Protein AF-0000000068919148 (afdb_homodimer)

Radius of gyration: 36.23 Å; Cα contacts (8 Å, |Δi|>4): 884; chains: 2; bounding box: 48×144×69 Å

Nearest PDB structures (foldseek):
  3bx2-assembly2_B  TM=7.997E-01  e=1.012E-09  Saccharomyces cerevisiae
  3bx3-assembly2_B  TM=7.871E-01  e=7.813E-09  Saccharomyces cerevisiae
  3bx3-assembly1_A  TM=7.617E-01  e=6.143E-09  Saccharomyces cerevisiae
  1ib2-assembly1_A  TM=7.476E-01  e=2.931E-08  Homo sapiens
  5kl8-assembly1_A  TM=7.171E-01  e=8.835E-07  Drosophila melanogaster

Organism: Brassica napus (NCBI:txid3708)

pLDDT: mean 87.77, std 18.32, range [22.22, 98.5]

Sequence (696 aa):
MTTPPRSAAARASVEQESPVVPPPPRFIPPRRFVNLTEENRSLINSLRSATSTLQETDTCMRSLRNLMTSEEDGGAAQFREVISELEAADLRRMAWFLTSHSGYFLTIARNKNGSYRLQKLLGKSNDVDTLFFAAFFRSFLDIMTDKEASFVFIQGLRVFSNVMKEALFPHILEHAVDLACDQHGCVALNRCITELDDPYCRIFFLYAVVVNALPFSYHAYGNFVVQHVLDLNDLQCTRNIAVNLRGHCVELSFERYGSYIMEKLLDTKESMVVVVEELLKCEGGRLVRLARGTYGNFVVYKALKVAQAEIATRDDLFWGLVNKLKPFRDLLGASCSYTIATFLDSIDMTTPPRSAAARASVEQESPVVPPPPRFIPPRRFVNLTEENRSLINSLRSATSTLQETDTCMRSLRNLMTSEEDGGAAQFREVISELEAADLRRMAWFLTSHSGYFLTIARNKNGSYRLQKLLGKSNDVDTLFFAAFFRSFLDIMTDKEASFVFIQGLRVFSNVMKEALFPHILEHAVDLACDQHGCVALNRCITELDDPYCRIFFLYAVVVNALPFSYHAYGNFVVQHVLDLNDLQCTRNIAVNLRGHCVELSFERYGSYIMEKLLDTKESMVVVVEELLKCEGGRLVRLARGTYGNFVVYKALKVAQAEIATRDDLFWGLVNKLKPFRDLLGASCSYTIATFLDSID

Secondary structure (DSSP, 8-state):
-------GGGGG---------------------PPPPHHHHHHHHHHH-S---HHHHHHHHHHHHHHHH--STTHHHHHHHHHHH--HHHHHHHHHHHHSSTTHHHHHHHSHHHHHHHHHHTTS-HHHHHHHHHHHHHSHHHHHTSTTHHHHHHHHHHHS-HHHHHHHHHHHHHTHHHHHTSTTHHHHHHHHHHH---HHHHHHHHHHHHHTHHHHHHSTTHHHHHHHHHHTT-HHHHHHHHHHTTT-HHHHHTSHHHHHHHHHHTTSHHHHHHHHHHHHHS-HHHHHHHHHSTTHHHHHHHHHHHHHHTTTT-HHHHHHHHHHHGGGHHHHHTSTTHHHHHHHHH--/-------GGGT----------------------PPPPHHHHHHHHHHH-S---HHHHHHHHHHHHHHHH--STTHHHHHHHHHHH--HHHHHHHHHHHHSSTTHHHHHHHSHHHHHHHHHHTTS-HHHHHHHHHHHHHSHHHHHTSTTHHHHHHHHHHHS-HHHHHHHHHHHHHTHHHHHTSHHHHHHHHHHHHH---HHHHHHHHHHHHHTHHHHHHSTTHHHHHHHHHHTT-HHHHHHHHHHTTT-HHHHHTSHHHHHHHHHHTTSHHHHHHHHHHHHHS-HHHHHHHHTSTTHHHHHHHHHHHHHHTTTT-HHHHHHHHHHHGGGHHHHHTSTTHHHHHHHHH--

Structure (mmCIF, N/CA/C/O backbone):
data_AF-0000000068919148-model_v1
#
loop_
_entity.id
_entity.type
_entity.pdbx_description
1 polymer 'BnaA02g06970D protein'
#
loop_
_atom_site.group_PDB
_atom_site.id
_atom_site.type_symbol
_atom_site.label_atom_id
_atom_site.label_alt_id
_atom_site.label_comp_id
_atom_site.label_asym_id
_atom_site.label_entity_id
_atom_site.label_seq_id
_atom_site.pdbx_PDB_ins_code
_atom_site.Cartn_x
_atom_site.Cartn_y
_atom_site.Cartn_z
_atom_site.occupancy
_atom_site.B_iso_or_equiv
_atom_site.auth_seq_id
_atom_site.auth_comp_id
_atom_site.auth_asym_id
_atom_site.auth_atom_id
_atom_site.pdbx_PDB_model_num
ATOM 1 N N . MET A 1 1 ? 2.09 73.75 9.977 1 24.09 1 MET A N 1
ATOM 2 C CA . MET A 1 1 ? 0.895 73.188 9.336 1 24.09 1 MET A CA 1
ATOM 3 C C . MET A 1 1 ? 0.807 71.688 9.523 1 24.09 1 MET A C 1
ATOM 5 O O . MET A 1 1 ? 1.767 70.938 9.25 1 24.09 1 MET A O 1
ATOM 9 N N . THR A 1 2 ? 0.03 71.188 10.336 1 25.47 2 THR A N 1
ATOM 10 C CA . THR A 1 2 ? -0.188 70 11.117 1 25.47 2 THR A CA 1
ATOM 11 C C . THR A 1 2 ? -0.708 68.812 10.227 1 25.47 2 THR A C 1
ATOM 13 O O . THR A 1 2 ? -1.806 68.938 9.672 1 25.47 2 THR A O 1
ATOM 16 N N . THR A 1 3 ? 0.175 68.375 9.461 1 30.19 3 THR A N 1
ATOM 17 C CA . THR A 1 3 ? -0.288 67.5 8.383 1 30.19 3 THR A CA 1
ATOM 18 C C . THR A 1 3 ? -1.118 66.375 8.93 1 30.19 3 THR A C 1
ATOM 20 O O . THR A 1 3 ? -0.671 65.625 9.828 1 30.19 3 THR A O 1
ATOM 23 N N . PRO A 1 4 ? -2.363 66.375 8.828 1 30.75 4 PRO A N 1
ATOM 24 C CA . PRO A 1 4 ? -3.316 65.5 9.516 1 30.75 4 PRO A CA 1
ATOM 25 C C . PRO A 1 4 ? -3.078 64 9.227 1 30.75 4 PRO A C 1
ATOM 27 O O . PRO A 1 4 ? -2.484 63.688 8.203 1 30.75 4 PRO A O 1
ATOM 30 N N . PRO A 1 5 ? -3.08 63.219 10.156 1 24.98 5 PRO A N 1
ATOM 31 C CA . PRO A 1 5 ? -2.77 61.781 10.133 1 24.98 5 PRO A CA 1
ATOM 32 C C . PRO A 1 5 ? -3.527 61.031 9.031 1 24.98 5 PRO A C 1
ATOM 34 O O . PRO A 1 5 ? -4.605 61.469 8.617 1 24.98 5 PRO A O 1
ATOM 37 N N . ARG A 1 6 ? -2.814 60.375 8.164 1 28.53 6 ARG A N 1
ATOM 38 C CA . ARG A 1 6 ? -3.328 59.656 7 1 28.53 6 ARG A CA 1
ATOM 39 C C . ARG A 1 6 ? -4.535 58.812 7.375 1 28.53 6 ARG A C 1
ATOM 41 O O . ARG A 1 6 ? -4.516 58.094 8.398 1 28.53 6 ARG A O 1
ATOM 48 N N . SER A 1 7 ? -5.723 59.156 7.047 1 22.95 7 SER A N 1
ATOM 49 C CA . SER A 1 7 ? -7.012 58.562 7.371 1 22.95 7 SER A CA 1
ATOM 50 C C . SER A 1 7 ? -6.961 57.031 7.227 1 22.95 7 SER A C 1
ATOM 52 O O . SER A 1 7 ? -6.188 56.531 6.422 1 22.95 7 SER A O 1
ATOM 54 N N . ALA A 1 8 ? -7.301 56.188 8.211 1 24.06 8 ALA A N 1
ATOM 55 C CA . ALA A 1 8 ? -7.559 54.75 8.453 1 24.06 8 ALA A CA 1
ATOM 56 C C . ALA A 1 8 ? -8.336 54.156 7.297 1 24.06 8 ALA A C 1
ATOM 58 O O . ALA A 1 8 ? -8.641 52.938 7.316 1 24.06 8 ALA A O 1
ATOM 59 N N . ALA A 1 9 ? -8.859 55 6.488 1 24.34 9 ALA A N 1
ATOM 60 C CA . ALA A 1 9 ? -9.875 54.5 5.562 1 24.34 9 ALA A CA 1
ATOM 61 C C . ALA A 1 9 ? -9.289 53.469 4.609 1 24.34 9 ALA A C 1
ATOM 63 O O . ALA A 1 9 ? -10.023 52.719 3.969 1 24.34 9 ALA A O 1
ATOM 64 N N . ALA A 1 10 ? -8.008 53.844 4.293 1 24.03 10 ALA A N 1
ATOM 65 C CA . ALA A 1 10 ? -7.762 53.156 3.025 1 24.03 10 ALA A CA 1
ATOM 66 C C . ALA A 1 10 ? -7.832 51.625 3.197 1 24.03 10 ALA A C 1
ATOM 68 O O . ALA A 1 10 ? -7.734 50.875 2.221 1 24.03 10 ALA A O 1
ATOM 69 N N . ARG A 1 11 ? -7.438 51.312 4.344 1 26.45 11 ARG A N 1
ATOM 70 C CA . ARG A 1 11 ? -7.129 49.875 4.316 1 26.45 11 ARG A CA 1
ATOM 71 C C . ARG A 1 11 ? -8.359 49.062 3.949 1 26.45 11 ARG A C 1
ATOM 73 O O . ARG A 1 11 ? -8.25 47.906 3.584 1 26.45 11 ARG A O 1
ATOM 80 N N . ALA A 1 12 ? -9.438 49.656 4.523 1 28.53 12 ALA A N 1
ATOM 81 C CA . ALA A 1 12 ? -10.578 48.75 4.586 1 28.53 12 ALA A CA 1
ATOM 82 C C . ALA A 1 12 ? -11.227 48.562 3.215 1 28.53 12 ALA A C 1
ATOM 84 O O . ALA A 1 12 ? -12.391 48.188 3.113 1 28.53 12 ALA A O 1
ATOM 85 N N . SER A 1 13 ? -10.68 49.25 2.311 1 24.23 13 SER A N 1
ATOM 86 C CA . SER A 1 13 ? -11.602 49.062 1.193 1 24.23 13 SER A CA 1
ATOM 87 C C . SER A 1 13 ? -11.945 47.594 1 1 24.23 13 SER A C 1
ATOM 89 O O . SER A 1 13 ? -11.094 46.781 0.612 1 24.23 13 SER A O 1
ATOM 91 N N . VAL A 1 14 ? -12.625 47.219 1.96 1 25.81 14 VAL A N 1
ATOM 92 C CA . VAL A 1 14 ? -13.367 45.969 1.774 1 25.81 14 VAL A CA 1
ATOM 93 C C . VAL A 1 14 ? -13.891 45.906 0.342 1 25.81 14 VAL A C 1
ATOM 95 O O . VAL A 1 14 ? -14.703 46.719 -0.076 1 25.81 14 VAL A O 1
ATOM 98 N N . GLU A 1 15 ? -13.047 45.719 -0.625 1 26.36 15 GLU A N 1
ATOM 99 C CA . GLU A 1 15 ? -13.641 45.562 -1.948 1 26.36 15 GLU A CA 1
ATOM 100 C C . GLU A 1 15 ? -15.008 44.875 -1.858 1 26.36 15 GLU A C 1
ATOM 102 O O . GLU A 1 15 ? -15.148 43.844 -1.205 1 26.36 15 GLU A O 1
ATOM 107 N N . GLN A 1 16 ? -15.992 45.625 -1.618 1 27.3 16 GLN A N 1
ATOM 108 C CA . GLN A 1 16 ? -17.344 45.125 -1.83 1 27.3 16 GLN A CA 1
ATOM 109 C C . GLN A 1 16 ? -17.375 44.062 -2.924 1 27.3 16 GLN A C 1
ATOM 111 O O . GLN A 1 16 ? -16.953 44.312 -4.055 1 27.3 16 GLN A O 1
ATOM 116 N N . GLU A 1 17 ? -17.156 42.938 -2.51 1 28.41 17 GLU A N 1
ATOM 117 C CA . GLU A 1 17 ? -17.328 41.875 -3.51 1 28.41 17 GLU A CA 1
ATOM 118 C C . GLU A 1 17 ? -18.578 42.125 -4.348 1 28.41 17 GLU A C 1
ATOM 120 O O . GLU A 1 17 ? -19.688 42.281 -3.807 1 28.41 17 GLU A O 1
ATOM 125 N N . SER A 1 18 ? -18.484 43.031 -5.207 1 30.44 18 SER A N 1
ATOM 126 C CA . SER A 1 18 ? -19.625 43.156 -6.109 1 30.44 18 SER A CA 1
ATOM 127 C C . SER A 1 18 ? -20.359 41.844 -6.258 1 30.44 18 SER A C 1
ATOM 129 O O . SER A 1 18 ? -19.766 40.781 -6.102 1 30.44 18 SER A O 1
ATOM 131 N N . PRO A 1 19 ? -21.672 41.906 -6.098 1 32.22 19 PRO A N 1
ATOM 132 C CA . PRO A 1 19 ? -22.391 40.656 -6.297 1 32.22 19 PRO A CA 1
ATOM 133 C C . PRO A 1 19 ? -21.859 39.844 -7.484 1 32.22 19 PRO A C 1
ATOM 135 O O . PRO A 1 19 ? -21.766 40.375 -8.594 1 32.22 19 PRO A O 1
ATOM 138 N N . VAL A 1 20 ? -20.859 39.25 -7.281 1 34.91 20 VAL A N 1
ATOM 139 C CA . VAL A 1 20 ? -20.375 38.5 -8.445 1 34.91 20 VAL A CA 1
ATOM 140 C C . VAL A 1 20 ? -21.578 37.938 -9.203 1 34.91 20 VAL A C 1
ATOM 142 O O . VAL A 1 20 ? -22.391 37.188 -8.641 1 34.91 20 VAL A O 1
ATOM 145 N N . VAL A 1 21 ? -22.141 38.75 -9.977 1 37.22 21 VAL A N 1
ATOM 146 C CA . VAL A 1 21 ? -23.141 38.188 -10.867 1 37.22 21 VAL A CA 1
ATOM 147 C C . VAL A 1 21 ? -22.719 36.781 -11.281 1 37.22 21 VAL A C 1
ATOM 149 O O . VAL A 1 21 ? -21.547 36.531 -11.594 1 37.22 21 VAL A O 1
ATOM 152 N N . PRO A 1 22 ? -23.438 35.844 -10.766 1 35.34 22 PRO A N 1
ATOM 153 C CA . PRO A 1 22 ? -23.047 34.469 -11.172 1 35.34 22 PRO A CA 1
ATOM 154 C C . PRO A 1 22 ? -22.578 34.406 -12.617 1 35.34 22 PRO A C 1
ATOM 156 O O . PRO A 1 22 ? -23.094 35.156 -13.469 1 35.34 22 PRO A O 1
ATOM 159 N N . PRO A 1 23 ? -21.297 34.344 -12.859 1 38.06 23 PRO A N 1
ATOM 160 C CA . PRO A 1 23 ? -21.047 34.375 -14.297 1 38.06 23 PRO A CA 1
ATOM 161 C C . PRO A 1 23 ? -22.188 33.75 -15.109 1 38.06 23 PRO A C 1
ATOM 163 O O . PRO A 1 23 ? -22.953 32.938 -14.586 1 38.06 23 PRO A O 1
ATOM 166 N N . PRO A 1 24 ? -22.719 34.469 -16.031 1 39.91 24 PRO A N 1
ATOM 167 C CA . PRO A 1 24 ? -23.781 33.75 -16.766 1 39.91 24 PRO A CA 1
ATOM 168 C C . PRO A 1 24 ? -23.5 32.281 -16.938 1 39.91 24 PRO A C 1
ATOM 170 O O . PRO A 1 24 ? -22.344 31.844 -16.891 1 39.91 24 PRO A O 1
ATOM 173 N N . PRO A 1 25 ? -24.516 31.484 -16.75 1 38.16 25 PRO A N 1
ATOM 174 C CA . PRO A 1 25 ? -24.234 30.062 -16.953 1 38.16 25 PRO A CA 1
ATOM 175 C C . PRO A 1 25 ? -23.312 29.812 -18.141 1 38.16 25 PRO A C 1
ATOM 177 O O . PRO A 1 25 ? -23.438 30.453 -19.188 1 38.16 25 PRO A O 1
ATOM 180 N N . ARG A 1 26 ? -22.031 29.719 -17.828 1 40.91 26 ARG A N 1
ATOM 181 C CA . ARG A 1 26 ? -21.172 29.438 -18.984 1 40.91 26 ARG A CA 1
ATOM 182 C C . ARG A 1 26 ? -21.906 28.578 -20.016 1 40.91 26 ARG A C 1
ATOM 184 O O . ARG A 1 26 ? -22.641 27.672 -19.656 1 40.91 26 ARG A O 1
ATOM 191 N N . PHE A 1 27 ? -22.109 29.125 -21.047 1 40.38 27 PHE A N 1
ATOM 192 C CA . PHE A 1 27 ? -22.625 28.281 -22.109 1 40.38 27 PHE A CA 1
ATOM 193 C C . PHE A 1 27 ? -21.875 26.953 -22.172 1 40.38 27 PHE A C 1
ATOM 195 O O . PHE A 1 27 ? -20.656 26.922 -22.344 1 40.38 27 PHE A O 1
ATOM 202 N N . ILE A 1 28 ? -22.391 25.953 -21.438 1 46.69 28 ILE A N 1
ATOM 203 C CA . ILE A 1 28 ? -21.859 24.625 -21.688 1 46.69 28 ILE A CA 1
ATOM 204 C C . ILE A 1 28 ? -22.078 24.25 -23.141 1 46.69 28 ILE A C 1
ATOM 206 O O . ILE A 1 28 ? -23.219 24.094 -23.594 1 46.69 28 ILE A O 1
ATOM 210 N N . PRO A 1 29 ? -21.219 24.625 -24 1 48.06 29 PRO A N 1
ATOM 211 C CA . PRO A 1 29 ? -21.484 24.203 -25.375 1 48.06 29 PRO A CA 1
ATOM 212 C C . PRO A 1 29 ? -22.109 22.812 -25.469 1 48.06 29 PRO A C 1
ATOM 214 O O . PRO A 1 29 ? -21.875 21.969 -24.594 1 48.06 29 PRO A O 1
ATOM 217 N N . PRO A 1 30 ? -23.203 22.688 -26.234 1 49.12 30 PRO A N 1
ATOM 218 C CA . PRO A 1 30 ? -23.828 21.359 -26.344 1 49.12 30 PRO A CA 1
ATOM 219 C C . PRO A 1 30 ? -22.812 20.234 -26.484 1 49.12 30 PRO A C 1
ATOM 221 O O . PRO A 1 30 ? -21.734 20.453 -27.047 1 49.12 30 PRO A O 1
ATOM 224 N N . ARG A 1 31 ? -22.953 19.406 -25.609 1 57.44 31 ARG A N 1
ATOM 225 C CA . ARG A 1 31 ? -22.109 18.219 -25.703 1 57.44 31 ARG A CA 1
ATOM 226 C C . ARG A 1 31 ? -21.938 17.766 -27.141 1 57.44 31 ARG A C 1
ATOM 228 O O . ARG A 1 31 ? -22.906 17.438 -27.828 1 57.44 31 ARG A O 1
ATOM 235 N N . ARG A 1 32 ? -20.969 18.281 -27.828 1 60.53 32 ARG A N 1
ATOM 236 C CA . ARG A 1 32 ? -20.734 17.797 -29.188 1 60.53 32 ARG A CA 1
ATOM 237 C C . ARG A 1 32 ? -20.391 16.312 -29.188 1 60.53 32 ARG A C 1
ATOM 239 O O . ARG A 1 32 ? -19.422 15.883 -28.547 1 60.53 32 ARG A O 1
ATOM 246 N N . PHE A 1 33 ? -21.344 15.453 -29.547 1 70.94 33 PHE A N 1
ATOM 247 C CA . PHE A 1 33 ? -21.125 14.023 -29.75 1 70.94 33 PHE A CA 1
ATOM 248 C C . PHE A 1 33 ? -20.094 13.789 -30.844 1 70.94 33 PHE A C 1
ATOM 250 O O . PHE A 1 33 ? -20.109 14.461 -31.875 1 70.94 33 PHE A O 1
ATOM 257 N N . VAL A 1 34 ? -18.953 13.289 -30.453 1 82.06 34 VAL A N 1
ATOM 258 C CA . VAL A 1 34 ? -17.938 12.945 -31.438 1 82.06 34 VAL A CA 1
ATOM 259 C C . VAL A 1 34 ? -17.969 11.445 -31.719 1 82.06 34 VAL A C 1
ATOM 261 O O . VAL A 1 34 ? -18.25 10.648 -30.812 1 82.06 34 VAL A O 1
ATOM 264 N N . ASN A 1 35 ? -17.75 11.18 -32.906 1 89.31 35 ASN A N 1
ATOM 265 C CA . ASN A 1 35 ? -17.656 9.773 -33.281 1 89.31 35 ASN A CA 1
ATOM 266 C C . ASN A 1 35 ? -16.391 9.125 -32.719 1 89.31 35 ASN A C 1
ATOM 268 O O . ASN A 1 35 ? -15.305 9.695 -32.812 1 89.31 35 ASN A O 1
ATOM 272 N N . LEU A 1 36 ? -16.594 8.039 -32.219 1 93.44 36 LEU A N 1
ATOM 273 C CA . LEU A 1 36 ? -15.469 7.301 -31.625 1 93.44 36 LEU A CA 1
ATOM 274 C C . LEU A 1 36 ? -14.516 6.828 -32.719 1 93.44 36 LEU A C 1
ATOM 276 O O . LEU A 1 36 ? -14.961 6.379 -33.781 1 93.44 36 LEU A O 1
ATOM 280 N N . THR A 1 37 ? -13.234 6.973 -32.531 1 93.94 37 THR A N 1
ATOM 281 C CA . THR A 1 37 ? -12.234 6.402 -33.406 1 93.94 37 THR A CA 1
ATOM 282 C C . THR A 1 37 ? -12.289 4.879 -33.375 1 93.94 37 THR A C 1
ATOM 284 O O . THR A 1 37 ? -12.867 4.285 -32.469 1 93.94 37 THR A O 1
ATOM 287 N N . GLU A 1 38 ? -11.68 4.254 -34.312 1 94.25 38 GLU A N 1
ATOM 288 C CA . GLU A 1 38 ? -11.633 2.797 -34.375 1 94.25 38 GLU A CA 1
ATOM 289 C C . GLU A 1 38 ? -10.867 2.223 -33.188 1 94.25 38 GLU A C 1
ATOM 291 O O . GLU A 1 38 ? -11.25 1.186 -32.625 1 94.25 38 GLU A O 1
ATOM 296 N N . GLU A 1 39 ? -9.891 2.869 -32.781 1 94.19 39 GLU A N 1
ATOM 297 C CA . GLU A 1 39 ? -9.094 2.438 -31.641 1 94.19 39 GLU A CA 1
ATOM 298 C C . GLU A 1 39 ? -9.93 2.443 -30.359 1 94.19 39 GLU A C 1
ATOM 300 O O . GLU A 1 39 ? -9.875 1.495 -29.578 1 94.19 39 GLU A O 1
ATOM 305 N N . ASN A 1 40 ? -10.734 3.445 -30.219 1 95.75 40 ASN A N 1
ATOM 306 C CA . ASN A 1 40 ? -11.539 3.562 -29 1 95.75 40 ASN A CA 1
ATOM 307 C C . ASN A 1 40 ? -12.703 2.582 -29 1 95.75 40 ASN A C 1
ATOM 309 O O . ASN A 1 40 ? -13.102 2.074 -27.953 1 95.75 40 ASN A O 1
ATOM 313 N N . ARG A 1 41 ? -13.25 2.275 -30.188 1 95.12 41 ARG A N 1
ATOM 314 C CA . ARG A 1 41 ? -14.273 1.24 -30.297 1 95.12 41 ARG A CA 1
ATOM 315 C C . ARG A 1 41 ? -13.703 -0.129 -29.922 1 95.12 41 ARG A C 1
ATOM 317 O O . ARG A 1 41 ? -14.352 -0.902 -29.219 1 95.12 41 ARG A O 1
ATOM 324 N N . SER A 1 42 ? -12.508 -0.355 -30.422 1 93.62 42 SER A N 1
ATOM 325 C CA . SER A 1 42 ? -11.836 -1.608 -30.094 1 93.62 42 SER A CA 1
ATOM 326 C C . SER A 1 42 ? -11.539 -1.705 -28.594 1 93.62 42 SER A C 1
ATOM 328 O O . SER A 1 42 ? -11.664 -2.779 -28.016 1 93.62 42 SER A O 1
ATOM 330 N N . LEU A 1 43 ? -11.156 -0.624 -28.016 1 94.75 43 LEU A N 1
ATOM 331 C CA . LEU A 1 43 ? -10.883 -0.566 -26.578 1 94.75 43 LEU A CA 1
ATOM 332 C C . LEU A 1 43 ? -12.141 -0.896 -25.781 1 94.75 43 LEU A C 1
ATOM 334 O O . LEU A 1 43 ? -12.094 -1.723 -24.859 1 94.75 43 LEU A O 1
ATOM 338 N N . ILE A 1 44 ? -13.281 -0.316 -26.172 1 95.62 44 ILE A N 1
ATOM 339 C CA . ILE A 1 44 ? -14.539 -0.556 -25.484 1 95.62 44 ILE A CA 1
ATOM 340 C C . ILE A 1 44 ? -14.906 -2.037 -25.562 1 95.62 44 ILE A C 1
ATOM 342 O O . ILE A 1 44 ? -15.305 -2.645 -24.562 1 95.62 44 ILE A O 1
ATOM 346 N N . ASN A 1 45 ? -14.68 -2.588 -26.703 1 92.69 45 ASN A N 1
ATOM 347 C CA . ASN A 1 45 ? -14.977 -4.004 -26.906 1 92.69 45 ASN A CA 1
ATOM 348 C C . ASN A 1 45 ? -14.07 -4.887 -26.047 1 92.69 45 ASN A C 1
ATOM 350 O O . ASN A 1 45 ? -14.516 -5.895 -25.5 1 92.69 45 ASN A O 1
ATOM 354 N N . SER A 1 46 ? -12.836 -4.527 -26 1 90.56 46 SER A N 1
ATOM 355 C CA . SER A 1 46 ? -11.883 -5.277 -25.188 1 90.56 46 SER A CA 1
ATOM 356 C C . SER A 1 46 ? -12.25 -5.219 -23.703 1 90.56 46 SER A C 1
ATOM 358 O O . SER A 1 46 ? -12.125 -6.211 -22.984 1 90.56 46 SER A O 1
ATOM 360 N N . LEU A 1 47 ? -12.703 -4.109 -23.203 1 91.75 47 LEU A N 1
ATOM 361 C CA . LEU A 1 47 ? -13.086 -3.934 -21.797 1 91.75 47 LEU A CA 1
ATOM 362 C C . LEU A 1 47 ? -14.344 -4.734 -21.484 1 91.75 47 LEU A C 1
ATOM 364 O O . LEU A 1 47 ? -14.516 -5.195 -20.344 1 91.75 47 LEU A O 1
ATOM 368 N N . ARG A 1 48 ? -15.148 -4.918 -22.516 1 90.19 48 ARG A N 1
ATOM 369 C CA . ARG A 1 48 ? -16.391 -5.656 -22.328 1 90.19 48 ARG A CA 1
ATOM 370 C C . ARG A 1 48 ? -16.156 -7.16 -22.375 1 90.19 48 ARG A C 1
ATOM 372 O O . ARG A 1 48 ? -16.859 -7.934 -21.734 1 90.19 48 ARG A O 1
ATOM 379 N N . SER A 1 49 ? -15.078 -7.438 -23.031 1 82.5 49 SER A N 1
ATOM 380 C CA . SER A 1 49 ? -14.828 -8.859 -23.219 1 82.5 49 SER A CA 1
ATOM 381 C C . SER A 1 49 ? -14.164 -9.477 -22 1 82.5 49 SER A C 1
ATOM 383 O O . SER A 1 49 ? -13.289 -8.867 -21.375 1 82.5 49 SER A O 1
ATOM 385 N N . ALA A 1 50 ? -14.602 -10.594 -21.484 1 65.31 50 ALA A N 1
ATOM 386 C CA . ALA A 1 50 ? -14.109 -11.266 -20.281 1 65.31 50 ALA A CA 1
ATOM 387 C C . ALA A 1 50 ? -12.773 -11.961 -20.562 1 65.31 50 ALA A C 1
ATOM 389 O O . ALA A 1 50 ? -11.977 -12.156 -19.641 1 65.31 50 ALA A O 1
ATOM 390 N N . THR A 1 51 ? -12.609 -12.445 -21.75 1 64.31 51 THR A N 1
ATOM 391 C CA . THR A 1 51 ? -11.438 -13.273 -22 1 64.31 51 THR A CA 1
ATOM 392 C C . THR A 1 51 ? -10.492 -12.586 -22.984 1 64.31 51 THR A C 1
ATOM 394 O O . THR A 1 51 ? -10.922 -12.031 -23.984 1 64.31 51 THR A O 1
ATOM 397 N N . SER A 1 52 ? -9.312 -12.188 -22.406 1 68.12 52 SER A N 1
ATOM 398 C CA . SER A 1 52 ? -8.359 -11.594 -23.328 1 68.12 52 SER A CA 1
ATOM 399 C C . SER A 1 52 ? -7.004 -12.305 -23.266 1 68.12 52 SER A C 1
ATOM 401 O O . SER A 1 52 ? -6.633 -12.836 -22.219 1 68.12 52 SER A O 1
ATOM 403 N N . THR A 1 53 ? -6.488 -12.562 -24.406 1 76.12 53 THR A N 1
ATOM 404 C CA . THR A 1 53 ? -5.113 -13.039 -24.516 1 76.12 53 THR A CA 1
ATOM 405 C C . THR A 1 53 ? -4.133 -11.977 -24.016 1 76.12 53 THR A C 1
ATOM 407 O O . THR A 1 53 ? -4.512 -10.82 -23.812 1 76.12 53 THR A O 1
ATOM 410 N N . LEU A 1 54 ? -2.949 -12.414 -23.766 1 79.31 54 LEU A N 1
ATOM 411 C CA . LEU A 1 54 ? -1.899 -11.484 -23.359 1 79.31 54 LEU A CA 1
ATOM 412 C C . LEU A 1 54 ? -1.697 -10.398 -24.406 1 79.31 54 LEU A C 1
ATOM 414 O O . LEU A 1 54 ? -1.487 -9.227 -24.062 1 79.31 54 LEU A O 1
ATOM 418 N N . GLN A 1 55 ? -1.76 -10.859 -25.609 1 81.62 55 GLN A N 1
ATOM 419 C CA . GLN A 1 55 ? -1.575 -9.914 -26.703 1 81.62 55 GLN A CA 1
ATOM 420 C C . GLN A 1 55 ? -2.699 -8.883 -26.734 1 81.62 55 GLN A C 1
ATOM 422 O O . GLN A 1 55 ? -2.449 -7.691 -26.938 1 81.62 55 GLN A O 1
ATOM 427 N N . GLU A 1 56 ? -3.865 -9.344 -26.562 1 81.88 56 GLU A N 1
ATOM 428 C CA . GLU A 1 56 ? -5.012 -8.445 -26.516 1 81.88 56 GLU A CA 1
ATOM 429 C C . GLU A 1 56 ? -4.93 -7.488 -25.328 1 81.88 56 GLU A C 1
ATOM 431 O O . GLU A 1 56 ? -5.293 -6.316 -25.453 1 81.88 56 GLU A O 1
ATOM 436 N N . THR A 1 57 ? -4.414 -8.023 -24.312 1 83 57 THR A N 1
ATOM 437 C CA . THR A 1 57 ? -4.25 -7.207 -23.109 1 83 57 THR A CA 1
ATOM 438 C C . THR A 1 57 ? -3.236 -6.094 -23.344 1 83 57 THR A C 1
ATOM 440 O O . THR A 1 57 ? -3.447 -4.957 -22.922 1 83 57 THR A O 1
ATOM 443 N N . ASP A 1 58 ? -2.166 -6.414 -23.969 1 86.31 58 ASP A N 1
ATOM 444 C CA . ASP A 1 58 ? -1.142 -5.426 -24.281 1 86.31 58 ASP A CA 1
ATOM 445 C C . ASP A 1 58 ? -1.699 -4.324 -25.188 1 86.31 58 ASP A C 1
ATOM 447 O O . ASP A 1 58 ? -1.429 -3.141 -24.969 1 86.31 58 ASP A O 1
ATOM 451 N N . THR A 1 59 ? -2.424 -4.773 -26.203 1 89.56 59 THR A N 1
ATOM 452 C CA . THR A 1 59 ? -3.037 -3.816 -27.109 1 89.56 59 THR A CA 1
ATOM 453 C C . THR A 1 59 ? -4.027 -2.92 -26.375 1 89.56 59 THR A C 1
ATOM 455 O O . THR A 1 59 ? -4.082 -1.713 -26.609 1 89.56 59 THR A O 1
ATOM 458 N N . CYS A 1 60 ? -4.766 -3.535 -25.516 1 89.25 60 CYS A N 1
ATOM 459 C CA . CYS A 1 60 ? -5.738 -2.797 -24.719 1 89.25 60 CYS A CA 1
ATOM 460 C C . CYS A 1 60 ? -5.055 -1.748 -23.859 1 89.25 60 CYS A C 1
ATOM 462 O O . CYS A 1 60 ? -5.496 -0.6 -23.797 1 89.25 60 CYS A O 1
ATOM 464 N N . MET A 1 61 ? -3.982 -2.082 -23.297 1 90.5 61 MET A N 1
ATOM 465 C CA . MET A 1 61 ? -3.268 -1.177 -22.406 1 90.5 61 MET A CA 1
ATOM 466 C C . MET A 1 61 ? -2.652 -0.017 -23.188 1 90.5 61 MET A C 1
ATOM 468 O O . MET A 1 61 ? -2.635 1.117 -22.703 1 90.5 61 MET A O 1
ATOM 472 N N . ARG A 1 62 ? -2.164 -0.285 -24.359 1 93.38 62 ARG A N 1
ATOM 473 C CA . ARG A 1 62 ? -1.604 0.768 -25.203 1 93.38 62 ARG A CA 1
ATOM 474 C C . ARG A 1 62 ? -2.684 1.757 -25.625 1 93.38 62 ARG A C 1
ATOM 476 O O . ARG A 1 62 ? -2.482 2.971 -25.562 1 93.38 62 ARG A O 1
ATOM 483 N N . SER A 1 63 ? -3.799 1.186 -26.031 1 95.12 63 SER A N 1
ATOM 484 C CA . SER A 1 63 ? -4.914 2.031 -26.438 1 95.12 63 SER A CA 1
ATOM 485 C C . SER A 1 63 ? -5.426 2.873 -25.281 1 95.12 63 SER A C 1
ATOM 487 O O . SER A 1 63 ? -5.793 4.035 -25.453 1 95.12 63 SER A O 1
ATOM 489 N N . LEU A 1 64 ? -5.449 2.277 -24.156 1 96.31 64 LEU A N 1
ATOM 490 C CA . LEU A 1 64 ? -5.906 2.975 -22.953 1 96.31 64 LEU A CA 1
ATOM 491 C C . LEU A 1 64 ? -4.973 4.129 -22.609 1 96.31 64 LEU A C 1
ATOM 493 O O . LEU A 1 64 ? -5.43 5.227 -22.281 1 96.31 64 LEU A O 1
ATOM 497 N N . ARG A 1 65 ? -3.705 3.906 -22.672 1 95.94 65 ARG A N 1
ATOM 498 C CA . ARG A 1 65 ? -2.729 4.961 -22.406 1 95.94 65 ARG A CA 1
ATOM 499 C C . ARG A 1 65 ? -2.91 6.121 -23.391 1 95.94 65 ARG A C 1
ATOM 501 O O . ARG A 1 65 ? -2.855 7.285 -22.984 1 95.94 65 ARG A O 1
ATOM 508 N N . ASN A 1 66 ? -3.113 5.75 -24.594 1 96.38 66 ASN A N 1
ATOM 509 C CA . ASN A 1 66 ? -3.326 6.77 -25.625 1 96.38 66 ASN A CA 1
ATOM 510 C C . ASN A 1 66 ? -4.574 7.594 -25.328 1 96.38 66 ASN A C 1
ATOM 512 O O . ASN A 1 66 ? -4.555 8.82 -25.453 1 96.38 66 ASN A O 1
ATOM 516 N N . LEU A 1 67 ? -5.59 6.93 -24.984 1 97.44 67 LEU A N 1
ATOM 517 C CA . LEU A 1 67 ? -6.832 7.621 -24.672 1 97.44 67 LEU A CA 1
ATOM 518 C C . LEU A 1 67 ? -6.633 8.57 -23.484 1 97.44 67 LEU A C 1
ATOM 520 O O . LEU A 1 67 ? -7.078 9.719 -23.531 1 97.44 67 LEU A O 1
ATOM 524 N N . MET A 1 68 ? -5.922 8.141 -22.484 1 97.75 68 MET A N 1
ATOM 525 C CA . MET A 1 68 ? -5.789 8.859 -21.219 1 97.75 68 MET A CA 1
ATOM 526 C C . MET A 1 68 ? -4.871 10.07 -21.375 1 97.75 68 MET A C 1
ATOM 528 O O . MET A 1 68 ? -5.086 11.102 -20.734 1 97.75 68 MET A O 1
ATOM 532 N N . THR A 1 69 ? -3.871 9.953 -22.234 1 97.06 69 THR A N 1
ATOM 533 C CA . THR A 1 69 ? -2.828 10.969 -22.234 1 97.06 69 THR A CA 1
ATOM 534 C C . THR A 1 69 ? -2.869 11.789 -23.516 1 97.06 69 THR A C 1
ATOM 536 O O . THR A 1 69 ? -2.051 12.688 -23.719 1 97.06 69 THR A O 1
ATOM 539 N N . SER A 1 70 ? -3.809 11.484 -24.312 1 94.44 70 SER A N 1
ATOM 540 C CA . SER A 1 70 ? -3.863 12.164 -25.594 1 94.44 70 SER A CA 1
ATOM 541 C C . SER A 1 70 ? -3.918 13.68 -25.422 1 94.44 70 SER A C 1
ATOM 543 O O . SER A 1 70 ? -4.707 14.188 -24.625 1 94.44 70 SER A O 1
ATOM 545 N N . GLU A 1 71 ? -3.066 14.32 -26.203 1 89.56 71 GLU A N 1
ATOM 546 C CA . GLU A 1 71 ? -3.037 15.781 -26.219 1 89.56 71 GLU A CA 1
ATOM 547 C C . GLU A 1 71 ? -3.723 16.328 -27.469 1 89.56 71 GLU A C 1
ATOM 549 O O . GLU A 1 71 ? -3.811 17.547 -27.641 1 89.56 71 GLU A O 1
ATOM 554 N N . GLU A 1 72 ? -4.137 15.422 -28.281 1 84 72 GLU A N 1
ATOM 555 C CA . GLU A 1 72 ? -4.738 15.836 -29.547 1 84 72 GLU A CA 1
ATOM 556 C C . GLU A 1 72 ? -6.051 16.578 -29.312 1 84 72 GLU A C 1
ATOM 558 O O . GLU A 1 72 ? -6.711 16.391 -28.281 1 84 72 GLU A O 1
ATOM 563 N N . ASP A 1 73 ? -6.324 17.297 -30.391 1 80.69 73 ASP A N 1
ATOM 564 C CA . ASP A 1 73 ? -7.609 17.984 -30.391 1 80.69 73 ASP A CA 1
ATOM 565 C C . ASP A 1 73 ? -8.766 16.984 -30.344 1 80.69 73 ASP A C 1
ATOM 567 O O . ASP A 1 73 ? -8.797 16.031 -31.109 1 80.69 73 ASP A O 1
ATOM 571 N N . GLY A 1 74 ? -9.508 16.969 -29.375 1 86.81 74 GLY A N 1
ATOM 572 C CA . GLY A 1 74 ? -10.648 16.078 -29.25 1 86.81 74 GLY A CA 1
ATOM 573 C C . GLY A 1 74 ? -10.422 14.969 -28.234 1 86.81 74 GLY A C 1
ATOM 574 O O . GLY A 1 74 ? -11.328 14.18 -27.953 1 86.81 74 GLY A O 1
ATOM 575 N N . GLY A 1 75 ? -9.148 14.891 -27.844 1 91.12 75 GLY A N 1
ATOM 576 C CA . GLY A 1 75 ? -8.844 13.844 -26.875 1 91.12 75 GLY A CA 1
ATOM 577 C C . GLY A 1 75 ? -9.805 13.82 -25.703 1 91.12 75 GLY A C 1
ATOM 578 O O . GLY A 1 75 ? -10.258 12.75 -25.281 1 91.12 75 GLY A O 1
ATOM 579 N N . ALA A 1 76 ? -10.109 14.938 -25.266 1 92.31 76 ALA A N 1
ATOM 580 C CA . ALA A 1 76 ? -11.047 15.039 -24.156 1 92.31 76 ALA A CA 1
ATOM 581 C C . ALA A 1 76 ? -12.43 14.547 -24.547 1 92.31 76 ALA A C 1
ATOM 583 O O . ALA A 1 76 ? -13.102 13.867 -23.766 1 92.31 76 ALA A O 1
ATOM 584 N N . ALA A 1 77 ? -12.82 14.93 -25.75 1 93.31 77 ALA A N 1
ATOM 585 C CA . ALA A 1 77 ? -14.125 14.508 -26.234 1 93.31 77 ALA A CA 1
ATOM 586 C C . ALA A 1 77 ? -14.18 12.992 -26.422 1 93.31 77 ALA A C 1
ATOM 588 O O . ALA A 1 77 ? -15.18 12.352 -26.094 1 93.31 77 ALA A O 1
ATOM 589 N N . GLN A 1 78 ? -13.156 12.477 -26.984 1 95.12 78 GLN A N 1
ATOM 590 C CA . GLN A 1 78 ? -13.07 11.031 -27.141 1 95.12 78 GLN A CA 1
ATOM 591 C C . GLN A 1 78 ? -13.164 10.32 -25.797 1 95.12 78 GLN A C 1
ATOM 593 O O . GLN A 1 78 ? -13.875 9.328 -25.656 1 95.12 78 GLN A O 1
ATOM 598 N N . PHE A 1 79 ? -12.461 10.836 -24.812 1 97.31 79 PHE A N 1
ATOM 599 C CA . PHE A 1 79 ? -12.484 10.258 -23.484 1 97.31 79 PHE A CA 1
ATOM 600 C C . PHE A 1 79 ? -13.906 10.273 -22.922 1 97.31 79 PHE A C 1
ATOM 602 O O . PHE A 1 79 ? -14.391 9.258 -22.422 1 97.31 79 PHE A O 1
ATOM 609 N N . ARG A 1 80 ? -14.562 11.383 -23.047 1 95.75 80 ARG A N 1
ATOM 610 C CA . ARG A 1 80 ? -15.922 11.516 -22.531 1 95.75 80 ARG A CA 1
ATOM 611 C C . ARG A 1 80 ? -16.859 10.523 -23.219 1 95.75 80 ARG A C 1
ATOM 613 O O . ARG A 1 80 ? -17.703 9.914 -22.547 1 95.75 80 ARG A O 1
ATOM 620 N N . GLU A 1 81 ? -16.688 10.422 -24.484 1 95.62 81 GLU A N 1
ATOM 621 C CA . GLU A 1 81 ? -17.547 9.508 -25.219 1 95.62 81 GLU A CA 1
ATOM 622 C C . GLU A 1 81 ? -17.297 8.055 -24.828 1 95.62 81 GLU A C 1
ATOM 624 O O . GLU A 1 81 ? -18.234 7.273 -24.688 1 95.62 81 GLU A O 1
ATOM 629 N N . VAL A 1 82 ? -16.062 7.723 -24.656 1 96.94 82 VAL A N 1
ATOM 630 C CA . VAL A 1 82 ? -15.727 6.367 -24.25 1 96.94 82 VAL A CA 1
ATOM 631 C C . VAL A 1 82 ? -16.359 6.078 -22.875 1 96.94 82 VAL A C 1
ATOM 633 O O . VAL A 1 82 ? -17.031 5.062 -22.703 1 96.94 82 VAL A O 1
ATOM 636 N N . ILE A 1 83 ? -16.203 6.953 -21.922 1 97.12 83 ILE A N 1
ATOM 637 C CA . ILE A 1 83 ? -16.688 6.77 -20.562 1 97.12 83 ILE A CA 1
ATOM 638 C C . ILE A 1 83 ? -18.203 6.68 -20.562 1 97.12 83 ILE A C 1
ATOM 640 O O . ILE A 1 83 ? -18.797 5.898 -19.812 1 97.12 83 ILE A O 1
ATOM 644 N N . SER A 1 84 ? -18.844 7.406 -21.422 1 95.44 84 SER A N 1
ATOM 645 C CA . SER A 1 84 ? -20.297 7.426 -21.484 1 95.44 84 SER A CA 1
ATOM 646 C C . SER A 1 84 ? -20.859 6.09 -21.984 1 95.44 84 SER A C 1
ATOM 648 O O . SER A 1 84 ? -21.984 5.727 -21.672 1 95.44 84 SER A O 1
ATOM 650 N N . GLU A 1 85 ? -20.094 5.375 -22.672 1 95.12 85 GLU A N 1
ATOM 651 C CA . GLU A 1 85 ? -20.531 4.102 -23.234 1 95.12 85 GLU A CA 1
ATOM 652 C C . GLU A 1 85 ? -20.266 2.949 -22.266 1 95.12 85 GLU A C 1
ATOM 654 O O . GLU A 1 85 ? -20.781 1.848 -22.453 1 95.12 85 GLU A O 1
ATOM 659 N N . LEU A 1 86 ? -19.453 3.133 -21.297 1 95.69 86 LEU A N 1
ATOM 660 C CA . LEU A 1 86 ? -19.031 2.051 -20.422 1 95.69 86 LEU A CA 1
ATOM 661 C C . LEU A 1 86 ? -20.016 1.851 -19.281 1 95.69 86 LEU A C 1
ATOM 663 O O . LEU A 1 86 ? -20.547 2.822 -18.734 1 95.69 86 LEU A O 1
ATOM 667 N N . GLU A 1 87 ? -20.234 0.645 -19.047 1 94.88 87 GLU A N 1
ATOM 668 C CA . GLU A 1 87 ? -21.016 0.267 -17.875 1 94.88 87 GLU A CA 1
ATOM 669 C C . GLU A 1 87 ? -20.109 0.06 -16.656 1 94.88 87 GLU A C 1
ATOM 671 O O . GLU A 1 87 ? -18.891 0.162 -16.766 1 94.88 87 GLU A O 1
ATOM 676 N N . ALA A 1 88 ? -20.734 -0.255 -15.578 1 94 88 ALA A N 1
ATOM 677 C CA . ALA A 1 88 ? -20 -0.344 -14.312 1 94 88 ALA A CA 1
ATOM 678 C C . ALA A 1 88 ? -18.906 -1.403 -14.383 1 94 88 ALA A C 1
ATOM 680 O O . ALA A 1 88 ? -17.781 -1.176 -13.93 1 94 88 ALA A O 1
ATOM 681 N N . ALA A 1 89 ? -19.266 -2.494 -14.992 1 92.06 89 ALA A N 1
ATOM 682 C CA . ALA A 1 89 ? -18.297 -3.584 -15.102 1 92.06 89 ALA A CA 1
ATOM 683 C C . ALA A 1 89 ? -17.125 -3.199 -16.016 1 92.06 89 ALA A C 1
ATOM 685 O O . ALA A 1 89 ? -15.984 -3.553 -15.742 1 92.06 89 ALA A O 1
ATOM 686 N N . ASP A 1 90 ? -17.469 -2.453 -17.031 1 94.06 90 ASP A N 1
ATOM 687 C CA . ASP A 1 90 ? -16.453 -1.991 -17.953 1 94.06 90 ASP A CA 1
ATOM 688 C C . ASP A 1 90 ? -15.508 -0.996 -17.297 1 94.06 90 ASP A C 1
ATOM 690 O O . ASP A 1 90 ? -14.289 -1.07 -17.469 1 94.06 90 ASP A O 1
ATOM 694 N N . LEU A 1 91 ? -16.109 -0.131 -16.531 1 96.19 91 LEU A N 1
ATOM 695 C CA . LEU A 1 91 ? -15.328 0.881 -15.836 1 96.19 91 LEU A CA 1
ATOM 696 C C . LEU A 1 91 ? -14.391 0.236 -14.82 1 96.19 91 LEU A C 1
ATOM 698 O O . LEU A 1 91 ? -13.242 0.667 -14.664 1 96.19 91 LEU A O 1
ATOM 702 N N . ARG A 1 92 ? -14.883 -0.745 -14.148 1 94.56 92 ARG A N 1
ATOM 703 C CA . ARG A 1 92 ? -14.055 -1.499 -13.211 1 94.56 92 ARG A CA 1
ATOM 704 C C . ARG A 1 92 ? -12.859 -2.123 -13.922 1 94.56 92 ARG A C 1
ATOM 706 O O . ARG A 1 92 ? -11.727 -2.039 -13.43 1 94.56 92 ARG A O 1
ATOM 713 N N . ARG A 1 93 ? -13.141 -2.691 -15.047 1 92.75 93 ARG A N 1
ATOM 714 C CA . ARG A 1 93 ? -12.07 -3.314 -15.812 1 92.75 93 ARG A CA 1
ATOM 715 C C . ARG A 1 93 ? -11.055 -2.277 -16.281 1 92.75 93 ARG A C 1
ATOM 717 O O . ARG A 1 93 ? -9.844 -2.512 -16.219 1 92.75 93 ARG A O 1
ATOM 724 N N . MET A 1 94 ? -11.531 -1.226 -16.75 1 95.25 94 MET A N 1
ATOM 725 C CA . MET A 1 94 ? -10.656 -0.129 -17.156 1 95.25 94 MET A CA 1
ATOM 726 C C . MET A 1 94 ? -9.766 0.311 -16 1 95.25 94 MET A C 1
ATOM 728 O O . MET A 1 94 ? -8.547 0.46 -16.172 1 95.25 94 MET A O 1
ATOM 732 N N . ALA A 1 95 ? -10.383 0.509 -14.859 1 96.06 95 ALA A N 1
ATOM 733 C CA . ALA A 1 95 ? -9.633 0.918 -13.672 1 96.06 95 ALA A CA 1
ATOM 734 C C . ALA A 1 95 ? -8.602 -0.134 -13.289 1 96.06 95 ALA A C 1
ATOM 736 O O . ALA A 1 95 ? -7.488 0.202 -12.867 1 96.06 95 ALA A O 1
ATOM 737 N N . TRP A 1 96 ? -8.977 -1.331 -13.391 1 93.38 96 TRP A N 1
ATOM 738 C CA . TRP A 1 96 ? -8.031 -2.402 -13.086 1 93.38 96 TRP A CA 1
ATOM 739 C C . TRP A 1 96 ? -6.824 -2.346 -14.016 1 93.38 96 TRP A C 1
ATOM 741 O O . TRP A 1 96 ? -5.68 -2.428 -13.562 1 93.38 96 TRP A O 1
ATOM 751 N N . PHE A 1 97 ? -7.027 -2.184 -15.281 1 92.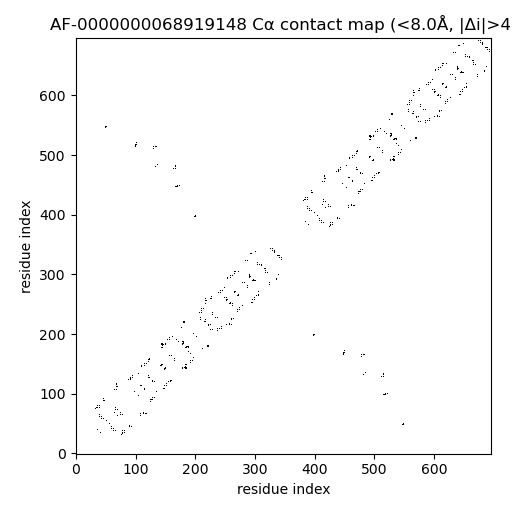19 97 PHE A N 1
ATOM 752 C CA . PHE A 1 97 ? -5.922 -2.074 -16.219 1 92.19 97 PHE A CA 1
ATOM 753 C C . PHE A 1 97 ? -5.023 -0.895 -15.875 1 92.19 97 PHE A C 1
ATOM 755 O O . PHE A 1 97 ? -3.799 -0.994 -15.961 1 92.19 97 PHE A O 1
ATOM 762 N N . LEU A 1 98 ? -5.629 0.124 -15.469 1 95.25 98 LEU A N 1
ATOM 763 C CA . LEU A 1 98 ? -4.887 1.337 -15.148 1 95.25 98 LEU A CA 1
ATOM 764 C C . LEU A 1 98 ? -3.996 1.122 -13.93 1 95.25 98 LEU A C 1
ATOM 766 O O . LEU A 1 98 ? -2.988 1.814 -13.758 1 95.25 98 LEU A O 1
ATOM 770 N N . THR A 1 99 ? -4.383 0.157 -13.047 1 94.31 99 THR A N 1
ATOM 771 C CA . THR A 1 99 ? -3.697 -0.003 -11.773 1 94.31 99 THR A CA 1
ATOM 772 C C . THR A 1 99 ? -2.947 -1.332 -11.727 1 94.31 99 THR A C 1
ATOM 774 O O . THR A 1 99 ? -2.316 -1.658 -10.719 1 94.31 99 THR A O 1
ATOM 777 N N . SER A 1 100 ? -2.939 -2.125 -12.734 1 86.5 100 SER A N 1
ATOM 778 C CA . SER A 1 100 ? -2.5 -3.516 -12.719 1 86.5 100 SER A CA 1
ATOM 779 C C . SER A 1 100 ? -0.983 -3.617 -12.828 1 86.5 100 SER A C 1
ATOM 781 O O . SER A 1 100 ? -0.389 -4.613 -12.414 1 86.5 100 SER A O 1
ATOM 783 N N . HIS A 1 101 ? -0.38 -2.646 -13.422 1 84.31 101 HIS A N 1
ATOM 784 C CA . HIS A 1 101 ? 1.065 -2.709 -13.609 1 84.31 101 HIS A CA 1
ATOM 785 C C . HIS A 1 101 ? 1.768 -1.58 -12.859 1 84.31 101 HIS A C 1
ATOM 787 O O . HIS A 1 101 ? 1.269 -0.454 -12.812 1 84.31 101 HIS A O 1
ATOM 793 N N . SER A 1 102 ? 2.902 -2.041 -12.375 1 79 102 SER A N 1
ATOM 794 C CA . SER A 1 102 ? 3.686 -1.07 -11.617 1 79 102 SER A CA 1
ATOM 795 C C . SER A 1 102 ? 4.082 0.12 -12.484 1 79 102 SER A C 1
ATOM 797 O O . SER A 1 102 ? 4.535 -0.055 -13.617 1 79 102 SER A O 1
ATOM 799 N N . GLY A 1 103 ? 3.836 1.207 -12.008 1 88.44 103 GLY A N 1
ATOM 800 C CA . GLY A 1 103 ? 4.281 2.424 -12.672 1 88.44 103 GLY A CA 1
ATOM 801 C C . GLY A 1 103 ? 3.297 2.939 -13.703 1 88.44 103 GLY A C 1
ATOM 802 O O . GLY A 1 103 ? 3.369 4.102 -14.109 1 88.44 103 GLY A O 1
ATOM 803 N N . TYR A 1 104 ? 2.43 2.082 -14.18 1 92.38 104 TYR A N 1
ATOM 804 C CA . TYR A 1 104 ? 1.495 2.484 -15.219 1 92.38 104 TYR A CA 1
ATOM 805 C C . TYR A 1 104 ? 0.579 3.6 -14.734 1 92.38 104 TYR A C 1
ATOM 807 O O . TYR A 1 104 ? 0.456 4.641 -15.383 1 92.38 104 TYR A O 1
ATOM 815 N N . PHE A 1 105 ? 0.013 3.441 -13.609 1 96.56 105 PHE A N 1
ATOM 816 C CA . PHE A 1 105 ? -0.878 4.43 -13.016 1 96.56 105 PHE A CA 1
ATOM 817 C C . PHE A 1 105 ? -0.148 5.75 -12.789 1 96.56 105 PHE A C 1
ATOM 819 O O . PHE A 1 105 ? -0.649 6.816 -13.156 1 96.56 105 PHE A O 1
ATOM 826 N N . LEU A 1 106 ? 1.025 5.672 -12.258 1 96.94 106 LEU A N 1
ATOM 827 C CA . LEU A 1 106 ? 1.814 6.859 -11.938 1 96.94 106 LEU A CA 1
ATOM 828 C C . LEU A 1 106 ? 2.191 7.617 -13.211 1 96.94 106 LEU A C 1
ATOM 830 O O . LEU A 1 106 ? 2.145 8.844 -13.234 1 96.94 106 LEU A O 1
ATOM 834 N N . THR A 1 107 ? 2.555 6.855 -14.203 1 97.25 107 THR A N 1
ATOM 835 C CA . THR A 1 107 ? 2.932 7.469 -15.469 1 97.25 107 THR A CA 1
ATOM 836 C C . THR A 1 107 ? 1.775 8.289 -16.031 1 97.25 107 THR A C 1
ATOM 838 O O . THR A 1 107 ? 1.975 9.406 -16.5 1 97.25 107 THR A O 1
ATOM 841 N N . ILE A 1 108 ? 0.59 7.73 -15.945 1 98 108 ILE A N 1
ATOM 842 C CA . ILE A 1 108 ? -0.587 8.43 -16.453 1 98 108 ILE A CA 1
ATOM 843 C C . ILE A 1 108 ? -0.904 9.617 -15.547 1 98 108 ILE A C 1
ATOM 845 O O . ILE A 1 108 ? -1.208 10.711 -16.031 1 98 108 ILE A O 1
ATOM 849 N N . ALA A 1 109 ? -0.768 9.461 -14.25 1 98.25 109 ALA A N 1
ATOM 850 C CA . ALA A 1 109 ? -1.093 10.5 -13.273 1 98.25 109 ALA A CA 1
ATOM 851 C C . ALA A 1 109 ? -0.153 11.695 -13.414 1 98.25 109 ALA A C 1
ATOM 853 O O . ALA A 1 109 ? -0.529 12.828 -13.102 1 98.25 109 ALA A O 1
ATOM 854 N N . ARG A 1 110 ? 1.061 11.461 -13.883 1 97.94 110 ARG A N 1
ATOM 855 C CA . ARG A 1 110 ? 2.059 12.516 -14.023 1 97.94 110 ARG A CA 1
ATOM 856 C C . ARG A 1 110 ? 1.817 13.336 -15.289 1 97.94 110 ARG A C 1
ATOM 858 O O . ARG A 1 110 ? 2.379 14.422 -15.445 1 97.94 110 ARG A O 1
ATOM 865 N N . ASN A 1 111 ? 1.062 12.742 -16.156 1 97.88 111 ASN A N 1
ATOM 866 C CA . ASN A 1 111 ? 0.675 13.453 -17.375 1 97.88 111 ASN A CA 1
ATOM 867 C C . ASN A 1 111 ? -0.486 14.406 -17.125 1 97.88 111 ASN A C 1
ATOM 869 O O . ASN A 1 111 ? -1.472 14.039 -16.484 1 97.88 111 ASN A O 1
ATOM 873 N N . LYS A 1 112 ? -0.375 15.602 -17.641 1 97.62 112 LYS A N 1
ATOM 874 C CA . LYS A 1 112 ? -1.381 16.625 -17.391 1 97.62 112 LYS A CA 1
ATOM 875 C C . LYS A 1 112 ? -2.775 16.141 -17.766 1 97.62 112 LYS A C 1
ATOM 877 O O . LYS A 1 112 ? -3.703 16.203 -16.953 1 97.62 112 LYS A O 1
ATOM 882 N N . ASN A 1 113 ? -2.955 15.633 -18.969 1 97.62 113 ASN A N 1
ATOM 883 C CA . ASN A 1 113 ? -4.25 15.125 -19.406 1 97.62 113 ASN A CA 1
ATOM 884 C C . ASN A 1 113 ? -4.637 13.844 -18.672 1 97.62 113 ASN A C 1
ATOM 886 O O . ASN A 1 113 ? -5.801 13.664 -18.312 1 97.62 113 ASN A O 1
ATOM 890 N N . GLY A 1 114 ? -3.658 13.055 -18.5 1 98.38 114 GLY A N 1
ATOM 891 C CA . GLY A 1 114 ? -3.896 11.836 -17.75 1 98.38 114 GLY A CA 1
ATOM 892 C C . GLY A 1 114 ? -4.395 12.086 -16.344 1 98.38 114 GLY A C 1
ATOM 893 O O . GLY A 1 114 ? -5.324 11.422 -15.883 1 98.38 114 GLY A O 1
ATOM 894 N N . SER A 1 115 ? -3.744 13 -15.68 1 98.31 115 SER A N 1
ATOM 895 C CA . SER A 1 115 ? -4.152 13.383 -14.336 1 98.31 115 SER A CA 1
ATOM 896 C C . SER A 1 115 ? -5.605 13.844 -14.305 1 98.31 115 SER A C 1
ATOM 898 O O . SER A 1 115 ? -6.395 13.391 -13.469 1 98.31 115 SER A O 1
ATOM 900 N N . TYR A 1 116 ? -5.988 14.688 -15.242 1 97.88 116 TYR A N 1
ATOM 901 C CA . TYR A 1 116 ? -7.348 15.203 -15.32 1 97.88 116 TYR A CA 1
ATOM 902 C C . TYR A 1 116 ? -8.344 14.078 -15.555 1 97.88 116 TYR A C 1
ATOM 904 O O . TYR A 1 116 ? -9.391 14.023 -14.906 1 97.88 116 TYR A O 1
ATOM 912 N N . ARG A 1 117 ? -8.031 13.266 -16.422 1 98.25 117 ARG A N 1
ATOM 913 C CA . ARG A 1 117 ? -8.945 12.195 -16.797 1 98.25 117 ARG A CA 1
ATOM 914 C C . ARG A 1 117 ? -9.062 11.156 -15.695 1 98.25 117 ARG A C 1
ATOM 916 O O . ARG A 1 117 ? -10.133 10.586 -15.477 1 98.25 117 ARG A O 1
ATOM 923 N N . LEU A 1 118 ? -7.977 10.867 -14.969 1 98.5 118 LEU A N 1
ATOM 924 C CA . LEU A 1 118 ? -8.047 10.008 -13.789 1 98.5 118 LEU A CA 1
ATOM 925 C C . LEU A 1 118 ? -8.977 10.609 -12.742 1 98.5 118 LEU A C 1
ATOM 927 O O . LEU A 1 118 ? -9.766 9.891 -12.117 1 98.5 118 LEU A O 1
ATOM 931 N N . GLN A 1 119 ? -8.914 11.906 -12.555 1 98.38 119 GLN A N 1
ATOM 932 C CA . GLN A 1 119 ? -9.789 12.594 -11.617 1 98.38 119 GLN A CA 1
ATOM 933 C C . GLN A 1 119 ? -11.258 12.391 -11.992 1 98.38 119 GLN A C 1
ATOM 935 O O . GLN A 1 119 ? -12.109 12.211 -11.117 1 98.38 119 GLN A O 1
ATOM 940 N N . LYS A 1 120 ? -11.516 12.367 -13.25 1 97.62 120 LYS A N 1
ATOM 941 C CA . LYS A 1 120 ? -12.891 12.219 -13.719 1 97.62 120 LYS A CA 1
ATOM 942 C C . LYS A 1 120 ? -13.406 10.805 -13.492 1 97.62 120 LYS A C 1
ATOM 944 O O . LYS A 1 120 ? -14.617 10.578 -13.445 1 97.62 120 LYS A O 1
ATOM 949 N N . LEU A 1 121 ? -12.492 9.875 -13.438 1 98.06 121 LEU A N 1
ATOM 950 C CA . LEU A 1 121 ? -12.883 8.492 -13.211 1 98.06 121 LEU A CA 1
ATOM 951 C C . LEU A 1 121 ? -13.188 8.258 -11.734 1 98.06 121 LEU A C 1
ATOM 953 O O . LEU A 1 121 ? -14.008 7.395 -11.398 1 98.06 121 LEU A O 1
ATOM 957 N N . LEU A 1 122 ? -12.562 8.977 -10.852 1 98 122 LEU A N 1
ATOM 958 C CA . LEU A 1 122 ? -12.812 8.859 -9.414 1 98 122 LEU A CA 1
ATOM 959 C C . LEU A 1 122 ? -14.242 9.258 -9.078 1 98 122 LEU A C 1
ATOM 961 O O . LEU A 1 122 ? -14.75 10.258 -9.586 1 98 122 LEU A O 1
ATOM 965 N N . GLY A 1 123 ? -14.906 8.477 -8.281 1 96.38 123 GLY A N 1
ATOM 966 C CA . GLY A 1 123 ? -16.266 8.758 -7.863 1 96.38 123 GLY A CA 1
ATOM 967 C C . GLY A 1 123 ? -17.312 8.109 -8.758 1 96.38 123 GLY A C 1
ATOM 968 O O . GLY A 1 123 ? -18.516 8.172 -8.469 1 96.38 123 GLY A O 1
ATOM 969 N N . LYS A 1 124 ? -16.875 7.461 -9.844 1 95.88 124 LYS A N 1
ATOM 970 C CA . LYS A 1 124 ? -17.828 6.859 -10.766 1 95.88 124 LYS A CA 1
ATOM 971 C C . LYS A 1 124 ? -18.438 5.594 -10.18 1 95.88 124 LYS A C 1
ATOM 973 O O . LYS A 1 124 ? -19.609 5.277 -10.453 1 95.88 124 LYS A O 1
ATOM 978 N N . SER A 1 125 ? -17.672 4.867 -9.477 1 95.94 125 SER A N 1
ATOM 979 C CA . SER A 1 125 ? -18.172 3.684 -8.781 1 95.94 125 SER A CA 1
ATOM 980 C C . SER A 1 125 ? -17.266 3.312 -7.605 1 95.94 125 SER A C 1
ATOM 982 O O . SER A 1 125 ? -16.094 3.682 -7.57 1 95.94 125 SER A O 1
ATOM 984 N N . ASN A 1 126 ? -17.797 2.557 -6.734 1 95.81 126 ASN A N 1
ATOM 985 C CA . ASN A 1 126 ? -17.031 2.1 -5.582 1 95.81 126 ASN A CA 1
ATOM 986 C C . ASN A 1 126 ? -15.867 1.208 -6.008 1 95.81 126 ASN A C 1
ATOM 988 O O . ASN A 1 126 ? -14.797 1.242 -5.395 1 95.81 126 ASN A O 1
ATOM 992 N N . ASP A 1 127 ? -16.094 0.455 -7.031 1 96.5 127 ASP A N 1
ATOM 993 C CA . ASP A 1 127 ? -15.055 -0.437 -7.52 1 96.5 127 ASP A CA 1
ATOM 994 C C . ASP A 1 127 ? -13.867 0.354 -8.062 1 96.5 127 ASP A C 1
ATOM 996 O O . ASP A 1 127 ? -12.711 0.042 -7.754 1 96.5 127 ASP A O 1
ATOM 1000 N N . VAL A 1 128 ? -14.172 1.331 -8.828 1 97.44 128 VAL A N 1
ATOM 1001 C CA . VAL A 1 128 ? -13.125 2.184 -9.383 1 97.44 128 VAL A CA 1
ATOM 1002 C C . VAL A 1 128 ? -12.344 2.848 -8.25 1 97.44 128 VAL A C 1
ATOM 1004 O O . VAL A 1 128 ? -11.109 2.85 -8.25 1 97.44 128 VAL A O 1
ATOM 1007 N N . ASP A 1 129 ? -13.078 3.32 -7.25 1 97.69 129 ASP A N 1
ATOM 1008 C CA . ASP A 1 129 ? -12.445 3.996 -6.121 1 97.69 129 ASP A CA 1
ATOM 1009 C C . ASP A 1 129 ? -11.547 3.039 -5.34 1 97.69 129 ASP A C 1
ATOM 1011 O O . ASP A 1 129 ? -10.461 3.416 -4.906 1 97.69 129 ASP A O 1
ATOM 1015 N N . THR A 1 130 ? -11.992 1.823 -5.168 1 96.94 130 THR A N 1
ATOM 1016 C CA . THR A 1 130 ? -11.219 0.827 -4.438 1 96.94 130 THR A CA 1
ATOM 1017 C C . THR A 1 130 ? -9.914 0.51 -5.168 1 96.94 130 THR A C 1
ATOM 1019 O O . THR A 1 130 ? -8.859 0.406 -4.543 1 96.94 130 THR A O 1
ATOM 1022 N N . LEU A 1 131 ? -10 0.36 -6.457 1 96.75 131 LEU A N 1
ATOM 1023 C CA . LEU A 1 131 ? -8.805 0.068 -7.246 1 96.75 131 LEU A CA 1
ATOM 1024 C C . LEU A 1 131 ? -7.832 1.241 -7.215 1 96.75 131 LEU A C 1
ATOM 1026 O O . LEU A 1 131 ? -6.629 1.047 -7.051 1 96.75 131 LEU A O 1
ATOM 1030 N N . PHE A 1 132 ? -8.344 2.428 -7.344 1 97.19 132 PHE A N 1
ATOM 1031 C CA . PHE A 1 132 ? -7.492 3.611 -7.285 1 97.19 132 PHE A CA 1
ATOM 1032 C C . PHE A 1 132 ? -6.902 3.789 -5.891 1 97.19 132 PHE A C 1
ATOM 1034 O O . PHE A 1 132 ? -5.73 4.141 -5.746 1 97.19 132 PHE A O 1
ATOM 1041 N N . PHE A 1 133 ? -7.715 3.514 -4.875 1 96.62 133 PHE A N 1
ATOM 1042 C CA . PHE A 1 133 ? -7.266 3.521 -3.488 1 96.62 133 PHE A CA 1
ATOM 1043 C C . PHE A 1 133 ? -6.047 2.623 -3.309 1 96.62 133 PHE A C 1
ATOM 1045 O O . PHE A 1 133 ? -5.039 3.043 -2.734 1 96.62 133 PHE A O 1
ATOM 1052 N N . ALA A 1 134 ? -6.109 1.496 -3.854 1 95.19 134 ALA A N 1
ATOM 1053 C CA . ALA A 1 134 ? -5.008 0.542 -3.752 1 95.19 134 ALA A CA 1
ATOM 1054 C C . ALA A 1 134 ? -3.779 1.04 -4.508 1 95.19 134 ALA A C 1
ATOM 1056 O O . ALA A 1 134 ? -2.645 0.833 -4.07 1 95.19 134 ALA A O 1
ATOM 1057 N N . ALA A 1 135 ? -3.979 1.669 -5.637 1 94.06 135 ALA A N 1
ATOM 1058 C CA . ALA A 1 135 ? -2.881 2.158 -6.469 1 94.06 135 ALA A CA 1
ATOM 1059 C C . ALA A 1 135 ? -2.082 3.236 -5.742 1 94.06 135 ALA A C 1
ATOM 1061 O O . ALA A 1 135 ? -0.878 3.381 -5.965 1 94.06 135 ALA A O 1
ATOM 1062 N N . PHE A 1 136 ? -2.701 3.945 -4.816 1 93.38 136 PHE A N 1
ATOM 1063 C CA . PHE A 1 136 ? -2.031 5.016 -4.086 1 93.38 136 PHE A CA 1
ATOM 1064 C C . PHE A 1 136 ? -0.926 4.453 -3.201 1 93.38 136 PHE A C 1
ATOM 1066 O O . PHE A 1 136 ? 0.128 5.074 -3.047 1 93.38 136 PHE A O 1
ATOM 1073 N N . PHE A 1 137 ? -1.105 3.273 -2.697 1 89.88 137 PHE A N 1
ATOM 1074 C CA . PHE A 1 137 ? -0.158 2.689 -1.754 1 89.88 137 PHE A CA 1
ATOM 1075 C C . PHE A 1 137 ? 1.124 2.271 -2.463 1 89.88 137 PHE A C 1
ATOM 1077 O O . PHE A 1 137 ? 2.172 2.131 -1.83 1 89.88 137 PHE A O 1
ATOM 1084 N N . ARG A 1 138 ? 1.063 2.141 -3.775 1 86.19 138 ARG A N 1
ATOM 1085 C CA . ARG A 1 138 ? 2.234 1.695 -4.523 1 86.19 138 ARG A CA 1
ATOM 1086 C C . ARG A 1 138 ? 3.201 2.85 -4.766 1 86.19 138 ARG A C 1
ATOM 1088 O O . ARG A 1 138 ? 4.41 2.639 -4.871 1 86.19 138 ARG A O 1
ATOM 1095 N N . SER A 1 139 ? 2.67 4.023 -4.871 1 89.38 139 SER A N 1
ATOM 1096 C CA . SER A 1 139 ? 3.49 5.184 -5.195 1 89.38 139 SER A CA 1
ATOM 1097 C C . SER A 1 139 ? 3.029 6.418 -4.426 1 89.38 139 SER A C 1
ATOM 1099 O O . SER A 1 139 ? 2.844 7.488 -5.008 1 89.38 139 SER A O 1
ATOM 1101 N N . PHE A 1 140 ? 2.971 6.211 -3.178 1 90.06 140 PHE A N 1
ATOM 1102 C CA . PHE A 1 140 ? 2.301 7.18 -2.318 1 90.06 140 PHE A CA 1
ATOM 1103 C C . PHE A 1 140 ? 3.008 8.531 -2.367 1 90.06 140 PHE A C 1
ATOM 1105 O O . PHE A 1 140 ? 2.42 9.531 -2.781 1 90.06 140 PHE A O 1
ATOM 1112 N N . LEU A 1 141 ? 4.289 8.609 -2.062 1 93.81 141 LEU A N 1
ATOM 1113 C CA . LEU A 1 141 ? 5.051 9.852 -1.996 1 93.81 141 LEU A CA 1
ATOM 1114 C C . LEU A 1 141 ? 5.195 10.477 -3.379 1 93.81 141 LEU A C 1
ATOM 1116 O O . LEU A 1 141 ? 5.039 11.688 -3.537 1 93.81 141 LEU A O 1
ATOM 1120 N N . ASP A 1 142 ? 5.359 9.609 -4.371 1 96.19 142 ASP A N 1
ATOM 1121 C CA . ASP A 1 142 ? 5.527 10.078 -5.742 1 96.19 142 ASP A CA 1
ATOM 1122 C C . ASP A 1 142 ? 4.262 10.766 -6.246 1 96.19 142 ASP A C 1
ATOM 1124 O O . ASP A 1 142 ? 4.336 11.789 -6.93 1 96.19 142 ASP A O 1
ATOM 1128 N N . ILE A 1 143 ? 3.189 10.227 -5.855 1 97.06 143 ILE A N 1
ATOM 1129 C CA . ILE A 1 143 ? 1.918 10.781 -6.312 1 97.06 143 ILE A CA 1
ATOM 1130 C C . ILE A 1 143 ? 1.66 12.117 -5.617 1 97.06 143 ILE A C 1
ATOM 1132 O O . ILE A 1 143 ? 1.351 13.109 -6.277 1 97.06 143 ILE A O 1
ATOM 1136 N N . MET A 1 144 ? 1.883 12.227 -4.383 1 97 144 MET A N 1
ATOM 1137 C CA . MET A 1 144 ? 1.491 13.383 -3.586 1 97 144 MET A CA 1
ATOM 1138 C C . MET A 1 144 ? 2.436 14.555 -3.83 1 97 144 MET A C 1
ATOM 1140 O O . MET A 1 144 ? 2.076 15.711 -3.586 1 97 144 MET A O 1
ATOM 1144 N N . THR A 1 145 ? 3.67 14.273 -4.336 1 97.88 145 THR A N 1
ATOM 1145 C CA . THR A 1 145 ? 4.652 15.336 -4.504 1 97.88 145 THR A CA 1
ATOM 1146 C C . THR A 1 145 ? 4.785 15.727 -5.973 1 97.88 145 THR A C 1
ATOM 1148 O O . THR A 1 145 ? 5.621 16.562 -6.324 1 97.88 145 THR A O 1
ATOM 1151 N N . ASP A 1 146 ? 4.035 15.102 -6.801 1 98.19 146 ASP A N 1
ATOM 1152 C CA . ASP A 1 146 ? 4.105 15.414 -8.219 1 98.19 146 ASP A CA 1
ATOM 1153 C C . ASP A 1 146 ? 3.145 16.547 -8.586 1 98.19 146 ASP A C 1
ATOM 1155 O O . ASP A 1 146 ? 2.025 16.609 -8.07 1 98.19 146 ASP A O 1
ATOM 1159 N N . LYS A 1 147 ? 3.555 17.344 -9.469 1 97.94 147 LYS A N 1
ATOM 1160 C CA . LYS A 1 147 ? 2.799 18.531 -9.875 1 97.94 147 LYS A CA 1
ATOM 1161 C C . LYS A 1 147 ? 1.42 18.156 -10.406 1 97.94 147 LYS A C 1
ATOM 1163 O O . LYS A 1 147 ? 0.429 18.828 -10.117 1 97.94 147 LYS A O 1
ATOM 1168 N N . GLU A 1 148 ? 1.311 17.109 -11.164 1 98.25 148 GLU A N 1
ATOM 1169 C CA . GLU A 1 148 ? 0.047 16.719 -11.773 1 98.25 148 GLU A CA 1
ATOM 1170 C C . GLU A 1 148 ? -0.627 15.602 -10.977 1 98.25 148 GLU A C 1
ATOM 1172 O O . GLU A 1 148 ? -1.82 15.68 -10.672 1 98.25 148 GLU A O 1
ATOM 1177 N N . ALA A 1 149 ? 0.126 14.656 -10.523 1 98.38 149 ALA A N 1
ATOM 1178 C CA . ALA A 1 149 ? -0.421 13.469 -9.875 1 98.38 149 ALA A CA 1
ATOM 1179 C C . ALA A 1 149 ? -1.055 13.82 -8.531 1 98.38 149 ALA A C 1
ATOM 1181 O O . ALA A 1 149 ? -1.989 13.156 -8.086 1 98.38 149 ALA A O 1
ATOM 1182 N N . SER A 1 150 ? -0.55 14.883 -7.891 1 97.94 150 SER A N 1
ATOM 1183 C CA . SER A 1 150 ? -1.077 15.266 -6.586 1 97.94 150 SER A CA 1
ATOM 1184 C C . SER A 1 150 ? -2.557 15.625 -6.668 1 97.94 150 SER A C 1
ATOM 1186 O O . SER A 1 150 ? -3.301 15.43 -5.703 1 97.94 150 SER A O 1
ATOM 1188 N N . PHE A 1 151 ? -3.021 16.047 -7.844 1 97.81 151 PHE A N 1
ATOM 1189 C CA . PHE A 1 151 ? -4.426 16.391 -8.023 1 97.81 151 PHE A CA 1
ATOM 1190 C C . PHE A 1 151 ? -5.297 15.148 -8.008 1 97.81 151 PHE A C 1
ATOM 1192 O O . PHE A 1 151 ? -6.453 15.195 -7.582 1 97.81 151 PHE A O 1
ATOM 1199 N N . VAL A 1 152 ? -4.762 14.078 -8.516 1 98.38 152 VAL A N 1
ATOM 1200 C CA . VAL A 1 152 ? -5.496 12.82 -8.469 1 98.38 152 VAL A CA 1
ATOM 1201 C C . VAL A 1 152 ? -5.715 12.391 -7.023 1 98.38 152 VAL A C 1
ATOM 1203 O O . VAL A 1 152 ? -6.816 11.984 -6.648 1 98.38 152 VAL A O 1
ATOM 1206 N N . PHE A 1 153 ? -4.668 12.531 -6.23 1 97.12 153 PHE A N 1
ATOM 1207 C CA . PHE A 1 153 ? -4.754 12.188 -4.816 1 97.12 153 PHE A CA 1
ATOM 1208 C C . PHE A 1 153 ? -5.797 13.055 -4.113 1 97.12 153 PHE A C 1
ATOM 1210 O O . PHE A 1 153 ? -6.633 12.547 -3.367 1 97.12 153 PHE A O 1
ATOM 1217 N N . ILE A 1 154 ? -5.766 14.336 -4.344 1 96.5 154 ILE A N 1
ATOM 1218 C CA . ILE A 1 154 ? -6.688 15.281 -3.717 1 96.5 154 ILE A CA 1
ATOM 1219 C C . ILE A 1 154 ? -8.125 14.945 -4.121 1 96.5 154 ILE A C 1
ATOM 1221 O O . ILE A 1 154 ? -9.031 14.953 -3.285 1 96.5 154 ILE A O 1
ATOM 1225 N N . GLN A 1 155 ? -8.32 14.625 -5.402 1 97.06 155 GLN A N 1
ATOM 1226 C CA . GLN A 1 155 ? -9.648 14.211 -5.84 1 97.06 155 GLN A CA 1
ATOM 1227 C C . GLN A 1 155 ? -10.07 12.914 -5.16 1 97.06 155 GLN A C 1
ATOM 1229 O O . GLN A 1 155 ? -11.242 12.742 -4.809 1 97.06 155 GLN A O 1
ATOM 1234 N N . GLY A 1 156 ? -9.133 12 -5 1 96.69 156 GLY A N 1
ATOM 1235 C CA . GLY A 1 156 ? -9.414 10.789 -4.25 1 96.69 156 GLY A CA 1
ATOM 1236 C C . GLY A 1 156 ? -9.906 11.062 -2.838 1 96.69 156 GLY A C 1
ATOM 1237 O O . GLY A 1 156 ? -10.898 10.484 -2.398 1 96.69 156 GLY A O 1
ATOM 1238 N N . LEU A 1 157 ? -9.273 11.961 -2.146 1 93.88 157 LEU A N 1
ATOM 1239 C CA . LEU A 1 157 ? -9.648 12.328 -0.786 1 93.88 157 LEU A CA 1
ATOM 1240 C C . LEU A 1 157 ? -11.07 12.875 -0.742 1 93.88 157 LEU A C 1
ATOM 1242 O O . LEU A 1 157 ? -11.781 12.688 0.247 1 93.88 157 LEU A O 1
ATOM 1246 N N . ARG A 1 158 ? -11.461 13.469 -1.821 1 94.31 158 ARG A N 1
ATOM 1247 C CA . ARG A 1 158 ? -12.797 14.07 -1.865 1 94.31 158 ARG A CA 1
ATOM 1248 C C . ARG A 1 158 ? -13.867 13 -2.033 1 94.31 158 ARG A C 1
ATOM 1250 O O . ARG A 1 158 ? -14.953 13.109 -1.458 1 94.31 158 ARG A O 1
ATOM 1257 N N . VAL A 1 159 ? -13.555 11.961 -2.746 1 96.06 159 VAL A N 1
ATOM 1258 C CA . VAL A 1 159 ? -14.625 11.055 -3.137 1 96.06 159 VAL A CA 1
ATOM 1259 C C . VAL A 1 159 ? -14.523 9.758 -2.338 1 96.06 159 VAL A C 1
ATOM 1261 O O . VAL A 1 159 ? -15.484 8.977 -2.287 1 96.06 159 VAL A O 1
ATOM 1264 N N . PHE A 1 160 ? -13.406 9.406 -1.741 1 95.94 160 PHE A N 1
ATOM 1265 C CA . PHE A 1 160 ? -13.227 8.172 -0.987 1 95.94 160 PHE A CA 1
ATOM 1266 C C . PHE A 1 160 ? -14.164 8.133 0.216 1 95.94 160 PHE A C 1
ATOM 1268 O O . PHE A 1 160 ? -14.562 9.18 0.732 1 95.94 160 PHE A O 1
ATOM 1275 N N . SER A 1 161 ? -14.516 6.941 0.568 1 94.19 161 SER A N 1
ATOM 1276 C CA . SER A 1 161 ? -15.258 6.762 1.81 1 94.19 161 SER A CA 1
ATOM 1277 C C . SER A 1 161 ? -14.43 7.184 3.018 1 94.19 161 SER A C 1
ATOM 1279 O O . SER A 1 161 ? -13.203 7.258 2.938 1 94.19 161 SER A O 1
ATOM 1281 N N . ASN A 1 162 ? -15.078 7.461 4.109 1 91.5 162 ASN A N 1
ATOM 1282 C CA . ASN A 1 162 ? -14.391 7.879 5.324 1 91.5 162 ASN A CA 1
ATOM 1283 C C . ASN A 1 162 ? -13.383 6.832 5.789 1 91.5 162 ASN A C 1
ATOM 1285 O O . ASN A 1 162 ? -12.273 7.168 6.215 1 91.5 162 ASN A O 1
ATOM 1289 N N . VAL A 1 163 ? -13.727 5.59 5.676 1 94.06 163 VAL A N 1
ATOM 1290 C CA . VAL A 1 163 ? -12.844 4.527 6.141 1 94.06 163 VAL A CA 1
ATOM 1291 C C . VAL A 1 163 ? -11.609 4.453 5.242 1 94.06 163 VAL A C 1
ATOM 1293 O O . VAL A 1 163 ? -10.5 4.188 5.719 1 94.06 163 VAL A O 1
ATOM 1296 N N . MET A 1 164 ? -11.797 4.668 3.957 1 94.81 164 MET A N 1
ATOM 1297 C CA . MET A 1 164 ? -10.648 4.699 3.053 1 94.81 164 MET A CA 1
ATOM 1298 C C . MET A 1 164 ? -9.703 5.848 3.4 1 94.81 164 MET A C 1
ATOM 1300 O O . MET A 1 164 ? -8.484 5.672 3.414 1 94.81 164 MET A O 1
ATOM 1304 N N . LYS A 1 165 ? -10.305 6.938 3.689 1 93.25 165 LYS A N 1
ATOM 1305 C CA . LYS A 1 165 ? -9.5 8.086 4.094 1 93.25 165 LYS A CA 1
ATOM 1306 C C . LYS A 1 165 ? -8.734 7.797 5.379 1 93.25 165 LYS A C 1
ATOM 1308 O O . LYS A 1 165 ? -7.543 8.094 5.48 1 93.25 165 LYS A O 1
ATOM 1313 N N . GLU A 1 166 ? -9.398 7.227 6.301 1 91.81 166 GLU A N 1
ATOM 1314 C CA . GLU A 1 166 ? -8.773 6.855 7.566 1 91.81 166 GLU A CA 1
ATOM 1315 C C . GLU A 1 166 ? -7.621 5.875 7.352 1 91.81 166 GLU A C 1
ATOM 1317 O O . GLU A 1 166 ? -6.609 5.934 8.055 1 91.81 166 GLU A O 1
ATOM 1322 N N . ALA A 1 167 ? -7.832 5.016 6.402 1 93.31 167 ALA A N 1
ATOM 1323 C CA . ALA A 1 167 ? -6.836 3.986 6.121 1 93.31 167 ALA A CA 1
ATOM 1324 C C . ALA A 1 167 ? -5.594 4.59 5.469 1 93.31 167 ALA A C 1
ATOM 1326 O O . ALA A 1 167 ? -4.488 4.062 5.625 1 93.31 167 ALA A O 1
ATOM 1327 N N . LEU A 1 168 ? -5.738 5.664 4.777 1 92.62 168 LEU A N 1
ATOM 1328 C CA . LEU A 1 168 ? -4.629 6.336 4.105 1 92.62 168 LEU A CA 1
ATOM 1329 C C . LEU A 1 168 ? -3.791 7.125 5.105 1 92.62 168 LEU A C 1
ATOM 1331 O O . LEU A 1 168 ? -2.588 7.312 4.902 1 92.62 168 LEU A O 1
ATOM 1335 N N . PHE A 1 169 ? -4.375 7.523 6.125 1 89.94 169 PHE A N 1
ATOM 1336 C CA . PHE A 1 169 ? -3.836 8.57 6.988 1 89.94 169 PHE A CA 1
ATOM 1337 C C . PHE A 1 169 ? -2.535 8.117 7.637 1 89.94 169 PHE A C 1
ATOM 1339 O O . PHE A 1 169 ? -1.549 8.852 7.648 1 89.94 169 PHE A O 1
ATOM 1346 N N . PRO A 1 170 ? -2.516 6.91 8.148 1 88.06 170 PRO A N 1
ATOM 1347 C CA . PRO A 1 170 ? -1.248 6.484 8.75 1 88.06 170 PRO A CA 1
ATOM 1348 C C . PRO A 1 170 ? -0.079 6.551 7.773 1 88.06 170 PRO A C 1
ATOM 1350 O O . PRO A 1 170 ? 1.04 6.895 8.164 1 88.06 170 PRO A O 1
ATOM 1353 N N . HIS A 1 171 ? -0.367 6.262 6.574 1 88.56 171 HIS A N 1
ATOM 1354 C CA . HIS A 1 171 ? 0.67 6.332 5.551 1 88.56 171 HIS A CA 1
ATOM 1355 C C . HIS A 1 171 ? 1.08 7.773 5.277 1 88.56 171 HIS A C 1
ATOM 1357 O O . HIS A 1 171 ? 2.26 8.062 5.066 1 88.56 171 HIS A O 1
ATOM 1363 N N . ILE A 1 172 ? 0.144 8.609 5.281 1 90.88 172 ILE A N 1
ATOM 1364 C CA . ILE A 1 172 ? 0.386 10.031 5.078 1 90.88 172 ILE A CA 1
ATOM 1365 C C . ILE A 1 172 ? 1.271 10.57 6.199 1 90.88 172 ILE A C 1
ATOM 1367 O O . ILE A 1 172 ? 2.256 11.266 5.941 1 90.88 172 ILE A O 1
ATOM 1371 N N . LEU A 1 173 ? 0.958 10.172 7.391 1 90.06 173 LEU A N 1
ATOM 1372 C CA . LEU A 1 173 ? 1.682 10.664 8.562 1 90.06 173 LEU A CA 1
ATOM 1373 C C . LEU A 1 173 ? 3.123 10.164 8.547 1 90.06 173 LEU A C 1
ATOM 1375 O O . LEU A 1 173 ? 4.031 10.875 8.984 1 90.06 173 LEU A O 1
ATOM 1379 N N . GLU A 1 174 ? 3.309 8.992 8.07 1 88.81 174 GLU A N 1
ATOM 1380 C CA . GLU A 1 174 ? 4.645 8.414 7.992 1 88.81 174 GLU A CA 1
ATOM 1381 C C . GLU A 1 174 ? 5.551 9.242 7.086 1 88.81 174 GLU A C 1
ATOM 1383 O O . GLU A 1 174 ? 6.766 9.289 7.285 1 88.81 174 GLU A O 1
ATOM 1388 N N . HIS A 1 175 ? 4.949 9.938 6.156 1 91.5 175 HIS A N 1
ATOM 1389 C CA . HIS A 1 175 ? 5.715 10.742 5.211 1 91.5 175 HIS A CA 1
ATOM 1390 C C . HIS A 1 175 ? 5.473 12.234 5.426 1 91.5 175 HIS A C 1
ATOM 1392 O O . HIS A 1 175 ? 5.66 13.031 4.512 1 91.5 175 HIS A O 1
ATOM 1398 N N . ALA A 1 176 ? 5.016 12.586 6.531 1 93 176 ALA A N 1
ATOM 1399 C CA . ALA A 1 176 ? 4.543 13.945 6.785 1 93 176 ALA A CA 1
ATOM 1400 C C . ALA A 1 176 ? 5.664 14.961 6.578 1 93 176 ALA A C 1
ATOM 1402 O O . ALA A 1 176 ? 5.441 16.031 6 1 93 176 ALA A O 1
ATOM 1403 N N . VAL A 1 177 ? 6.895 14.68 7.012 1 96.12 177 VAL A N 1
ATOM 1404 C CA . VAL A 1 177 ? 8.008 15.625 6.914 1 96.12 177 VAL A CA 1
ATOM 1405 C C . VAL A 1 177 ? 8.375 15.836 5.449 1 96.12 177 VAL A C 1
ATOM 1407 O O . VAL A 1 177 ? 8.5 16.969 4.992 1 96.12 177 VAL A O 1
ATOM 1410 N N . ASP A 1 178 ? 8.469 14.719 4.703 1 97.19 178 ASP A N 1
ATOM 1411 C CA . ASP A 1 178 ? 8.789 14.812 3.281 1 97.19 178 ASP A CA 1
ATOM 1412 C C . ASP A 1 178 ? 7.699 15.562 2.52 1 97.19 178 ASP A C 1
ATOM 1414 O O . ASP A 1 178 ? 7.996 16.375 1.634 1 97.19 178 ASP A O 1
ATOM 1418 N N . LEU A 1 179 ? 6.527 15.281 2.906 1 97.5 179 LEU A N 1
ATOM 1419 C CA . LEU A 1 179 ? 5.406 15.93 2.236 1 97.5 179 LEU A CA 1
ATOM 1420 C C . LEU A 1 179 ? 5.367 17.422 2.562 1 97.5 179 LEU A C 1
ATOM 1422 O O . LEU A 1 179 ? 5.211 18.25 1.667 1 97.5 179 LEU A O 1
ATOM 1426 N N . ALA A 1 180 ? 5.559 17.75 3.795 1 97.75 180 ALA A N 1
ATOM 1427 C CA . ALA A 1 180 ? 5.473 19.125 4.25 1 97.75 180 ALA A CA 1
ATOM 1428 C C . ALA A 1 180 ? 6.543 19.984 3.586 1 97.75 180 ALA A C 1
ATOM 1430 O O . ALA A 1 180 ? 6.32 21.172 3.316 1 97.75 180 ALA A O 1
ATOM 1431 N N . CYS A 1 181 ? 7.68 19.438 3.289 1 97.88 181 CYS A N 1
ATOM 1432 C CA . CYS A 1 181 ? 8.82 20.203 2.775 1 97.88 181 CYS A CA 1
ATOM 1433 C C . CYS A 1 181 ? 8.875 20.125 1.254 1 97.88 181 CYS A C 1
ATOM 1435 O O . CYS A 1 181 ? 9.906 20.438 0.653 1 97.88 181 CYS A O 1
ATOM 1437 N N . ASP A 1 182 ? 7.824 19.688 0.664 1 98.19 182 ASP A N 1
ATOM 1438 C CA . ASP A 1 182 ? 7.695 19.641 -0.789 1 98.19 182 ASP A CA 1
ATOM 1439 C C . ASP A 1 182 ? 6.602 20.594 -1.275 1 98.19 182 ASP A C 1
ATOM 1441 O O . ASP A 1 182 ? 5.547 20.703 -0.651 1 98.19 182 ASP A O 1
ATOM 1445 N N . GLN A 1 183 ? 6.867 21.203 -2.391 1 97.81 183 GLN A N 1
ATOM 1446 C CA . GLN A 1 183 ? 5.988 22.234 -2.939 1 97.81 183 GLN A CA 1
ATOM 1447 C C . GLN A 1 183 ? 4.574 21.703 -3.135 1 97.81 183 GLN A C 1
ATOM 1449 O O . GLN A 1 183 ? 3.6 22.391 -2.795 1 97.81 183 GLN A O 1
ATOM 1454 N N . HIS A 1 184 ? 4.383 20.609 -3.682 1 97.69 184 HIS A N 1
ATOM 1455 C CA . HIS A 1 184 ? 3.072 20.031 -3.943 1 97.69 184 HIS A CA 1
ATOM 1456 C C . HIS A 1 184 ? 2.619 19.141 -2.785 1 97.69 184 HIS A C 1
ATOM 1458 O O . HIS A 1 184 ? 1.427 19.078 -2.48 1 97.69 184 HIS A O 1
ATOM 1464 N N . GLY A 1 185 ? 3.566 18.547 -2.102 1 97.75 185 GLY A N 1
ATOM 1465 C CA . GLY A 1 185 ? 3.279 17.719 -0.948 1 97.75 185 GLY A CA 1
ATOM 1466 C C . GLY A 1 185 ? 2.637 18.469 0.197 1 97.75 185 GLY A C 1
ATOM 1467 O O . GLY A 1 185 ? 1.744 17.953 0.87 1 97.75 185 GLY A O 1
ATOM 1468 N N . CYS A 1 186 ? 3.082 19.672 0.445 1 97.56 186 CYS A N 1
ATOM 1469 C CA . CYS A 1 186 ? 2.541 20.453 1.559 1 97.56 186 CYS A CA 1
ATOM 1470 C C . CYS A 1 186 ? 1.075 20.797 1.324 1 97.56 186 CYS A C 1
ATOM 1472 O O . CYS A 1 186 ? 0.279 20.812 2.264 1 97.56 186 CYS A O 1
ATOM 1474 N N . VAL A 1 187 ? 0.7 21.047 0.021 1 96.5 187 VAL A N 1
ATOM 1475 C CA . VAL A 1 187 ? -0.686 21.328 -0.33 1 96.5 187 VAL A CA 1
ATOM 1476 C C . VAL A 1 187 ? -1.545 20.094 -0.119 1 96.5 187 VAL A C 1
ATOM 1478 O O . VAL A 1 187 ? -2.615 20.156 0.488 1 96.5 187 VAL A O 1
ATOM 1481 N N . ALA A 1 188 ? -1.018 19 -0.634 1 94.69 188 ALA A N 1
ATOM 1482 C CA . ALA A 1 188 ? -1.727 17.734 -0.467 1 94.69 188 ALA A CA 1
ATOM 1483 C C . ALA A 1 188 ? -1.894 17.391 1.011 1 94.69 188 ALA A C 1
ATOM 1485 O O . ALA A 1 188 ? -2.965 16.953 1.435 1 94.69 188 ALA A O 1
ATOM 1486 N N . LEU A 1 189 ? -0.895 17.578 1.782 1 94.81 189 LEU A N 1
ATOM 1487 C CA . LEU A 1 189 ? -0.914 17.312 3.215 1 94.81 189 LEU A CA 1
ATOM 1488 C C . LEU A 1 189 ? -1.959 18.172 3.916 1 94.81 189 LEU A C 1
ATOM 1490 O O . LEU A 1 189 ? -2.752 17.672 4.715 1 94.81 189 LEU A O 1
ATOM 1494 N N . ASN A 1 190 ? -2.014 19.453 3.59 1 94.69 190 ASN A N 1
ATOM 1495 C CA . ASN A 1 190 ? -2.994 20.375 4.168 1 94.69 190 ASN A CA 1
ATOM 1496 C C . ASN A 1 190 ? -4.422 19.969 3.805 1 94.69 190 ASN A C 1
ATOM 1498 O O . ASN A 1 190 ? -5.324 20.047 4.637 1 94.69 190 ASN A O 1
ATOM 1502 N N . ARG A 1 191 ? -4.57 19.469 2.625 1 92.69 191 ARG A N 1
ATOM 1503 C CA . ARG A 1 191 ? -5.895 19.031 2.193 1 92.69 191 ARG A CA 1
ATOM 1504 C C . ARG A 1 191 ? -6.344 17.797 2.971 1 92.69 191 ARG A C 1
ATOM 1506 O O . ARG A 1 191 ? -7.535 17.625 3.236 1 92.69 191 ARG A O 1
ATOM 1513 N N . CYS A 1 192 ? -5.453 16.938 3.34 1 91.12 192 CYS A N 1
ATOM 1514 C CA . CYS A 1 192 ? -5.781 15.734 4.105 1 91.12 192 CYS A CA 1
ATOM 1515 C C . CYS A 1 192 ? -6.441 16.094 5.43 1 91.12 192 CYS A C 1
ATOM 1517 O O . CYS A 1 192 ? -7.445 15.5 5.809 1 91.12 192 CYS A O 1
ATOM 1519 N N . ILE A 1 193 ? -5.922 17.125 6.059 1 86.69 193 ILE A N 1
ATOM 1520 C CA . ILE A 1 193 ? -6.441 17.469 7.379 1 86.69 193 ILE A CA 1
ATOM 1521 C C . ILE A 1 193 ? -7.781 18.172 7.238 1 86.69 193 ILE A C 1
ATOM 1523 O O . ILE A 1 193 ? -8.656 18.047 8.094 1 86.69 193 ILE A O 1
ATOM 1527 N N . THR A 1 194 ? -7.953 18.828 6.137 1 87.44 194 THR A N 1
ATOM 1528 C CA . THR A 1 194 ? -9.211 19.547 5.906 1 87.44 194 THR A CA 1
ATOM 1529 C C . THR A 1 194 ? -10.32 18.562 5.531 1 87.44 194 THR A C 1
ATOM 1531 O O . THR A 1 194 ? -11.469 18.734 5.953 1 87.44 194 THR A O 1
ATOM 1534 N N . GLU A 1 195 ? -9.93 17.547 4.812 1 86.12 195 GLU A N 1
ATOM 1535 C CA . GLU A 1 195 ? -10.922 16.609 4.301 1 86.12 195 GLU A CA 1
ATOM 1536 C C . GLU A 1 195 ? -11.195 15.492 5.305 1 86.12 195 GLU A C 1
ATOM 1538 O O . GLU A 1 195 ? -12.25 14.852 5.258 1 86.12 195 GLU A O 1
ATOM 1543 N N . LEU A 1 196 ? -10.227 15.195 6.113 1 82.44 196 LEU A N 1
ATOM 1544 C CA . LEU A 1 196 ? -10.383 14.102 7.066 1 82.44 196 LEU A CA 1
ATOM 1545 C C . LEU A 1 196 ? -11.133 14.57 8.312 1 82.44 196 LEU A C 1
ATOM 1547 O O . LEU A 1 196 ? -10.672 15.484 9 1 82.44 196 LEU A O 1
ATOM 1551 N N . ASP A 1 197 ? -12.312 14.031 8.453 1 78.44 197 ASP A N 1
ATOM 1552 C CA . ASP A 1 197 ? -13.148 14.367 9.594 1 78.44 197 ASP A CA 1
ATOM 1553 C C . ASP A 1 197 ? -13.078 13.289 10.672 1 78.44 197 ASP A C 1
ATOM 1555 O O . ASP A 1 197 ? -14.094 12.68 11.008 1 78.44 197 ASP A O 1
ATOM 1559 N N . ASP A 1 198 ? -11.969 12.891 11.031 1 82.25 198 ASP A N 1
ATOM 1560 C CA . ASP A 1 198 ? -11.781 11.93 12.109 1 82.25 198 ASP A CA 1
ATOM 1561 C C . ASP A 1 198 ? -10.945 12.523 13.242 1 82.25 198 ASP A C 1
ATOM 1563 O O . ASP A 1 198 ? -9.844 13.023 13.008 1 82.25 198 ASP A O 1
ATOM 1567 N N . PRO A 1 199 ? -11.484 12.43 14.352 1 80.94 199 PRO A N 1
ATOM 1568 C CA . PRO A 1 199 ? -10.82 13.102 15.469 1 80.94 199 PRO A CA 1
ATOM 1569 C C . PRO A 1 199 ? -9.438 12.523 15.766 1 80.94 199 PRO A C 1
ATOM 1571 O O . PRO A 1 199 ? -8.523 13.266 16.125 1 80.94 199 PRO A O 1
ATOM 1574 N N . TYR A 1 200 ? -9.258 11.273 15.648 1 79.75 200 TYR A N 1
ATOM 1575 C CA . TYR A 1 200 ? -7.965 10.656 15.938 1 79.75 200 TYR A CA 1
ATOM 1576 C C . TYR A 1 200 ? -6.93 11.047 14.883 1 79.75 200 TYR A C 1
ATOM 1578 O O . TYR A 1 200 ? -5.793 11.391 15.219 1 79.75 200 TYR A O 1
ATOM 1586 N N . CYS A 1 201 ? -7.375 10.992 13.641 1 85.06 201 CYS A N 1
ATOM 1587 C CA . CYS A 1 201 ? -6.477 11.406 12.57 1 85.06 201 CYS A CA 1
ATOM 1588 C C . CYS A 1 201 ? -6.047 12.859 12.75 1 85.06 201 CYS A C 1
ATOM 1590 O O . CYS A 1 201 ? -4.875 13.195 12.547 1 85.06 201 CYS A O 1
ATOM 1592 N N . ARG A 1 202 ? -6.992 13.633 13.219 1 86.06 202 ARG A N 1
ATOM 1593 C CA . ARG A 1 202 ? -6.703 15.047 13.422 1 86.06 202 ARG A CA 1
ATOM 1594 C C . ARG A 1 202 ? -5.688 15.242 14.547 1 86.06 202 ARG A C 1
ATOM 1596 O O . ARG A 1 202 ? -4.734 16.016 14.398 1 86.06 202 ARG A O 1
ATOM 1603 N N . ILE A 1 203 ? -5.871 14.539 15.547 1 85.62 203 ILE A N 1
ATOM 1604 C CA . ILE A 1 203 ? -5 14.672 16.719 1 85.62 203 ILE A CA 1
ATOM 1605 C C . ILE A 1 203 ? -3.572 14.273 16.328 1 85.62 203 ILE A C 1
ATOM 1607 O O . ILE A 1 203 ? -2.617 14.977 16.672 1 85.62 203 ILE A O 1
ATOM 1611 N N . PHE A 1 204 ? -3.447 13.188 15.648 1 88.06 204 PHE A N 1
ATOM 1612 C CA . PHE A 1 204 ? -2.121 12.711 15.273 1 88.06 204 PHE A CA 1
ATOM 1613 C C . PHE A 1 204 ? -1.473 13.656 14.266 1 88.06 204 PHE A C 1
ATOM 1615 O O . PHE A 1 204 ? -0.258 13.859 14.289 1 88.06 204 PHE A O 1
ATOM 1622 N N . PHE A 1 205 ? -2.277 14.219 13.414 1 91 205 PHE A N 1
ATOM 1623 C CA . PHE A 1 205 ? -1.763 15.188 12.453 1 91 205 PHE A CA 1
ATOM 1624 C C . PHE A 1 205 ? -1.235 16.422 13.164 1 91 205 PHE A C 1
ATOM 1626 O O . PHE A 1 205 ? -0.117 16.875 12.898 1 91 205 PHE A O 1
ATOM 1633 N N . LEU A 1 206 ? -2.047 16.938 14.016 1 91.88 206 LEU A N 1
ATOM 1634 C CA . LEU A 1 206 ? -1.66 18.125 14.758 1 91.88 206 LEU A CA 1
ATOM 1635 C C . LEU A 1 206 ? -0.401 17.875 15.578 1 91.88 206 LEU A C 1
ATOM 1637 O O . LEU A 1 206 ? 0.5 18.719 15.617 1 91.88 206 LEU A O 1
ATOM 1641 N N . TYR A 1 207 ? -0.36 16.75 16.141 1 92 207 TYR A N 1
ATOM 1642 C CA . TYR A 1 207 ? 0.82 16.391 16.922 1 92 207 TYR A CA 1
ATOM 1643 C C . TYR A 1 207 ? 2.062 16.344 16.047 1 92 207 TYR A C 1
ATOM 1645 O O . TYR A 1 207 ? 3.127 16.828 16.438 1 92 207 TYR A O 1
ATOM 1653 N N . ALA A 1 208 ? 1.892 15.781 14.891 1 92.81 208 ALA A N 1
ATOM 1654 C CA . ALA A 1 208 ? 3.014 15.703 13.961 1 92.81 208 ALA A CA 1
ATOM 1655 C C . ALA A 1 208 ? 3.512 17.094 13.57 1 92.81 208 ALA A C 1
ATOM 1657 O O . ALA A 1 208 ? 4.719 17.312 13.469 1 92.81 208 ALA A O 1
ATOM 1658 N N . VAL A 1 209 ? 2.666 17.969 13.406 1 95.25 209 VAL A N 1
ATOM 1659 C CA . VAL A 1 209 ? 3.031 19.344 13.031 1 95.25 209 VAL A CA 1
ATOM 1660 C C . VAL A 1 209 ? 3.709 20.031 14.219 1 95.25 209 VAL A C 1
ATOM 1662 O O . VAL A 1 209 ? 4.719 20.719 14.047 1 95.25 209 VAL A O 1
ATOM 1665 N N . VAL A 1 210 ? 3.189 19.797 15.398 1 96.38 210 VAL A N 1
ATOM 1666 C CA . VAL A 1 210 ? 3.748 20.422 16.594 1 96.38 210 VAL A CA 1
ATOM 1667 C C . VAL A 1 210 ? 5.191 19.953 16.797 1 96.38 210 VAL A C 1
ATOM 1669 O O . VAL A 1 210 ? 6.09 20.766 17 1 96.38 210 VAL A O 1
ATOM 1672 N N . VAL A 1 211 ? 5.434 18.703 16.656 1 96.25 211 VAL A N 1
ATOM 1673 C CA . VAL A 1 211 ? 6.746 18.141 16.938 1 96.25 211 VAL A CA 1
ATOM 1674 C C . VAL A 1 211 ? 7.75 18.609 15.883 1 96.25 211 VAL A C 1
ATOM 1676 O O . VAL A 1 211 ? 8.938 18.75 16.172 1 96.25 211 VAL A O 1
ATOM 1679 N N . ASN A 1 212 ? 7.246 18.953 14.727 1 97.38 212 ASN A N 1
ATOM 1680 C CA . ASN A 1 212 ? 8.133 19.375 13.648 1 97.38 212 ASN A CA 1
ATOM 1681 C C . ASN A 1 212 ? 7.988 20.875 13.367 1 97.38 212 ASN A C 1
ATOM 1683 O O . ASN A 1 212 ? 8.375 21.344 12.297 1 97.38 212 ASN A O 1
ATOM 1687 N N . ALA A 1 213 ? 7.461 21.547 14.281 1 98 213 ALA A N 1
ATOM 1688 C CA . ALA A 1 213 ? 7.137 22.953 14.055 1 98 213 ALA A CA 1
ATOM 1689 C C . ALA A 1 213 ? 8.398 23.781 13.766 1 98 213 ALA A C 1
ATOM 1691 O O . ALA A 1 213 ? 8.398 24.625 12.883 1 98 213 ALA A O 1
ATOM 1692 N N . LEU A 1 214 ? 9.461 23.516 14.453 1 98.06 214 LEU A N 1
ATOM 1693 C CA . LEU A 1 214 ? 10.672 24.312 14.312 1 98.06 214 LEU A CA 1
ATOM 1694 C C . LEU A 1 214 ? 11.281 24.141 12.922 1 98.06 214 LEU A C 1
ATOM 1696 O O . LEU A 1 214 ? 11.398 25.109 12.172 1 98.06 214 LEU A O 1
ATOM 1700 N N . PRO A 1 215 ? 11.617 22.922 12.539 1 97.88 215 PRO A N 1
ATOM 1701 C CA . PRO A 1 215 ? 12.172 22.812 11.188 1 97.88 215 PRO A CA 1
ATOM 1702 C C . PRO A 1 215 ? 11.18 23.266 10.109 1 97.88 215 PRO A C 1
ATOM 1704 O O . PRO A 1 215 ? 11.586 23.828 9.094 1 97.88 215 PRO A O 1
ATOM 1707 N N . PHE A 1 216 ? 9.914 23.016 10.297 1 98.38 216 PHE A N 1
ATOM 1708 C CA . PHE A 1 216 ? 8.906 23.453 9.336 1 98.38 216 PHE A CA 1
ATOM 1709 C C . PHE A 1 216 ? 8.891 24.969 9.234 1 98.38 216 PHE A C 1
ATOM 1711 O O . PHE A 1 216 ? 8.734 25.516 8.141 1 98.38 216 PHE A O 1
ATOM 1718 N N . SER A 1 217 ? 9.117 25.703 10.281 1 98.31 217 SER A N 1
ATOM 1719 C CA . SER A 1 217 ? 9.023 27.156 10.328 1 98.31 217 SER A CA 1
ATOM 1720 C C . SER A 1 217 ? 10.164 27.828 9.562 1 98.31 217 SER A C 1
ATOM 1722 O O . SER A 1 217 ? 10.047 28.969 9.133 1 98.31 217 SER A O 1
ATOM 1724 N N . TYR A 1 218 ? 11.266 27.078 9.383 1 97.56 218 TYR A N 1
ATOM 1725 C CA . TYR A 1 218 ? 12.406 27.609 8.641 1 97.56 218 TYR A CA 1
ATOM 1726 C C . TYR A 1 218 ? 12.305 27.25 7.16 1 97.56 218 TYR A C 1
ATOM 1728 O O . TYR A 1 218 ? 13.016 27.797 6.328 1 97.56 218 TYR A O 1
ATOM 1736 N N . HIS A 1 219 ? 11.438 26.359 6.855 1 97.88 219 HIS A N 1
ATOM 1737 C CA . HIS A 1 219 ? 11.414 25.766 5.52 1 97.88 219 HIS A CA 1
ATOM 1738 C C . HIS A 1 219 ? 10.438 26.516 4.613 1 97.88 219 HIS A C 1
ATOM 1740 O O . HIS A 1 219 ? 9.344 26.891 5.047 1 97.88 219 HIS A O 1
ATOM 1746 N N . ALA A 1 220 ? 10.781 26.672 3.369 1 98 220 ALA A N 1
ATOM 1747 C CA . ALA A 1 220 ? 10.023 27.469 2.406 1 98 220 ALA A CA 1
ATOM 1748 C C . ALA A 1 220 ? 8.617 26.906 2.215 1 98 220 ALA A C 1
ATOM 1750 O O . ALA A 1 220 ? 7.668 27.656 1.98 1 98 220 ALA A O 1
ATOM 1751 N N . TYR A 1 221 ? 8.453 25.625 2.359 1 98.31 221 TYR A N 1
ATOM 1752 C CA . TYR A 1 221 ? 7.145 25.016 2.17 1 98.31 221 TYR A CA 1
ATOM 1753 C C . TYR A 1 221 ? 6.574 24.531 3.498 1 98.31 221 TYR A C 1
ATOM 1755 O O . TYR A 1 221 ? 5.367 24.641 3.738 1 98.31 221 TYR A O 1
ATOM 1763 N N . GLY A 1 222 ? 7.406 24.078 4.371 1 98.31 222 GLY A N 1
ATOM 1764 C CA . GLY A 1 222 ? 6.98 23.625 5.684 1 98.31 222 GLY A CA 1
ATOM 1765 C C . GLY A 1 222 ? 6.234 24.688 6.473 1 98.31 222 GLY A C 1
ATOM 1766 O O . GLY A 1 222 ? 5.293 24.375 7.203 1 98.31 222 GLY A O 1
ATOM 1767 N N . ASN A 1 223 ? 6.617 25.906 6.285 1 98.31 223 ASN A N 1
ATOM 1768 C CA . ASN A 1 223 ? 5.977 26.984 7.039 1 98.31 223 ASN A CA 1
ATOM 1769 C C . ASN A 1 223 ? 4.492 27.094 6.703 1 98.31 223 ASN A C 1
ATOM 1771 O O . ASN A 1 223 ? 3.688 27.469 7.555 1 98.31 223 ASN A O 1
ATOM 1775 N N . PHE A 1 224 ? 4.109 26.672 5.496 1 97.94 224 PHE A N 1
ATOM 1776 C CA . PHE A 1 224 ? 2.711 26.703 5.09 1 97.94 224 PHE A CA 1
ATOM 1777 C C . PHE A 1 224 ? 1.89 25.703 5.883 1 97.94 224 PHE A C 1
ATOM 1779 O O . PHE A 1 224 ? 0.714 25.938 6.168 1 97.94 224 PHE A O 1
ATOM 1786 N N . VAL A 1 225 ? 2.455 24.594 6.16 1 98 225 VAL A N 1
ATOM 1787 C CA . VAL A 1 225 ? 1.766 23.562 6.934 1 98 225 VAL A CA 1
ATOM 1788 C C . VAL A 1 225 ? 1.504 24.078 8.352 1 98 225 VAL A C 1
ATOM 1790 O O . VAL A 1 225 ? 0.398 23.922 8.875 1 98 225 VAL A O 1
ATOM 1793 N N . VAL A 1 226 ? 2.52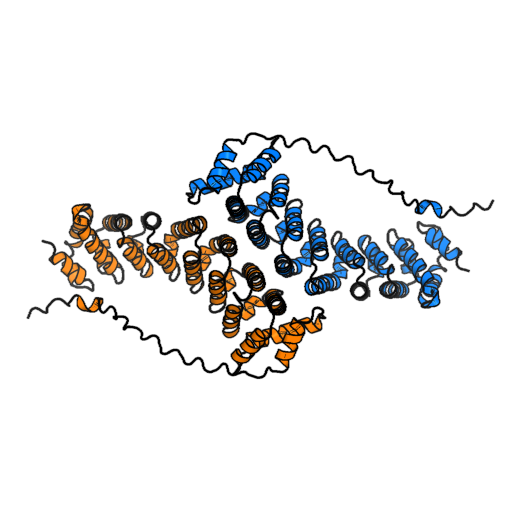 24.688 8.945 1 98.06 226 VAL A N 1
ATOM 1794 C CA . VAL A 1 226 ? 2.369 25.266 10.273 1 98.06 226 VAL A CA 1
ATOM 1795 C C . VAL A 1 226 ? 1.306 26.359 10.25 1 98.06 226 VAL A C 1
ATOM 1797 O O . VAL A 1 226 ? 0.427 26.391 11.117 1 98.06 226 VAL A O 1
ATOM 1800 N N . GLN A 1 227 ? 1.4 27.219 9.273 1 97.31 227 GLN A N 1
ATOM 1801 C CA . GLN A 1 227 ? 0.417 28.297 9.148 1 97.31 227 GLN A CA 1
ATOM 1802 C C . GLN A 1 227 ? -0.994 27.734 9.008 1 97.31 227 GLN A C 1
ATOM 1804 O O . GLN A 1 227 ? -1.936 28.234 9.625 1 97.31 227 GLN A O 1
ATOM 1809 N N . HIS A 1 228 ? -1.098 26.688 8.203 1 96.56 228 HIS A N 1
ATOM 1810 C CA . HIS A 1 228 ? -2.4 26.062 8 1 96.56 228 HIS A CA 1
ATOM 1811 C C . HIS A 1 228 ? -2.977 25.547 9.312 1 96.56 228 HIS A C 1
ATOM 1813 O O . HIS A 1 228 ? -4.164 25.734 9.594 1 96.56 228 HIS A O 1
ATOM 1819 N N . VAL A 1 229 ? -2.203 24.922 10.055 1 95.69 229 VAL A N 1
ATOM 1820 C CA . VAL A 1 229 ? -2.629 24.359 11.336 1 95.69 229 VAL A CA 1
ATOM 1821 C C . VAL A 1 229 ? -3.025 25.5 12.281 1 95.69 229 VAL A C 1
ATOM 1823 O O . VAL A 1 229 ? -4.012 25.375 13.008 1 95.69 229 VAL A O 1
ATOM 1826 N N . LEU A 1 230 ? -2.305 26.562 12.258 1 96.38 230 LEU A N 1
ATOM 1827 C CA . LEU A 1 230 ? -2.643 27.719 13.078 1 96.38 230 LEU A CA 1
ATOM 1828 C C . LEU A 1 230 ? -3.977 28.312 12.641 1 96.38 230 LEU A C 1
ATOM 1830 O O . LEU A 1 230 ? -4.754 28.781 13.484 1 96.38 230 LEU A O 1
ATOM 1834 N N . ASP A 1 231 ? -4.293 28.234 11.375 1 94.75 231 ASP A N 1
ATOM 1835 C CA . ASP A 1 231 ? -5.523 28.797 10.82 1 94.75 231 ASP A CA 1
ATOM 1836 C C . ASP A 1 231 ? -6.73 27.922 11.18 1 94.75 231 ASP A C 1
ATOM 1838 O O . ASP A 1 231 ? -7.875 28.359 11.055 1 94.75 231 ASP A O 1
ATOM 1842 N N . LEU A 1 232 ? -6.473 26.719 11.586 1 90.94 232 LEU A N 1
ATOM 1843 C CA . LEU A 1 232 ? -7.566 25.859 12.023 1 90.94 232 LEU A CA 1
ATOM 1844 C C . LEU A 1 232 ? -8.133 26.344 13.359 1 90.94 232 LEU A C 1
ATOM 1846 O O . LEU A 1 232 ? -9.188 25.875 13.789 1 90.94 232 LEU A O 1
ATOM 1850 N N . ASN A 1 233 ? -7.469 27.156 14.047 1 89.75 233 ASN A N 1
ATOM 1851 C CA . ASN A 1 233 ? -7.883 27.828 15.273 1 89.75 233 ASN A CA 1
ATOM 1852 C C . ASN A 1 233 ? -8.109 26.828 16.406 1 89.75 233 ASN A C 1
ATOM 1854 O O . ASN A 1 233 ? -9.086 26.953 17.156 1 89.75 233 ASN A O 1
ATOM 1858 N N . ASP A 1 234 ? -7.383 25.797 16.391 1 90.81 234 ASP A N 1
ATOM 1859 C CA . ASP A 1 234 ? -7.297 24.906 17.547 1 90.81 234 ASP A CA 1
ATOM 1860 C C . ASP A 1 234 ? -6.387 25.5 18.625 1 90.81 234 ASP A C 1
ATOM 1862 O O . ASP A 1 234 ? -5.16 25.469 18.484 1 90.81 234 ASP A O 1
ATOM 1866 N N . LEU A 1 235 ? -6.934 25.922 19.688 1 92.69 235 LEU A N 1
ATOM 1867 C CA . LEU A 1 235 ? -6.219 26.719 20.688 1 92.69 235 LEU A CA 1
ATOM 1868 C C . LEU A 1 235 ? -5.113 25.891 21.344 1 92.69 235 LEU A C 1
ATOM 1870 O O . LEU A 1 235 ? -4.016 26.406 21.578 1 92.69 235 LEU A O 1
ATOM 1874 N N . GLN A 1 236 ? -5.441 24.688 21.594 1 91.12 236 GLN A N 1
ATOM 1875 C CA . GLN A 1 236 ? -4.441 23.828 22.219 1 91.12 236 GLN A CA 1
ATOM 1876 C C . GLN A 1 236 ? -3.262 23.578 21.281 1 91.12 236 GLN A C 1
ATOM 1878 O O . GLN A 1 236 ? -2.105 23.625 21.719 1 91.12 236 GLN A O 1
ATOM 1883 N N . CYS A 1 237 ? -3.562 23.359 20.094 1 93.12 237 CYS A N 1
ATOM 1884 C CA . CYS A 1 237 ? -2.51 23.141 19.109 1 93.12 237 CYS A CA 1
ATOM 1885 C C . CYS A 1 237 ? -1.668 24.391 18.922 1 93.12 237 CYS A C 1
ATOM 1887 O O . CYS A 1 237 ? -0.44 24.312 18.844 1 93.12 237 CYS A O 1
ATOM 1889 N N . THR A 1 238 ? -2.316 25.484 18.859 1 96.44 238 THR A N 1
ATOM 1890 C CA . THR A 1 238 ? -1.626 26.766 18.703 1 96.44 238 THR A CA 1
ATOM 1891 C C . THR A 1 238 ? -0.675 27 19.875 1 96.44 238 THR A C 1
ATOM 1893 O O . THR A 1 238 ? 0.478 27.391 19.672 1 96.44 238 THR A O 1
ATOM 1896 N N . ARG A 1 239 ? -1.152 26.719 21.016 1 95.56 239 ARG A N 1
ATOM 1897 C CA . ARG A 1 239 ? -0.317 26.875 22.203 1 95.56 239 ARG A CA 1
ATOM 1898 C C . ARG A 1 239 ? 0.867 25.906 22.156 1 95.56 239 ARG A C 1
ATOM 1900 O O . ARG A 1 239 ? 1.993 26.297 22.484 1 95.56 239 ARG A O 1
ATOM 1907 N N . ASN A 1 240 ? 0.57 24.719 21.781 1 96.06 240 ASN A N 1
ATOM 1908 C CA . ASN A 1 240 ? 1.627 23.719 21.719 1 96.06 240 ASN A CA 1
ATOM 1909 C C . ASN A 1 240 ? 2.707 24.109 20.703 1 96.06 240 ASN A C 1
ATOM 1911 O O . ASN A 1 240 ? 3.893 23.859 20.938 1 96.06 240 ASN A O 1
ATOM 1915 N N . ILE A 1 241 ? 2.307 24.672 19.625 1 97.94 241 ILE A N 1
ATOM 1916 C CA . ILE A 1 241 ? 3.27 25.125 18.625 1 97.94 241 ILE A CA 1
ATOM 1917 C C . ILE A 1 241 ? 4.125 26.25 19.219 1 97.94 241 ILE A C 1
ATOM 1919 O O . ILE A 1 241 ? 5.355 26.219 19.125 1 97.94 241 ILE A O 1
ATOM 1923 N N . ALA A 1 242 ? 3.5 27.172 19.891 1 97.88 242 ALA A N 1
ATOM 1924 C CA . ALA A 1 242 ? 4.215 28.297 20.5 1 97.88 242 ALA A CA 1
ATOM 1925 C C . ALA A 1 242 ? 5.223 27.797 21.531 1 97.88 242 ALA A C 1
ATOM 1927 O O . ALA A 1 242 ? 6.371 28.25 21.547 1 97.88 242 ALA A O 1
ATOM 1928 N N . VAL A 1 243 ? 4.781 26.891 22.297 1 97.19 243 VAL A N 1
ATOM 1929 C CA . VAL A 1 243 ? 5.637 26.359 23.359 1 97.19 243 VAL A CA 1
ATOM 1930 C C . VAL A 1 243 ? 6.816 25.609 22.75 1 97.19 243 VAL A C 1
ATOM 1932 O O . VAL A 1 243 ? 7.945 25.703 23.234 1 97.19 243 VAL A O 1
ATOM 1935 N N . ASN A 1 244 ? 6.582 24.922 21.672 1 97.38 244 ASN A N 1
ATOM 1936 C CA . ASN A 1 244 ? 7.629 24.156 21.016 1 97.38 244 ASN A CA 1
ATOM 1937 C C . ASN A 1 244 ? 8.641 25.078 20.328 1 97.38 244 ASN A C 1
ATOM 1939 O O . ASN A 1 244 ? 9.781 24.672 20.078 1 97.38 244 ASN A O 1
ATOM 1943 N N . LEU A 1 245 ? 8.266 26.219 20.047 1 98 245 LEU A N 1
ATOM 1944 C CA . LEU A 1 245 ? 9.148 27.156 19.359 1 98 245 LEU A CA 1
ATOM 1945 C C . LEU A 1 245 ? 9.867 28.062 20.359 1 98 245 LEU A C 1
ATOM 1947 O O . LEU A 1 245 ? 10.672 28.906 19.969 1 98 245 LEU A O 1
ATOM 1951 N N . ARG A 1 246 ? 9.57 27.844 21.641 1 96.75 246 ARG A N 1
ATOM 1952 C CA . ARG A 1 246 ? 10.273 28.609 22.672 1 96.75 246 ARG A CA 1
ATOM 1953 C C . ARG A 1 246 ? 11.781 28.484 22.516 1 96.75 246 ARG A C 1
ATOM 1955 O O . ARG A 1 246 ? 12.297 27.391 22.266 1 96.75 246 ARG A O 1
ATOM 1962 N N . GLY A 1 247 ? 12.469 29.547 22.734 1 96.69 247 GLY A N 1
ATOM 1963 C CA . GLY A 1 247 ? 13.914 29.578 22.578 1 96.69 247 GLY A CA 1
ATOM 1964 C C . GLY A 1 247 ? 14.359 29.922 21.156 1 96.69 247 GLY A C 1
ATOM 1965 O O . GLY A 1 247 ? 15.523 30.234 20.938 1 96.69 247 GLY A O 1
ATOM 1966 N N . HIS A 1 248 ? 13.375 29.938 20.25 1 97.88 248 HIS A N 1
ATOM 1967 C CA . HIS A 1 248 ? 13.734 30.188 18.859 1 97.88 248 HIS A CA 1
ATOM 1968 C C . HIS A 1 248 ? 12.906 31.328 18.266 1 97.88 248 HIS A C 1
ATOM 1970 O O . HIS A 1 248 ? 13.055 31.672 17.094 1 97.88 248 HIS A O 1
ATOM 1976 N N . CYS A 1 249 ? 12.055 31.953 19.047 1 97.62 249 CYS A N 1
ATOM 1977 C CA . CYS A 1 249 ? 11.109 32.938 18.547 1 97.62 249 CYS A CA 1
ATOM 1978 C C . CYS A 1 249 ? 11.828 34.156 17.953 1 97.62 249 CYS A C 1
ATOM 1980 O O . CYS A 1 249 ? 11.438 34.656 16.906 1 97.62 249 CYS A O 1
ATOM 1982 N N . VAL A 1 250 ? 12.906 34.531 18.625 1 97.69 250 VAL A N 1
ATOM 1983 C CA . VAL A 1 250 ? 13.648 35.688 18.156 1 97.69 250 VAL A CA 1
ATOM 1984 C C . VAL A 1 250 ? 14.336 35.344 16.828 1 97.69 250 VAL A C 1
ATOM 1986 O O . VAL A 1 250 ? 14.234 36.125 15.867 1 97.69 250 VAL A O 1
ATOM 1989 N N . GLU A 1 251 ? 15.023 34.25 16.812 1 97.38 251 GLU A N 1
ATOM 1990 C CA . GLU A 1 251 ? 15.719 33.812 15.602 1 97.38 251 GLU A CA 1
ATOM 1991 C C . GLU A 1 251 ? 14.742 33.656 14.438 1 97.38 251 GLU A C 1
ATOM 1993 O O . GLU A 1 251 ? 15.039 34.062 13.312 1 97.38 251 GLU A O 1
ATOM 1998 N N . LEU A 1 252 ? 13.633 33.062 14.719 1 98.38 252 LEU A N 1
ATOM 1999 C CA . LEU A 1 252 ? 12.609 32.875 13.703 1 98.38 252 LEU A CA 1
ATOM 2000 C C . LEU A 1 252 ? 12.086 34.219 13.18 1 98.38 252 LEU A C 1
ATOM 2002 O O . LEU A 1 252 ? 11.805 34.344 11.992 1 98.38 252 LEU A O 1
ATOM 2006 N N . SER A 1 253 ? 12.016 35.219 13.977 1 97.62 253 SER A N 1
ATOM 2007 C CA . SER A 1 253 ? 11.508 36.531 13.602 1 97.62 253 SER A CA 1
ATOM 2008 C C . SER A 1 253 ? 12.469 37.25 12.641 1 97.62 253 SER A C 1
ATOM 2010 O O . SER A 1 253 ? 12.062 38.156 11.898 1 97.62 253 SER A O 1
ATOM 2012 N N . PHE A 1 254 ? 13.734 36.812 12.68 1 97.12 254 PHE A N 1
ATOM 2013 C CA . PHE A 1 254 ? 14.719 37.406 11.773 1 97.12 254 PHE A CA 1
ATOM 2014 C C . PHE A 1 254 ? 14.594 36.781 10.383 1 97.12 254 PHE A C 1
ATOM 2016 O O . PHE A 1 254 ? 15.141 37.344 9.414 1 97.12 254 PHE A O 1
ATOM 2023 N N . GLU A 1 255 ? 13.891 35.656 10.312 1 97.06 255 GLU A N 1
ATOM 2024 C CA . GLU A 1 255 ? 13.836 34.906 9.078 1 97.06 255 GLU A CA 1
ATOM 2025 C C . GLU A 1 255 ? 12.5 35.094 8.359 1 97.06 255 GLU A C 1
ATOM 2027 O O . GLU A 1 255 ? 11.453 35.219 9 1 97.06 255 GLU A O 1
ATOM 2032 N N . ARG A 1 256 ? 12.516 35.094 7.055 1 97.69 256 ARG A N 1
ATOM 2033 C CA . ARG A 1 256 ? 11.336 35.375 6.234 1 97.69 256 ARG A CA 1
ATOM 2034 C C . ARG A 1 256 ? 10.172 34.469 6.652 1 97.69 256 ARG A C 1
ATOM 2036 O O . ARG A 1 256 ? 9.125 34.969 7.059 1 97.69 256 ARG A O 1
ATOM 2043 N N . TYR A 1 257 ? 10.391 33.188 6.566 1 98.06 257 TYR A N 1
ATOM 2044 C CA . TYR A 1 257 ? 9.297 32.25 6.789 1 98.06 257 TYR A CA 1
ATOM 2045 C C . TYR A 1 257 ? 8.961 32.125 8.273 1 98.06 257 TYR A C 1
ATOM 2047 O O . TYR A 1 257 ? 7.785 32.062 8.641 1 98.06 257 TYR A O 1
ATOM 2055 N N . GLY A 1 258 ? 9.969 32.219 9.062 1 98.31 258 GLY A N 1
ATOM 2056 C CA . GLY A 1 258 ? 9.758 32.188 10.5 1 98.31 258 GLY A CA 1
ATOM 2057 C C . GLY A 1 258 ? 8.945 33.375 11 1 98.31 258 GLY A C 1
ATOM 2058 O O . GLY A 1 258 ? 8.109 33.219 11.891 1 98.31 258 GLY A O 1
ATOM 2059 N N . SER A 1 259 ? 9.195 34.531 10.414 1 98.06 259 SER A N 1
ATOM 2060 C CA . SER A 1 259 ? 8.492 35.75 10.852 1 98.06 259 SER A CA 1
ATOM 2061 C C . SER A 1 259 ? 6.992 35.625 10.594 1 98.06 259 SER A C 1
ATOM 2063 O O . SER A 1 259 ? 6.18 36.156 11.352 1 98.06 259 SER A O 1
ATOM 2065 N N . TYR A 1 260 ? 6.582 34.875 9.508 1 97.94 260 TYR A N 1
ATOM 2066 C CA . TYR A 1 260 ? 5.168 34.656 9.227 1 97.94 260 TYR A CA 1
ATOM 2067 C C . TYR A 1 260 ? 4.516 33.844 10.352 1 97.94 260 TYR A C 1
ATOM 2069 O O . TYR A 1 260 ? 3.395 34.156 10.766 1 97.94 260 TYR A O 1
ATOM 2077 N N . ILE A 1 261 ? 5.254 32.844 10.812 1 98.5 261 ILE A N 1
ATOM 2078 C CA . ILE A 1 261 ? 4.758 32 11.883 1 98.5 261 ILE A CA 1
ATOM 2079 C C . ILE A 1 261 ? 4.629 32.812 13.172 1 98.5 261 ILE A C 1
ATOM 2081 O O . ILE A 1 261 ? 3.621 32.688 13.883 1 98.5 261 ILE A O 1
ATOM 2085 N N . MET A 1 262 ? 5.613 33.625 13.422 1 98.25 262 MET A N 1
ATOM 2086 C CA . MET A 1 262 ? 5.605 34.438 14.625 1 98.25 262 MET A CA 1
ATOM 2087 C C . MET A 1 262 ? 4.426 35.406 14.617 1 98.25 262 MET A C 1
ATOM 2089 O O . MET A 1 262 ? 3.742 35.562 15.633 1 98.25 262 MET A O 1
ATOM 2093 N N . GLU A 1 263 ? 4.227 36.031 13.5 1 97.88 263 GLU A N 1
ATOM 2094 C CA . GLU A 1 263 ? 3.104 36.938 13.375 1 97.88 263 GLU A CA 1
ATOM 2095 C C . GLU A 1 263 ? 1.775 36.219 13.625 1 97.88 263 GLU A C 1
ATOM 2097 O O . GLU A 1 263 ? 0.896 36.781 14.305 1 97.88 263 GLU A O 1
ATOM 2102 N N . LYS A 1 264 ? 1.635 35.062 13.117 1 97.75 264 LYS A N 1
ATOM 2103 C CA . LYS A 1 264 ? 0.389 34.312 13.273 1 97.75 264 LYS A CA 1
ATOM 2104 C C . LYS A 1 264 ? 0.179 33.906 14.727 1 97.75 264 LYS A C 1
ATOM 2106 O O . LYS A 1 264 ? -0.955 33.875 15.211 1 97.75 264 LYS A O 1
ATOM 2111 N N . LEU A 1 265 ? 1.244 33.531 15.367 1 98.12 265 LEU A N 1
ATOM 2112 C CA . LEU A 1 265 ? 1.154 33.094 16.766 1 98.12 265 LEU A CA 1
ATOM 2113 C C . LEU A 1 265 ? 0.708 34.281 17.641 1 98.12 265 LEU A C 1
ATOM 2115 O O . LEU A 1 265 ? 0.204 34.062 18.75 1 98.12 265 LEU A O 1
ATOM 2119 N N . LEU A 1 266 ? 0.886 35.5 17.188 1 97.62 266 LEU A N 1
ATOM 2120 C CA . LEU A 1 266 ? 0.516 36.656 17.953 1 97.62 266 LEU A CA 1
ATOM 2121 C C . LEU A 1 266 ? -0.981 36.938 17.844 1 97.62 266 LEU A C 1
ATOM 2123 O O . LEU A 1 266 ? -1.517 37.781 18.562 1 97.62 266 LEU A O 1
ATOM 2127 N N . ASP A 1 267 ? -1.713 36.156 17.016 1 95.69 267 ASP A N 1
ATOM 2128 C CA . ASP A 1 267 ? -3.137 36.375 16.781 1 95.69 267 ASP A CA 1
ATOM 2129 C C . ASP A 1 267 ? -3.975 35.844 17.938 1 95.69 267 ASP A C 1
ATOM 2131 O O . ASP A 1 267 ? -5.117 36.281 18.125 1 95.69 267 ASP A O 1
ATOM 2135 N N . THR A 1 268 ? -3.453 34.938 18.672 1 93.56 268 THR A N 1
ATOM 2136 C CA . THR A 1 268 ? -4.195 34.344 19.766 1 93.56 268 THR A CA 1
ATOM 2137 C C . THR A 1 268 ? -3.547 34.688 21.109 1 93.56 268 THR A C 1
ATOM 2139 O O . THR A 1 268 ? -2.32 34.656 21.234 1 93.56 268 THR A O 1
ATOM 2142 N N . LYS A 1 269 ? -4.363 34.938 22.141 1 91.06 269 LYS A N 1
ATOM 2143 C CA . LYS A 1 269 ? -3.883 35.406 23.438 1 91.06 269 LYS A CA 1
ATOM 2144 C C . LYS A 1 269 ? -2.877 34.406 24.031 1 91.06 269 LYS A C 1
ATOM 2146 O O . LYS A 1 269 ? -1.814 34.812 24.5 1 91.06 269 LYS A O 1
ATOM 2151 N N . GLU A 1 270 ? -3.18 33.156 24.016 1 88.81 270 GLU A N 1
ATOM 2152 C CA . GLU A 1 270 ? -2.344 32.125 24.672 1 88.81 270 GLU A CA 1
ATOM 2153 C C . GLU A 1 270 ? -0.983 32.031 23.984 1 88.81 270 GLU A C 1
ATOM 2155 O O . GLU A 1 270 ? 0.043 31.891 24.656 1 88.81 270 GLU A O 1
ATOM 2160 N N . SER A 1 271 ? -0.971 32.125 22.688 1 95.81 271 SER A N 1
ATOM 2161 C CA . SER A 1 271 ? 0.296 32 21.984 1 95.81 271 SER A CA 1
ATOM 2162 C C . SER A 1 271 ? 1.062 33.312 21.953 1 95.81 271 SER A C 1
ATOM 2164 O O . SER A 1 271 ? 2.295 33.312 21.938 1 95.81 271 SER A O 1
ATOM 2166 N N . MET A 1 272 ? 0.354 34.406 21.969 1 95.81 272 MET A N 1
ATOM 2167 C CA . MET A 1 272 ? 1.016 35.719 21.922 1 95.81 272 MET A CA 1
ATOM 2168 C C . MET A 1 272 ? 1.872 35.938 23.156 1 95.81 272 MET A C 1
ATOM 2170 O O . MET A 1 272 ? 2.961 36.5 23.078 1 95.81 272 MET A O 1
ATOM 2174 N N . VAL A 1 273 ? 1.384 35.469 24.297 1 96.38 273 VAL A N 1
ATOM 2175 C CA . VAL A 1 273 ? 2.125 35.594 25.547 1 96.38 273 VAL A CA 1
ATOM 2176 C C . VAL A 1 273 ? 3.486 34.938 25.422 1 96.38 273 VAL A C 1
ATOM 2178 O O . VAL A 1 273 ? 4.504 35.5 25.828 1 96.38 273 VAL A O 1
ATOM 2181 N N . VAL A 1 274 ? 3.479 33.812 24.828 1 96.69 274 VAL A N 1
ATOM 2182 C CA . VAL A 1 274 ? 4.711 33.031 24.672 1 96.69 274 VAL A CA 1
ATOM 2183 C C . VAL A 1 274 ? 5.688 33.812 23.781 1 96.69 274 VAL A C 1
ATOM 2185 O O . VAL A 1 274 ? 6.859 33.938 24.125 1 96.69 274 VAL A O 1
ATOM 2188 N N . VAL A 1 275 ? 5.23 34.312 22.688 1 97.81 275 VAL A N 1
ATOM 2189 C CA . VAL A 1 275 ? 6.07 35 21.719 1 97.81 275 VAL A CA 1
ATOM 2190 C C . VAL A 1 275 ? 6.613 36.312 22.328 1 97.81 275 VAL A C 1
ATOM 2192 O O . VAL A 1 275 ? 7.812 36.562 22.234 1 97.81 275 VAL A O 1
ATOM 2195 N N . VAL A 1 276 ? 5.773 37.062 22.984 1 98 276 VAL A N 1
ATOM 2196 C CA . VAL A 1 276 ? 6.168 38.375 23.547 1 98 276 VAL A CA 1
ATOM 2197 C C . VAL A 1 276 ? 7.156 38.156 24.688 1 98 276 VAL A C 1
ATOM 2199 O O . VAL A 1 276 ? 8.133 38.875 24.828 1 98 276 VAL A O 1
ATOM 2202 N N . GLU A 1 277 ? 6.914 37.125 25.453 1 97.31 277 GLU A N 1
ATOM 2203 C CA . GLU A 1 277 ? 7.859 36.812 26.531 1 97.31 277 GLU A CA 1
ATOM 2204 C C . GLU A 1 277 ? 9.242 36.5 25.953 1 97.31 277 GLU A C 1
ATOM 2206 O O . GLU A 1 277 ? 10.258 36.875 26.531 1 97.31 277 GLU A O 1
ATOM 2211 N N . GLU A 1 278 ? 9.266 35.812 24.891 1 97.06 278 GLU A N 1
ATOM 2212 C CA . GLU A 1 278 ? 10.523 35.469 24.219 1 97.06 278 GLU A CA 1
ATOM 2213 C C . GLU A 1 278 ? 11.219 36.719 23.672 1 97.06 278 GLU A C 1
ATOM 2215 O O . GLU A 1 278 ? 12.445 36.812 23.766 1 97.06 278 GLU A O 1
ATOM 2220 N N . LEU A 1 279 ? 10.5 37.625 23.125 1 97.19 279 LEU A N 1
ATOM 2221 C CA . LEU A 1 279 ? 11.055 38.875 22.625 1 97.19 279 LEU A CA 1
ATOM 2222 C C . LEU A 1 279 ? 11.641 39.719 23.766 1 97.19 279 LEU A C 1
ATOM 2224 O O . LEU A 1 279 ? 12.68 40.344 23.594 1 97.19 279 LEU A O 1
ATOM 2228 N N . LEU A 1 280 ? 11.008 39.625 24.906 1 96.94 280 LEU A N 1
ATOM 2229 C CA . LEU A 1 280 ? 11.414 40.406 26.062 1 96.94 280 LEU A CA 1
ATOM 2230 C C . LEU A 1 280 ? 12.688 39.844 26.672 1 96.94 280 LEU A C 1
ATOM 2232 O O . LEU A 1 280 ? 13.414 40.562 27.375 1 96.94 280 LEU A O 1
ATOM 2236 N N . LYS A 1 281 ? 12.953 38.594 26.422 1 94.88 281 LYS A N 1
ATOM 2237 C CA . LYS A 1 281 ? 14.172 37.969 26.922 1 94.88 281 LYS A CA 1
ATOM 2238 C C . LYS A 1 281 ? 15.391 38.438 26.125 1 94.88 281 LYS A C 1
ATOM 2240 O O . LYS A 1 281 ? 16.531 38.344 26.609 1 94.88 281 LYS A O 1
ATOM 2245 N N . CYS A 1 282 ? 15.125 38.938 25 1 90.81 282 CYS A N 1
ATOM 2246 C CA . CYS A 1 282 ? 16.203 39.406 24.141 1 90.81 282 CYS A CA 1
ATOM 2247 C C . CYS A 1 282 ? 16.797 40.688 24.672 1 90.81 282 CYS A C 1
ATOM 2249 O O . CYS A 1 282 ? 16.109 41.5 25.281 1 90.81 282 CYS A O 1
ATOM 2251 N N . GLU A 1 283 ? 18.172 40.844 24.375 1 88.69 283 GLU A N 1
ATOM 2252 C CA . GLU A 1 283 ? 18.812 42.094 24.688 1 88.69 283 GLU A CA 1
ATOM 2253 C C . GLU A 1 283 ? 18.219 43.25 23.859 1 88.69 283 GLU A C 1
ATOM 2255 O O . GLU A 1 283 ? 17.797 43.031 22.719 1 88.69 283 GLU A O 1
ATOM 2260 N N . GLY A 1 284 ? 18.266 44.469 24.516 1 85.69 284 GLY A N 1
ATOM 2261 C CA . GLY A 1 284 ? 17.703 45.625 23.844 1 85.69 284 GLY A CA 1
ATOM 2262 C C . GLY A 1 284 ? 18.266 45.844 22.453 1 85.69 284 GLY A C 1
ATOM 2263 O O . GLY A 1 284 ? 17.5 46.062 21.5 1 85.69 284 GLY A O 1
ATOM 2264 N N . GLY A 1 285 ? 19.562 45.719 22.328 1 89.31 285 GLY A N 1
ATOM 2265 C CA . GLY A 1 285 ? 20.203 45.906 21.031 1 89.31 285 GLY A CA 1
ATOM 2266 C C . GLY A 1 285 ? 19.703 44.938 19.969 1 89.31 285 GLY A C 1
ATOM 2267 O O . GLY A 1 285 ? 19.531 45.281 18.812 1 89.31 285 GLY A O 1
ATOM 2268 N N . ARG A 1 286 ? 19.516 43.781 20.344 1 93.56 286 ARG A N 1
ATOM 2269 C CA . ARG A 1 286 ? 19.062 42.75 19.422 1 93.56 286 ARG A CA 1
ATOM 2270 C C . ARG A 1 286 ? 17.609 43 19.031 1 93.56 286 ARG A C 1
ATOM 2272 O O . ARG A 1 286 ? 17.234 42.781 17.875 1 93.56 286 ARG A O 1
ATOM 2279 N N . LEU A 1 287 ? 16.781 43.344 20.016 1 95.56 287 LEU A N 1
ATOM 2280 C CA . LEU A 1 287 ? 15.375 43.625 19.75 1 95.56 287 LEU A CA 1
ATOM 2281 C C . LEU A 1 287 ? 15.234 44.812 18.766 1 95.56 287 LEU A C 1
ATOM 2283 O O . LEU A 1 287 ? 14.367 44.781 17.891 1 95.56 287 LEU A O 1
ATOM 2287 N N . VAL A 1 288 ? 16.109 45.75 18.906 1 93.31 288 VAL A N 1
ATOM 2288 C CA . VAL A 1 288 ? 16.094 46.906 18.016 1 93.31 288 VAL A CA 1
ATOM 2289 C C . VAL A 1 288 ? 16.516 46.469 16.609 1 93.31 288 VAL A C 1
ATOM 2291 O O . VAL A 1 288 ? 15.945 46.938 15.617 1 93.31 288 VAL A O 1
ATOM 2294 N N . ARG A 1 289 ? 17.484 45.688 16.547 1 94.12 289 ARG A N 1
ATOM 2295 C CA . ARG A 1 289 ? 17.891 45.125 15.258 1 94.12 289 ARG A CA 1
ATOM 2296 C C . ARG A 1 289 ? 16.734 44.406 14.594 1 94.12 289 ARG A C 1
ATOM 2298 O O . ARG A 1 289 ? 16.547 44.5 13.375 1 94.12 289 ARG A O 1
ATOM 2305 N N . LEU A 1 290 ? 16.078 43.656 15.406 1 95.69 290 LEU A N 1
ATOM 2306 C CA . LEU A 1 290 ? 14.898 42.969 14.922 1 95.69 290 LEU A CA 1
ATOM 2307 C C . LEU A 1 290 ? 13.852 43.938 14.422 1 95.69 290 LEU A C 1
ATOM 2309 O O . LEU A 1 290 ? 13.289 43.781 13.336 1 95.69 290 LEU A O 1
ATOM 2313 N N . ALA A 1 291 ? 13.57 44.969 15.141 1 94.81 291 ALA A N 1
ATOM 2314 C CA . ALA A 1 291 ? 12.555 45.969 14.836 1 94.81 291 ALA A CA 1
ATOM 2315 C C . ALA A 1 291 ? 12.922 46.75 13.57 1 94.81 291 ALA A C 1
ATOM 2317 O O . ALA A 1 291 ? 12.047 47.281 12.883 1 94.81 291 ALA A O 1
ATOM 2318 N N . ARG A 1 292 ? 14.156 46.75 13.234 1 93.62 292 ARG A N 1
ATOM 2319 C CA . ARG A 1 292 ? 14.633 47.469 12.062 1 93.62 292 ARG A CA 1
ATOM 2320 C C . ARG A 1 292 ? 14.781 46.562 10.859 1 93.62 292 ARG A C 1
ATOM 2322 O O . ARG A 1 292 ? 15.07 47 9.75 1 93.62 292 ARG A O 1
ATOM 2329 N N . GLY A 1 293 ? 14.648 45.344 11.141 1 92.56 293 GLY A N 1
ATOM 2330 C CA . GLY A 1 293 ? 14.883 44.344 10.094 1 92.56 293 GLY A CA 1
ATOM 2331 C C . GLY A 1 293 ? 13.734 44.25 9.109 1 92.56 293 GLY A C 1
ATOM 2332 O O . GLY A 1 293 ? 12.641 44.75 9.367 1 92.56 293 GLY A O 1
ATOM 2333 N N . THR A 1 294 ? 14.008 43.562 7.957 1 92.94 294 THR A N 1
ATOM 2334 C CA . THR A 1 294 ? 13.086 43.438 6.84 1 92.94 294 THR A CA 1
ATOM 2335 C C . THR A 1 294 ? 11.844 42.656 7.258 1 92.94 294 THR A C 1
ATOM 2337 O O . THR A 1 294 ? 10.734 42.969 6.828 1 92.94 294 THR A O 1
ATOM 2340 N N . TYR A 1 295 ? 12.039 41.656 8.062 1 95.25 295 TYR A N 1
ATOM 2341 C CA . TYR A 1 295 ? 10.938 40.781 8.43 1 95.25 295 TYR A CA 1
ATOM 2342 C C . TYR A 1 295 ? 10.523 41 9.875 1 95.25 295 TYR A C 1
ATOM 2344 O O . TYR A 1 295 ? 9.328 41.062 10.188 1 95.25 295 TYR A O 1
ATOM 2352 N N . GLY A 1 296 ? 11.461 41.219 10.727 1 95.75 296 GLY A N 1
ATOM 2353 C CA . GLY A 1 296 ? 11.25 41.312 12.164 1 95.75 296 GLY A CA 1
ATOM 2354 C C . GLY A 1 296 ? 10.414 42.5 12.555 1 95.75 296 GLY A C 1
ATOM 2355 O O . GLY A 1 296 ? 9.719 42.469 13.57 1 95.75 296 GLY A O 1
ATOM 2356 N N . ASN A 1 297 ? 10.492 43.562 11.75 1 95.06 297 ASN A N 1
ATOM 2357 C CA . ASN A 1 297 ? 9.75 44.781 12.078 1 95.06 297 ASN A CA 1
ATOM 2358 C C . ASN A 1 297 ? 8.25 44.531 12.172 1 95.06 297 ASN A C 1
ATOM 2360 O O . ASN A 1 297 ? 7.559 45.094 13.016 1 95.06 297 ASN A O 1
ATOM 2364 N N . PHE A 1 298 ? 7.801 43.625 11.375 1 95.75 298 PHE A N 1
ATOM 2365 C CA . PHE A 1 298 ? 6.383 43.281 11.383 1 95.75 298 PHE A CA 1
ATOM 2366 C C . PHE A 1 298 ? 6.012 42.531 12.656 1 95.75 298 PHE A C 1
ATOM 2368 O O . PHE A 1 298 ? 4.941 42.75 13.219 1 95.75 298 PHE A O 1
ATOM 2375 N N . VAL A 1 299 ? 6.859 41.688 13.07 1 97.62 299 VAL A N 1
ATOM 2376 C CA . VAL A 1 299 ? 6.621 40.875 14.273 1 97.62 299 VAL A CA 1
ATOM 2377 C C . VAL A 1 299 ? 6.586 41.781 15.492 1 97.62 299 VAL A C 1
ATOM 2379 O O . VAL A 1 299 ? 5.668 41.719 16.312 1 97.62 299 VAL A O 1
ATOM 2382 N N . VAL A 1 300 ? 7.562 42.688 15.555 1 96.94 300 VAL A N 1
ATOM 2383 C CA . VAL A 1 300 ? 7.68 43.594 16.703 1 96.94 300 VAL A CA 1
ATOM 2384 C C . VAL A 1 300 ? 6.488 44.531 16.734 1 96.94 300 VAL A C 1
ATOM 2386 O O . VAL A 1 300 ? 5.902 44.781 17.797 1 96.94 300 VAL A O 1
ATOM 2389 N N . TYR A 1 301 ? 6.18 45.094 15.594 1 96.62 301 TYR A N 1
ATOM 2390 C CA . TYR A 1 301 ? 5.039 46 15.516 1 96.62 301 TYR A CA 1
ATOM 2391 C C . TYR A 1 301 ? 3.758 45.312 15.961 1 96.62 301 TYR A C 1
ATOM 2393 O O . TYR A 1 301 ? 2.998 45.844 16.766 1 96.62 301 TYR A O 1
ATOM 2401 N N . LYS A 1 302 ? 3.521 44.125 15.492 1 97.62 302 LYS A N 1
ATOM 2402 C CA . LYS A 1 302 ? 2.32 43.406 15.852 1 97.62 302 LYS A CA 1
ATOM 2403 C C . LYS A 1 302 ? 2.332 43.031 17.328 1 97.62 302 LYS A C 1
ATOM 2405 O O . LYS A 1 302 ? 1.293 43.062 18 1 97.62 302 LYS A O 1
ATOM 2410 N N . ALA A 1 303 ? 3.484 42.625 17.797 1 97.81 303 ALA A N 1
ATOM 2411 C CA . ALA A 1 303 ? 3.623 42.281 19.219 1 97.81 303 ALA A CA 1
ATOM 2412 C C . ALA A 1 303 ? 3.215 43.469 20.094 1 97.81 303 ALA A C 1
ATOM 2414 O O . ALA A 1 303 ? 2.498 43.312 21.078 1 97.81 303 ALA A O 1
ATOM 2415 N N . LEU A 1 304 ? 3.656 44.688 19.703 1 96.69 304 LEU A N 1
ATOM 2416 C CA . LEU A 1 304 ? 3.309 45.906 20.438 1 96.69 304 LEU A CA 1
ATOM 2417 C C . LEU A 1 304 ? 1.803 46.125 20.422 1 96.69 304 LEU A C 1
ATOM 2419 O O . LEU A 1 304 ? 1.198 46.406 21.453 1 96.69 304 LEU A O 1
ATOM 2423 N N . LYS A 1 305 ? 1.246 45.969 19.312 1 96.62 305 LYS A N 1
ATOM 2424 C CA . LYS A 1 305 ? -0.18 46.219 19.141 1 96.62 305 LYS A CA 1
ATOM 2425 C C . LYS A 1 305 ? -1.021 45.25 19.938 1 96.62 305 LYS A C 1
ATOM 2427 O O . LYS A 1 305 ? -1.963 45.656 20.625 1 96.62 305 LYS A O 1
ATOM 2432 N N . VAL A 1 306 ? -0.702 44 19.828 1 97.12 306 VAL A N 1
ATOM 2433 C CA . VAL A 1 306 ? -1.501 42.969 20.484 1 97.12 306 VAL A CA 1
ATOM 2434 C C . VAL A 1 306 ? -1.287 43.062 22 1 97.12 306 VAL A C 1
ATOM 2436 O O . VAL A 1 306 ? -2.197 42.75 22.781 1 97.12 306 VAL A O 1
ATOM 2439 N N . ALA A 1 307 ? -0.091 43.281 22.438 1 96.62 307 ALA A N 1
ATOM 2440 C CA . ALA A 1 307 ? 0.178 43.469 23.859 1 96.62 307 ALA A CA 1
ATOM 2441 C C . ALA A 1 307 ? -0.605 44.656 24.406 1 96.62 307 ALA A C 1
ATOM 2443 O O . ALA A 1 307 ? -1.089 44.625 25.547 1 96.62 307 ALA A O 1
ATOM 2444 N N . GLN A 1 308 ? -0.692 45.719 23.625 1 96.06 308 GLN A N 1
ATOM 2445 C CA . GLN A 1 308 ? -1.479 46.875 24.031 1 96.06 308 GLN A CA 1
ATOM 2446 C C . GLN A 1 308 ? -2.941 46.5 24.25 1 96.06 308 GLN A C 1
ATOM 2448 O O . GLN A 1 308 ? -3.564 46.938 25.219 1 96.06 308 GLN A O 1
ATOM 2453 N N . ALA A 1 309 ? -3.445 45.75 23.359 1 95.69 309 ALA A N 1
ATOM 2454 C CA . ALA A 1 309 ? -4.84 45.312 23.438 1 95.69 309 ALA A CA 1
ATOM 2455 C C . ALA A 1 309 ? -5.086 44.5 24.703 1 95.69 309 ALA A C 1
ATOM 2457 O O . ALA A 1 309 ? -6.188 44.531 25.25 1 95.69 309 ALA A O 1
ATOM 2458 N N . GLU A 1 310 ? -4.086 43.875 25.203 1 95.06 310 GLU A N 1
ATOM 2459 C CA . GLU A 1 310 ? -4.219 43 26.359 1 95.06 310 GLU A CA 1
ATOM 2460 C C . GLU A 1 310 ? -3.656 43.656 27.609 1 95.06 310 GLU A C 1
ATOM 2462 O O . GLU A 1 310 ? -3.352 42.969 28.594 1 95.06 310 GLU A O 1
ATOM 2467 N N . ILE A 1 311 ? -3.529 44.969 27.578 1 93.94 311 ILE A N 1
ATOM 2468 C CA . ILE A 1 311 ? -2.826 45.75 28.625 1 93.94 311 ILE A CA 1
ATOM 2469 C C . ILE A 1 311 ? -3.547 45.562 29.953 1 93.94 311 ILE A C 1
ATOM 2471 O O . ILE A 1 311 ? -2.916 45.594 31.016 1 93.94 311 ILE A O 1
ATOM 2475 N N . ALA A 1 312 ? -4.863 45.344 29.922 1 94 312 ALA A N 1
ATOM 2476 C CA . ALA A 1 312 ? -5.668 45.219 31.141 1 94 312 ALA A CA 1
ATOM 2477 C C . ALA A 1 312 ? -5.27 44 31.938 1 94 312 ALA A C 1
ATOM 2479 O O . ALA A 1 312 ? -5.32 44 33.156 1 94 312 ALA A O 1
ATOM 2480 N N . THR A 1 313 ? -4.902 42.969 31.297 1 93.12 313 THR A N 1
ATOM 2481 C CA . THR A 1 313 ? -4.609 41.719 31.969 1 93.12 313 THR A CA 1
ATOM 2482 C C . THR A 1 313 ? -3.105 41.469 32.031 1 93.12 313 THR A C 1
ATOM 2484 O O . THR A 1 313 ? -2.621 40.781 32.938 1 93.12 313 THR A O 1
ATOM 2487 N N . ARG A 1 314 ? -2.404 41.969 31.062 1 91.25 314 ARG A N 1
ATOM 2488 C CA . ARG A 1 314 ? -0.966 41.75 30.953 1 91.25 314 ARG A CA 1
ATOM 2489 C C . ARG A 1 314 ? -0.232 43.031 30.609 1 91.25 314 ARG A C 1
ATOM 2491 O O . ARG A 1 314 ? 0.398 43.125 29.547 1 91.25 314 ARG A O 1
ATOM 2498 N N . ASP A 1 315 ? -0.241 43.906 31.484 1 94.44 315 ASP A N 1
ATOM 2499 C CA . ASP A 1 315 ? 0.406 45.188 31.25 1 94.44 315 ASP A CA 1
ATOM 2500 C C . ASP A 1 315 ? 1.926 45.062 31.219 1 94.44 315 ASP A C 1
ATOM 2502 O O . ASP A 1 315 ? 2.617 45.844 30.578 1 94.44 315 ASP A O 1
ATOM 2506 N N . ASP A 1 316 ? 2.459 44.062 31.859 1 96.56 316 ASP A N 1
ATOM 2507 C CA . ASP A 1 316 ? 3.891 43.781 31.906 1 96.56 316 ASP A CA 1
ATOM 2508 C C . ASP A 1 316 ? 4.461 43.531 30.516 1 96.56 316 ASP A C 1
ATOM 2510 O O . ASP A 1 316 ? 5.582 43.938 30.219 1 96.56 316 ASP A O 1
ATOM 2514 N N . LEU A 1 317 ? 3.705 42.938 29.688 1 96.81 317 LEU A N 1
ATOM 2515 C CA . LEU A 1 317 ? 4.172 42.625 28.344 1 96.81 317 LEU A CA 1
ATOM 2516 C C . LEU A 1 317 ? 4.27 43.906 27.5 1 96.81 317 LEU A C 1
ATOM 2518 O O . LEU A 1 317 ? 5.281 44.125 26.828 1 96.81 317 LEU A O 1
ATOM 2522 N N . PHE A 1 318 ? 3.246 44.688 27.562 1 96.94 318 PHE A N 1
ATOM 2523 C CA . PHE A 1 318 ? 3.197 45.906 26.766 1 96.94 318 PHE A CA 1
ATOM 2524 C C . PHE A 1 318 ? 4.285 46.875 27.203 1 96.94 318 PHE A C 1
ATOM 2526 O O . PHE A 1 318 ? 5.09 47.344 26.391 1 96.94 318 PHE A O 1
ATOM 2533 N N . TRP A 1 319 ? 4.344 47.125 28.469 1 96.75 319 TRP A N 1
ATOM 2534 C CA . TRP A 1 319 ? 5.309 48.094 28.984 1 96.75 319 TRP A CA 1
ATOM 2535 C C . TRP A 1 319 ? 6.73 47.562 28.875 1 96.75 319 TRP A C 1
ATOM 2537 O O . TRP A 1 319 ? 7.68 48.312 28.672 1 96.75 319 TRP A O 1
ATOM 2547 N N . GLY A 1 320 ? 6.852 46.219 29 1 96.12 320 GLY A N 1
ATOM 2548 C CA . GLY A 1 320 ? 8.156 45.625 28.766 1 96.12 320 GLY A CA 1
ATOM 2549 C C . GLY A 1 320 ? 8.703 45.938 27.375 1 96.12 320 GLY A C 1
ATOM 2550 O O . GLY A 1 320 ? 9.875 46.281 27.234 1 96.12 320 GLY A O 1
ATOM 2551 N N . LEU A 1 321 ? 7.871 45.812 26.391 1 96.44 321 LEU A N 1
ATOM 2552 C CA . LEU A 1 321 ? 8.281 46.062 25.016 1 96.44 321 LEU A CA 1
ATOM 2553 C C . LEU A 1 321 ? 8.57 47.531 24.812 1 96.44 321 LEU A C 1
ATOM 2555 O O . LEU A 1 321 ? 9.594 47.906 24.234 1 96.44 321 LEU A O 1
ATOM 2559 N N . VAL A 1 322 ? 7.688 48.344 25.312 1 95.38 322 VAL A N 1
ATOM 2560 C CA . VAL A 1 322 ? 7.82 49.812 25.156 1 95.38 322 VAL A CA 1
ATOM 2561 C C . VAL A 1 322 ? 9.117 50.281 25.797 1 95.38 322 VAL A C 1
ATOM 2563 O O . VAL A 1 322 ? 9.883 51.031 25.203 1 95.38 322 VAL A O 1
ATOM 2566 N N . ASN A 1 323 ? 9.391 49.812 27.016 1 95.06 323 ASN A N 1
ATOM 2567 C CA . ASN A 1 323 ? 10.57 50.25 27.75 1 95.06 323 ASN A CA 1
ATOM 2568 C C . ASN A 1 323 ? 11.859 49.812 27.062 1 95.06 323 ASN A C 1
ATOM 2570 O O . ASN A 1 323 ? 12.875 50.5 27.141 1 95.06 323 ASN A O 1
ATOM 2574 N N . LYS A 1 324 ? 11.812 48.75 26.375 1 94.56 324 LYS A N 1
ATOM 2575 C CA . LYS A 1 324 ? 13 48.219 25.703 1 94.56 324 LYS A CA 1
ATOM 2576 C C . LYS A 1 324 ? 13.25 48.938 24.391 1 94.56 324 LYS A C 1
ATOM 2578 O O . LYS A 1 324 ? 14.391 49.031 23.922 1 94.56 324 LYS A O 1
ATOM 2583 N N . LEU A 1 325 ? 12.227 49.406 23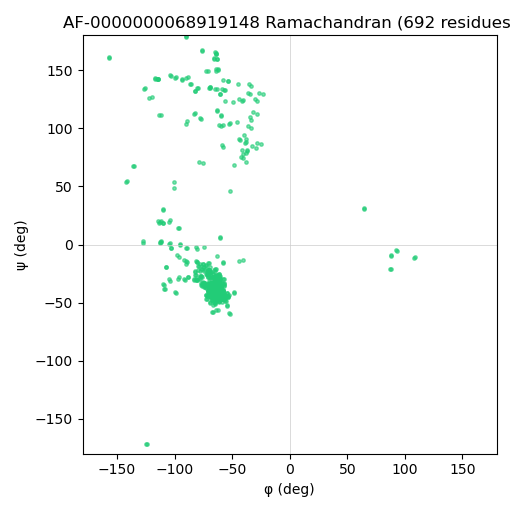.766 1 94.12 325 LEU A N 1
ATOM 2584 C CA . LEU A 1 325 ? 12.344 49.969 22.438 1 94.12 325 LEU A CA 1
ATOM 2585 C C . LEU A 1 325 ? 12.477 51.5 22.484 1 94.12 325 LEU A C 1
ATOM 2587 O O . LEU A 1 325 ? 13.102 52.094 21.609 1 94.12 325 LEU A O 1
ATOM 2591 N N . LYS A 1 326 ? 11.914 52.125 23.516 1 92.81 326 LYS A N 1
ATOM 2592 C CA . LYS A 1 326 ? 11.82 53.562 23.594 1 92.81 326 LYS A CA 1
ATOM 2593 C C . LYS A 1 326 ? 13.195 54.219 23.578 1 92.81 326 LYS A C 1
ATOM 2595 O O . LYS A 1 326 ? 13.391 55.25 22.953 1 92.81 326 LYS A O 1
ATOM 2600 N N . PRO A 1 327 ? 14.242 53.688 24.297 1 92.44 327 PRO A N 1
ATOM 2601 C CA . PRO A 1 327 ? 15.578 54.281 24.25 1 92.44 327 PRO A CA 1
ATOM 2602 C C . PRO A 1 327 ? 16.141 54.344 22.844 1 92.44 327 PRO A C 1
ATOM 2604 O O . PRO A 1 327 ? 17.062 55.156 22.578 1 92.44 327 PRO A O 1
ATOM 2607 N N . PHE A 1 328 ? 15.578 53.625 21.969 1 91.44 328 PHE A N 1
ATOM 2608 C CA . PHE A 1 328 ? 16.141 53.562 20.625 1 91.44 328 PHE A CA 1
ATOM 2609 C C . PHE A 1 328 ? 15.172 54.188 19.609 1 91.44 328 PHE A C 1
ATOM 2611 O O . PHE A 1 328 ? 15.211 53.844 18.422 1 91.44 328 PHE A O 1
ATOM 2618 N N . ARG A 1 329 ? 14.297 54.969 20 1 90.06 329 ARG A N 1
ATOM 2619 C CA . ARG A 1 329 ? 13.25 55.562 19.188 1 90.06 329 ARG A CA 1
ATOM 2620 C C . ARG A 1 329 ? 13.844 56.281 17.969 1 90.06 329 ARG A C 1
ATOM 2622 O O . ARG A 1 329 ? 13.312 56.188 16.859 1 90.06 329 ARG A O 1
ATOM 2629 N N . ASP A 1 330 ? 14.891 56.969 18.109 1 87.75 330 ASP A N 1
ATOM 2630 C CA . ASP A 1 330 ? 15.516 57.719 17.031 1 87.75 330 ASP A CA 1
ATOM 2631 C C . ASP A 1 330 ? 16.047 56.781 15.945 1 87.75 330 ASP A C 1
ATOM 2633 O O . ASP A 1 330 ? 15.922 57.094 14.758 1 87.75 330 ASP A O 1
ATOM 2637 N N . LEU A 1 331 ? 16.609 55.781 16.375 1 88.06 331 LEU A N 1
ATOM 2638 C CA . LEU A 1 331 ? 17.125 54.812 15.438 1 88.06 331 LEU A CA 1
ATOM 2639 C C . LEU A 1 331 ? 16 54.156 14.648 1 88.06 331 LEU A C 1
ATOM 2641 O O . LEU A 1 331 ? 16.156 53.844 13.461 1 88.06 331 LEU A O 1
ATOM 2645 N N . LEU A 1 332 ? 14.914 53.875 15.25 1 89.5 332 LEU A N 1
ATOM 2646 C CA . LEU A 1 332 ? 13.742 53.25 14.641 1 89.5 332 LEU A CA 1
ATOM 2647 C C . LEU A 1 332 ? 13.062 54.219 13.672 1 89.5 332 LEU A C 1
ATOM 2649 O O . LEU A 1 332 ? 12.516 53.812 12.648 1 89.5 332 LEU A O 1
ATOM 2653 N N . GLY A 1 333 ? 13.062 55.469 13.977 1 81.06 333 GLY A N 1
ATOM 2654 C CA . GLY A 1 333 ? 12.469 56.469 13.133 1 81.06 333 GLY A CA 1
ATOM 2655 C C . GLY A 1 333 ? 13.234 56.719 11.852 1 81.06 333 GLY A C 1
ATOM 2656 O O . GLY A 1 333 ? 12.672 57.188 10.859 1 81.06 333 GLY A O 1
ATOM 2657 N N . ALA A 1 334 ? 14.375 56.406 11.852 1 76.56 334 ALA A N 1
ATOM 2658 C CA . ALA A 1 334 ? 15.25 56.656 10.703 1 76.56 334 ALA A CA 1
ATOM 2659 C C . ALA A 1 334 ? 15.219 55.5 9.719 1 76.56 334 ALA A C 1
ATOM 2661 O O . ALA A 1 334 ? 15.797 55.594 8.633 1 76.56 334 ALA A O 1
ATOM 2662 N N . SER A 1 335 ? 14.555 54.5 10 1 70 335 SER A N 1
ATOM 2663 C CA . SER A 1 335 ? 14.578 53.312 9.156 1 70 335 SER A CA 1
ATOM 2664 C C . SER A 1 335 ? 13.172 52.938 8.703 1 70 335 SER A C 1
ATOM 2666 O O . SER A 1 335 ? 12.242 53.719 8.789 1 70 335 SER A O 1
ATOM 2668 N N . CYS A 1 336 ? 13.023 51.812 8.078 1 68.31 336 CYS A N 1
ATOM 2669 C CA . CYS A 1 336 ? 11.781 51.219 7.598 1 68.31 336 CYS A CA 1
ATOM 2670 C C . CYS A 1 336 ? 10.812 50.969 8.75 1 68.31 336 CYS A C 1
ATOM 2672 O O . CYS A 1 336 ? 9.648 50.625 8.523 1 68.31 336 CYS A O 1
ATOM 2674 N N . SER A 1 337 ? 11.203 51.406 9.82 1 73.31 337 SER A N 1
ATOM 2675 C CA . SER A 1 337 ? 10.406 51.125 11.016 1 73.31 337 SER A CA 1
ATOM 2676 C C . SER A 1 337 ? 9.734 52.406 11.539 1 73.31 337 SER A C 1
ATOM 2678 O O . SER A 1 337 ? 9.594 52.594 12.75 1 73.31 337 SER A O 1
ATOM 2680 N N . TYR A 1 338 ? 9.469 53.219 10.711 1 76.5 338 TYR A N 1
ATOM 2681 C CA . TYR A 1 338 ? 8.82 54.469 11.055 1 76.5 338 TYR A CA 1
ATOM 2682 C C . TYR A 1 338 ? 7.496 54.219 11.766 1 76.5 338 TYR A C 1
ATOM 2684 O O . TYR A 1 338 ? 7.117 54.969 12.672 1 76.5 338 TYR A O 1
ATOM 2692 N N . THR A 1 339 ? 6.953 53.156 11.422 1 86.38 339 THR A N 1
ATOM 2693 C CA . THR A 1 339 ? 5.66 52.844 12.008 1 86.38 339 THR A CA 1
ATOM 2694 C C . THR A 1 339 ? 5.805 52.5 13.492 1 86.38 339 THR A C 1
ATOM 2696 O O . THR A 1 339 ? 4.961 52.906 14.297 1 86.38 339 THR A O 1
ATOM 2699 N N . ILE A 1 340 ? 6.855 51.875 13.82 1 92.06 340 ILE A N 1
ATOM 2700 C CA . ILE A 1 340 ? 7.09 51.5 15.219 1 92.06 340 ILE A CA 1
ATOM 2701 C C . ILE A 1 340 ? 7.441 52.75 16.016 1 92.06 340 ILE A C 1
ATOM 2703 O O . ILE A 1 340 ? 6.949 52.969 17.125 1 92.06 340 ILE A O 1
ATOM 2707 N N . ALA A 1 341 ? 8.305 53.562 15.383 1 90.62 341 ALA A N 1
ATOM 2708 C CA . ALA A 1 341 ? 8.68 54.812 16.016 1 90.62 341 ALA A CA 1
ATOM 2709 C C . ALA A 1 341 ? 7.449 55.688 16.281 1 90.62 341 ALA A C 1
ATOM 2711 O O . ALA A 1 341 ? 7.297 56.25 17.375 1 90.62 341 ALA A O 1
ATOM 2712 N N . THR A 1 342 ? 6.625 55.812 15.312 1 90.69 342 THR A N 1
ATOM 2713 C CA . THR A 1 342 ? 5.398 56.594 15.445 1 90.69 342 THR A CA 1
ATOM 2714 C C . THR A 1 342 ? 4.5 56.031 16.531 1 90.69 342 THR A C 1
ATOM 2716 O O . THR A 1 342 ? 3.879 56.781 17.281 1 90.69 342 THR A O 1
ATOM 2719 N N . PHE A 1 343 ? 4.449 54.75 16.547 1 92.88 343 PHE A N 1
ATOM 2720 C CA . PHE A 1 343 ? 3.645 54.094 17.562 1 92.88 343 PHE A CA 1
ATOM 2721 C C . PHE A 1 343 ? 4.168 54.375 18.953 1 92.88 343 PHE A C 1
ATOM 2723 O O . PHE A 1 343 ? 3.393 54.688 19.875 1 92.88 343 PHE A O 1
ATOM 2730 N N . LEU A 1 344 ? 5.418 54.375 19.141 1 91.94 344 LEU A N 1
ATOM 2731 C CA . LEU A 1 344 ? 6.043 54.625 20.438 1 91.94 344 LEU A CA 1
ATOM 2732 C C . LEU A 1 344 ? 5.805 56.062 20.859 1 91.94 344 LEU A C 1
ATOM 2734 O O . LEU A 1 344 ? 5.629 56.344 22.047 1 91.94 344 LEU A O 1
ATOM 2738 N N . ASP A 1 345 ? 5.73 56.938 19.906 1 90.31 345 ASP A N 1
ATOM 2739 C CA . ASP A 1 345 ? 5.504 58.344 20.172 1 90.31 345 ASP A CA 1
ATOM 2740 C C . ASP A 1 345 ? 4.074 58.594 20.641 1 90.31 345 ASP A C 1
ATOM 2742 O O . ASP A 1 345 ? 3.805 59.594 21.328 1 90.31 345 ASP A O 1
ATOM 2746 N N . SER A 1 346 ? 3.246 57.75 20.266 1 90 346 SER A N 1
ATOM 2747 C CA . SER A 1 346 ? 1.841 57.9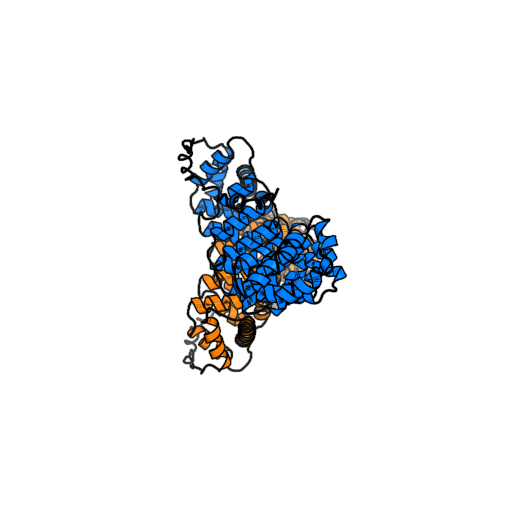38 20.625 1 90 346 SER A CA 1
ATOM 2748 C C . SER A 1 346 ? 1.571 57.469 22.047 1 90 346 SER A C 1
ATOM 2750 O O . SER A 1 346 ? 0.513 57.75 22.609 1 90 346 SER A O 1
ATOM 2752 N N . ILE A 1 347 ? 2.523 56.75 22.547 1 85.69 347 ILE A N 1
ATOM 2753 C CA . ILE A 1 347 ? 2.359 56.219 23.891 1 85.69 347 ILE A CA 1
ATOM 2754 C C . ILE A 1 347 ? 2.9 57.188 24.906 1 85.69 347 ILE A C 1
ATOM 2756 O O . ILE A 1 347 ? 4.051 57.625 24.812 1 85.69 347 ILE A O 1
ATOM 2760 N N . ASP A 1 348 ? 2.018 58 25.688 1 67.06 348 ASP A N 1
ATOM 2761 C CA . ASP A 1 348 ? 2.359 58.938 26.766 1 67.06 348 ASP A CA 1
ATOM 2762 C C . ASP A 1 348 ? 2.938 58.188 27.969 1 67.06 348 ASP A C 1
ATOM 2764 O O . ASP A 1 348 ? 2.48 57.094 28.312 1 67.06 348 ASP A O 1
ATOM 2768 N N . MET B 1 1 ? 11.688 -71.625 -7.844 1 24.61 1 MET B N 1
ATOM 2769 C CA . MET B 1 1 ? 10.508 -71.125 -7.152 1 24.61 1 MET B CA 1
ATOM 2770 C C . MET B 1 1 ? 10.281 -69.625 -7.508 1 24.61 1 MET B C 1
ATOM 2772 O O . MET B 1 1 ? 11.188 -68.812 -7.391 1 24.61 1 MET B O 1
ATOM 2776 N N . THR B 1 2 ? 9.297 -69.25 -8.32 1 26.27 2 THR B N 1
ATOM 2777 C CA . THR B 1 2 ? 8.859 -68.188 -9.219 1 26.27 2 THR B CA 1
ATOM 2778 C C . THR B 1 2 ? 8.289 -67 -8.438 1 26.27 2 THR B C 1
ATOM 2780 O O . THR B 1 2 ? 7.242 -67.125 -7.809 1 26.27 2 THR B O 1
ATOM 2783 N N . THR B 1 3 ? 9.164 -66.312 -7.781 1 32.28 3 THR B N 1
ATOM 2784 C CA . THR B 1 3 ? 8.617 -65.375 -6.777 1 32.28 3 THR B CA 1
ATOM 2785 C C . THR B 1 3 ? 7.652 -64.375 -7.418 1 32.28 3 THR B C 1
ATOM 2787 O O . THR B 1 3 ? 8.023 -63.688 -8.352 1 32.28 3 THR B O 1
ATOM 2790 N N . PRO B 1 4 ? 6.355 -64.562 -7.262 1 33.66 4 PRO B N 1
ATOM 2791 C CA . PRO B 1 4 ? 5.273 -63.906 -8.008 1 33.66 4 PRO B CA 1
ATOM 2792 C C . PRO B 1 4 ? 5.316 -62.375 -7.895 1 33.66 4 PRO B C 1
ATOM 2794 O O . PRO B 1 4 ? 5.902 -61.844 -6.953 1 33.66 4 PRO B O 1
ATOM 2797 N N . PRO B 1 5 ? 5.004 -61.719 -9.008 1 31.52 5 PRO B N 1
ATOM 2798 C CA . PRO B 1 5 ? 5.094 -60.25 -9.195 1 31.52 5 PRO B CA 1
ATOM 2799 C C . PRO B 1 5 ? 4.297 -59.469 -8.156 1 31.52 5 PRO B C 1
ATOM 2801 O O . PRO B 1 5 ? 3.328 -60 -7.598 1 31.52 5 PRO B O 1
ATOM 2804 N N . ARG B 1 6 ? 4.898 -58.594 -7.441 1 29.77 6 ARG B N 1
ATOM 2805 C CA . ARG B 1 6 ? 4.32 -57.875 -6.312 1 29.77 6 ARG B CA 1
ATOM 2806 C C . ARG B 1 6 ? 2.996 -57.219 -6.695 1 29.77 6 ARG B C 1
ATOM 2808 O O . ARG B 1 6 ? 2.883 -56.594 -7.762 1 29.77 6 ARG B O 1
ATOM 2815 N N . SER B 1 7 ? 1.865 -57.656 -6.352 1 22.22 7 SER B N 1
ATOM 2816 C CA . SER B 1 7 ? 0.488 -57.281 -6.645 1 22.22 7 SER B CA 1
ATOM 2817 C C . SER B 1 7 ? 0.298 -55.781 -6.547 1 22.22 7 SER B C 1
ATOM 2819 O O . SER B 1 7 ? 1.05 -55.094 -5.848 1 22.22 7 SER B O 1
ATOM 2821 N N . ALA B 1 8 ? -0.495 -55.156 -7.551 1 27.64 8 ALA B N 1
ATOM 2822 C CA . ALA B 1 8 ? -1.011 -53.812 -7.793 1 27.64 8 ALA B CA 1
ATOM 2823 C C . ALA B 1 8 ? -1.582 -53.219 -6.516 1 27.64 8 ALA B C 1
ATOM 2825 O O . ALA B 1 8 ? -2.109 -52.094 -6.531 1 27.64 8 ALA B O 1
ATOM 2826 N N . ALA B 1 9 ? -1.788 -54.062 -5.539 1 23.59 9 ALA B N 1
ATOM 2827 C CA . ALA B 1 9 ? -2.717 -53.719 -4.465 1 23.59 9 ALA B CA 1
ATOM 2828 C C . ALA B 1 9 ? -2.189 -52.562 -3.625 1 23.59 9 ALA B C 1
ATOM 2830 O O . ALA B 1 9 ? -2.947 -51.906 -2.893 1 23.59 9 ALA B O 1
ATOM 2831 N N . ALA B 1 10 ? -0.798 -52.531 -3.516 1 29.34 10 ALA B N 1
ATOM 2832 C CA . ALA B 1 10 ? -0.527 -51.688 -2.355 1 29.34 10 ALA B CA 1
ATOM 2833 C C . ALA B 1 10 ? -0.889 -50.25 -2.639 1 29.34 10 ALA B C 1
ATOM 2835 O O . ALA B 1 10 ? -0.617 -49.375 -1.823 1 29.34 10 ALA B O 1
ATOM 2836 N N . ARG B 1 11 ? -0.977 -49.969 -3.877 1 23.19 11 ARG B N 1
ATOM 2837 C CA . ARG B 1 11 ? -1.116 -48.562 -4.164 1 23.19 11 ARG B CA 1
ATOM 2838 C C . ARG B 1 11 ? -2.449 -48.031 -3.654 1 23.19 11 ARG B C 1
ATOM 2840 O O . ARG B 1 11 ? -2.584 -46.812 -3.389 1 23.19 11 ARG B O 1
ATOM 2847 N N . ALA B 1 12 ? -3.467 -48.875 -4.164 1 29.5 12 ALA B N 1
ATOM 2848 C CA . ALA B 1 12 ? -4.812 -48.312 -4.016 1 29.5 12 ALA B CA 1
ATOM 2849 C C . ALA B 1 12 ? -5.176 -48.125 -2.547 1 29.5 12 ALA B C 1
ATOM 2851 O O . ALA B 1 12 ? -6.34 -47.906 -2.211 1 29.5 12 ALA B O 1
ATOM 2852 N N . SER B 1 13 ? -4.332 -48.688 -1.691 1 25.03 13 SER B N 1
ATOM 2853 C CA . SER B 1 13 ? -5.035 -48.531 -0.423 1 25.03 13 SER B CA 1
ATOM 2854 C C . SER B 1 13 ? -5.457 -47.062 -0.217 1 25.03 13 SER B C 1
ATOM 2856 O O . SER B 1 13 ? -4.672 -46.25 0.259 1 25.03 13 SER B O 1
ATOM 2858 N N . VAL B 1 14 ? -5.953 -46.594 -1.206 1 27.14 14 VAL B N 1
ATOM 2859 C CA . VAL B 1 14 ? -6.711 -45.344 -1.043 1 27.14 14 VAL B CA 1
ATOM 2860 C C . VAL B 1 14 ? -7.547 -45.406 0.231 1 27.14 14 VAL B C 1
ATOM 2862 O O . VAL B 1 14 ? -8.391 -46.312 0.379 1 27.14 14 VAL B O 1
ATOM 2865 N N . GLU B 1 15 ? -6.906 -45.125 1.337 1 28.62 15 GLU B N 1
ATOM 2866 C CA . GLU B 1 15 ? -7.656 -45.094 2.588 1 28.62 15 GLU B CA 1
ATOM 2867 C C . GLU B 1 15 ? -9.109 -44.688 2.352 1 28.62 15 GLU B C 1
ATOM 2869 O O . GLU B 1 15 ? -9.375 -43.656 1.698 1 28.62 15 GLU B O 1
ATOM 2874 N N . GLN B 1 16 ? -9.93 -45.594 1.992 1 28.2 16 GLN B N 1
ATOM 2875 C CA . GLN B 1 16 ? -11.352 -45.344 2.148 1 28.2 16 GLN B CA 1
ATOM 2876 C C . GLN B 1 16 ? -11.609 -44.312 3.26 1 28.2 16 GLN B C 1
ATOM 2878 O O . GLN B 1 16 ? -11.219 -44.531 4.406 1 28.2 16 GLN B O 1
ATOM 2883 N N . GLU B 1 17 ? -11.562 -43.125 2.889 1 28.91 17 GLU B N 1
ATOM 2884 C CA . GLU B 1 17 ? -11.992 -42.156 3.912 1 28.91 17 GLU B CA 1
ATOM 2885 C C . GLU B 1 17 ? -13.219 -42.688 4.66 1 28.91 17 GLU B C 1
ATOM 2887 O O . GLU B 1 17 ? -14.242 -43 4.051 1 28.91 17 GLU B O 1
ATOM 2892 N N . SER B 1 18 ? -13.016 -43.625 5.516 1 31.09 18 SER B N 1
ATOM 2893 C CA . SER B 1 18 ? -14.148 -43.969 6.371 1 31.09 18 SER B CA 1
ATOM 2894 C C . SER B 1 18 ? -15.141 -42.812 6.488 1 31.09 18 SER B C 1
ATOM 2896 O O . SER B 1 18 ? -14.758 -41.656 6.348 1 31.09 18 SER B O 1
ATOM 2898 N N . PRO B 1 19 ? -16.406 -43.125 6.25 1 32.81 19 PRO B N 1
ATOM 2899 C CA . PRO B 1 19 ? -17.328 -42 6.449 1 32.81 19 PRO B CA 1
ATOM 2900 C C . PRO B 1 19 ? -16.953 -41.125 7.645 1 32.81 19 PRO B C 1
ATOM 2902 O O . PRO B 1 19 ? -16.797 -41.625 8.758 1 32.81 19 PRO B O 1
ATOM 2905 N N . VAL B 1 20 ? -16.016 -40.312 7.469 1 34.44 20 VAL B N 1
ATOM 2906 C CA . VAL B 1 20 ? -15.719 -39.531 8.648 1 34.44 20 VAL B CA 1
ATOM 2907 C C . VAL B 1 20 ? -17.016 -39.188 9.398 1 34.44 20 VAL B C 1
ATOM 2909 O O . VAL B 1 20 ? -17.938 -38.625 8.836 1 34.44 20 VAL B O 1
ATOM 2912 N N . VAL B 1 21 ? -17.422 -40.156 10.125 1 37.09 21 VAL B N 1
ATOM 2913 C CA . VAL B 1 21 ? -18.5 -39.781 11.031 1 37.09 21 VAL B CA 1
ATOM 2914 C C . VAL B 1 21 ? -18.297 -38.312 11.484 1 37.09 21 VAL B C 1
ATOM 2916 O O . VAL B 1 21 ? -17.188 -37.906 11.805 1 37.09 21 VAL B O 1
ATOM 2919 N N . PRO B 1 22 ? -19.156 -37.469 10.945 1 35.31 22 PRO B N 1
ATOM 2920 C CA . PRO B 1 22 ? -18.969 -36.094 11.398 1 35.31 22 PRO B CA 1
ATOM 2921 C C . PRO B 1 22 ? -18.5 -36 12.844 1 35.31 22 PRO B C 1
ATOM 2923 O O . PRO B 1 22 ? -18.875 -36.812 13.68 1 35.31 22 PRO B O 1
ATOM 2926 N N . PRO B 1 23 ? -17.188 -35.781 13.078 1 37.94 23 PRO B N 1
ATOM 2927 C CA . PRO B 1 23 ? -16.922 -35.812 14.516 1 37.94 23 PRO B CA 1
ATOM 2928 C C . PRO B 1 23 ? -18.141 -35.375 15.344 1 37.94 23 PRO B C 1
ATOM 2930 O O . PRO B 1 23 ? -19.016 -34.688 14.836 1 37.94 23 PRO B O 1
ATOM 2933 N N . PRO B 1 24 ? -18.562 -36.219 16.219 1 39.72 24 PRO B N 1
ATOM 2934 C CA . PRO B 1 24 ? -19.703 -35.688 16.969 1 39.72 24 PRO B CA 1
ATOM 2935 C C . PRO B 1 24 ? -19.625 -34.188 17.172 1 39.72 24 PRO B C 1
ATOM 2937 O O . PRO B 1 24 ? -18.531 -33.594 17.125 1 39.72 24 PRO B O 1
ATOM 2940 N N . PRO B 1 25 ? -20.75 -33.531 16.984 1 38.12 25 PRO B N 1
ATOM 2941 C CA . PRO B 1 25 ? -20.641 -32.094 17.203 1 38.12 25 PRO B CA 1
ATOM 2942 C C . PRO B 1 25 ? -19.734 -31.75 18.375 1 38.12 25 PRO B C 1
ATOM 2944 O O . PRO B 1 25 ? -19.797 -32.406 19.422 1 38.12 25 PRO B O 1
ATOM 2947 N N . ARG B 1 26 ? -18.453 -31.562 18.031 1 40.47 26 ARG B N 1
ATOM 2948 C CA . ARG B 1 26 ? -17.609 -31.172 19.156 1 40.47 26 ARG B CA 1
ATOM 2949 C C . ARG B 1 26 ? -18.422 -30.422 20.203 1 40.47 26 ARG B C 1
ATOM 2951 O O . ARG B 1 26 ? -19.281 -29.594 19.859 1 40.47 26 ARG B O 1
ATOM 2958 N N . PHE B 1 27 ? -18.547 -31.031 21.234 1 40.03 27 PHE B N 1
ATOM 2959 C CA . PHE B 1 27 ? -19.141 -30.25 22.312 1 40.03 27 PHE B CA 1
ATOM 2960 C C . PHE B 1 27 ? -18.547 -28.859 22.359 1 40.03 27 PHE B C 1
ATOM 2962 O O . PHE B 1 27 ? -17.328 -28.703 22.5 1 40.03 27 PHE B O 1
ATOM 2969 N N . ILE B 1 28 ? -19.188 -27.938 21.609 1 45.88 28 ILE B N 1
ATOM 2970 C CA . ILE B 1 28 ? -18.781 -26.562 21.859 1 45.88 28 ILE B CA 1
ATOM 2971 C C . ILE B 1 28 ? -19.016 -26.219 23.344 1 45.88 28 ILE B C 1
ATOM 2973 O O . ILE B 1 28 ? -20.156 -26.188 23.812 1 45.88 28 ILE B O 1
ATOM 2977 N N . PRO B 1 29 ? -18.109 -26.547 24.172 1 47.44 29 PRO B N 1
ATOM 2978 C CA . PRO B 1 29 ? -18.375 -26.156 25.562 1 47.44 29 PRO B CA 1
ATOM 2979 C C . PRO B 1 29 ? -19.125 -24.828 25.672 1 47.44 29 PRO B C 1
ATOM 2981 O O . PRO B 1 29 ? -19 -23.969 24.781 1 47.44 29 PRO B O 1
ATOM 2984 N N . PRO B 1 30 ? -20.234 -24.828 26.469 1 48.72 30 PRO B N 1
ATOM 2985 C CA . PRO B 1 30 ? -20.969 -23.562 26.594 1 48.72 30 PRO B CA 1
ATOM 2986 C C . PRO B 1 30 ? -20.031 -22.359 26.703 1 48.72 30 PRO B C 1
ATOM 2988 O O . PRO B 1 30 ? -18.938 -22.469 27.234 1 48.72 30 PRO B O 1
ATOM 2991 N N . ARG B 1 31 ? -20.312 -21.562 25.828 1 57.69 31 ARG B N 1
ATOM 2992 C CA . ARG B 1 31 ? -19.562 -20.312 25.891 1 57.69 31 ARG B CA 1
ATOM 2993 C C . ARG B 1 31 ? -19.375 -19.859 27.344 1 57.69 31 ARG B C 1
ATOM 2995 O O . ARG B 1 31 ? -20.359 -19.625 28.047 1 57.69 31 ARG B O 1
ATOM 3002 N N . ARG B 1 32 ? -18.375 -20.312 27.969 1 59.78 32 ARG B N 1
ATOM 3003 C CA . ARG B 1 32 ? -18.125 -19.828 29.328 1 59.78 32 ARG B CA 1
ATOM 3004 C C . ARG B 1 32 ? -17.922 -18.312 29.344 1 59.78 32 ARG B C 1
ATOM 3006 O O . ARG B 1 32 ? -17 -17.812 28.703 1 59.78 32 ARG B O 1
ATOM 3013 N N . PHE B 1 33 ? -18.922 -17.547 29.734 1 70.94 33 PHE B N 1
ATOM 3014 C CA . PHE B 1 33 ? -18.828 -16.109 29.938 1 70.94 33 PHE B CA 1
ATOM 3015 C C . PHE B 1 33 ? -17.781 -15.789 31 1 70.94 33 PHE B C 1
ATOM 3017 O O . PHE B 1 33 ? -17.719 -16.469 32.031 1 70.94 33 PHE B O 1
ATOM 3024 N N . VAL B 1 34 ? -16.703 -15.211 30.562 1 82.38 34 VAL B N 1
ATOM 3025 C CA . VAL B 1 34 ? -15.695 -14.781 31.531 1 82.38 34 VAL B CA 1
ATOM 3026 C C . VAL B 1 34 ? -15.859 -13.289 31.812 1 82.38 34 VAL B C 1
ATOM 3028 O O . VAL B 1 34 ? -16.25 -12.523 30.938 1 82.38 34 VAL B O 1
ATOM 3031 N N . ASN B 1 35 ? -15.609 -13.008 33 1 89.5 35 ASN B N 1
ATOM 3032 C CA . ASN B 1 35 ? -15.633 -11.602 33.375 1 89.5 35 ASN B CA 1
ATOM 3033 C C . ASN B 1 35 ? -14.461 -10.836 32.781 1 89.5 35 ASN B C 1
ATOM 3035 O O . ASN B 1 35 ? -13.32 -11.305 32.812 1 89.5 35 ASN B O 1
ATOM 3039 N N . LEU B 1 36 ? -14.766 -9.766 32.281 1 93.62 36 LEU B N 1
ATOM 3040 C CA . LEU B 1 36 ? -13.734 -8.93 31.656 1 93.62 36 LEU B CA 1
ATOM 3041 C C . LEU B 1 36 ? -12.797 -8.367 32.719 1 93.62 36 LEU B C 1
ATOM 3043 O O . LEU B 1 36 ? -13.242 -7.965 33.812 1 93.62 36 LEU B O 1
ATOM 3047 N N . THR B 1 37 ? -11.508 -8.398 32.469 1 94 37 THR B N 1
ATOM 3048 C CA . THR B 1 37 ? -10.539 -7.73 33.344 1 94 37 THR B CA 1
ATOM 3049 C C . THR B 1 37 ? -10.742 -6.219 33.312 1 94 37 THR B C 1
ATOM 3051 O O . THR B 1 37 ? -11.398 -5.688 32.438 1 94 37 THR B O 1
ATOM 3054 N N . GLU B 1 38 ? -10.172 -5.531 34.219 1 94.31 38 GLU B N 1
ATOM 3055 C CA . GLU B 1 38 ? -10.258 -4.074 34.281 1 94.31 38 GLU B CA 1
ATOM 3056 C C . GLU B 1 38 ? -9.594 -3.434 33.062 1 94.31 38 GLU B C 1
ATOM 3058 O O . GLU B 1 38 ? -10.086 -2.438 32.531 1 94.31 38 GLU B O 1
ATOM 3063 N N . GLU B 1 39 ? -8.57 -3.982 32.656 1 94.25 39 GLU B N 1
ATOM 3064 C CA . GLU B 1 39 ? -7.859 -3.477 31.484 1 94.25 39 GLU B CA 1
ATOM 3065 C C . GLU B 1 39 ? -8.727 -3.566 30.234 1 94.25 39 GLU B C 1
ATOM 3067 O O . GLU B 1 39 ? -8.797 -2.619 29.438 1 94.25 39 GLU B O 1
ATOM 3072 N N . ASN B 1 40 ? -9.43 -4.641 30.094 1 95.75 40 ASN B N 1
ATOM 3073 C CA . ASN B 1 40 ? -10.258 -4.844 28.906 1 95.75 40 ASN B CA 1
ATOM 3074 C C . ASN B 1 40 ? -11.516 -3.98 28.953 1 95.75 40 ASN B C 1
ATOM 3076 O O . ASN B 1 40 ? -11.984 -3.514 27.906 1 95.75 40 ASN B O 1
ATOM 3080 N N . ARG B 1 41 ? -12.047 -3.736 30.141 1 95.19 41 ARG B N 1
ATOM 3081 C CA . ARG B 1 41 ? -13.164 -2.807 30.281 1 95.19 41 ARG B CA 1
ATOM 3082 C C . ARG B 1 41 ? -12.742 -1.391 29.906 1 95.19 41 ARG B C 1
ATOM 3084 O O . ARG B 1 41 ? -13.484 -0.686 29.203 1 95.19 41 ARG B O 1
ATOM 3091 N N . SER B 1 42 ? -11.562 -1.035 30.359 1 93.69 42 SER B N 1
ATOM 3092 C CA . SER B 1 42 ? -11.023 0.278 30.016 1 93.69 42 SER B CA 1
ATOM 3093 C C . SER B 1 42 ? -10.789 0.402 28.516 1 93.69 42 SER B C 1
ATOM 3095 O O . SER B 1 42 ? -11.031 1.459 27.938 1 93.69 42 SER B O 1
ATOM 3097 N N . LEU B 1 43 ? -10.312 -0.639 27.922 1 94.75 43 LEU B N 1
ATOM 3098 C CA . LEU B 1 43 ? -10.086 -0.671 26.484 1 94.75 43 LEU B CA 1
ATOM 3099 C C . LEU B 1 43 ? -11.391 -0.465 25.719 1 94.75 43 LEU B C 1
ATOM 3101 O O . LEU B 1 43 ? -11.453 0.36 24.797 1 94.75 43 LEU B O 1
ATOM 3105 N N . ILE B 1 44 ? -12.461 -1.146 26.141 1 95.69 44 ILE B N 1
ATOM 3106 C CA . ILE B 1 44 ? -13.758 -1.03 25.484 1 95.69 44 ILE B CA 1
ATOM 3107 C C . ILE B 1 44 ? -14.258 0.409 25.594 1 95.69 44 ILE B C 1
ATOM 3109 O O . ILE B 1 44 ? -14.742 0.974 24.609 1 95.69 44 ILE B O 1
ATOM 3113 N N . ASN B 1 45 ? -14.055 0.977 26.719 1 92.75 45 ASN B N 1
ATOM 3114 C CA . ASN B 1 45 ? -14.477 2.355 26.938 1 92.75 45 ASN B CA 1
ATOM 3115 C C . ASN B 1 45 ? -13.688 3.324 26.062 1 92.75 45 ASN B C 1
ATOM 3117 O O . ASN B 1 45 ? -14.25 4.281 25.516 1 92.75 45 ASN B O 1
ATOM 3121 N N . SER B 1 46 ? -12.43 3.086 25.969 1 90.69 46 SER B N 1
ATOM 3122 C CA . SER B 1 46 ? -11.578 3.928 25.125 1 90.69 46 SER B CA 1
ATOM 3123 C C . SER B 1 46 ? -11.984 3.83 23.656 1 90.69 46 SER B C 1
ATOM 3125 O O . SER B 1 46 ? -11.977 4.832 22.938 1 90.69 46 SER B O 1
ATOM 3127 N N . LEU B 1 47 ? -12.352 2.688 23.172 1 91.81 47 LEU B N 1
ATOM 3128 C CA . LEU B 1 47 ? -12.758 2.475 21.781 1 91.81 47 LEU B CA 1
ATOM 3129 C C . LEU B 1 47 ? -14.094 3.152 21.5 1 91.81 47 LEU B C 1
ATOM 3131 O O . LEU B 1 47 ? -14.344 3.584 20.375 1 91.81 47 LEU B O 1
ATOM 3135 N N . ARG B 1 48 ? -14.891 3.262 22.547 1 90.25 48 ARG B N 1
ATOM 3136 C CA . ARG B 1 48 ? -16.203 3.879 22.391 1 90.25 48 ARG B CA 1
ATOM 3137 C C . ARG B 1 48 ? -16.109 5.398 22.438 1 90.25 48 ARG B C 1
ATOM 3139 O O . ARG B 1 48 ? -16.906 6.102 21.828 1 90.25 48 ARG B O 1
ATOM 3146 N N . SER B 1 49 ? -15.039 5.777 23.062 1 82.5 49 SER B N 1
ATOM 3147 C CA . SER B 1 49 ? -14.922 7.219 23.266 1 82.5 49 SER B CA 1
ATOM 3148 C C . SER B 1 49 ? -14.367 7.906 22.016 1 82.5 49 SER B C 1
ATOM 3150 O O . SER B 1 49 ? -13.461 7.383 21.359 1 82.5 49 SER B O 1
ATOM 3152 N N . ALA B 1 50 ? -14.938 8.969 21.531 1 65.56 50 ALA B N 1
ATOM 3153 C CA . ALA B 1 50 ? -14.547 9.703 20.328 1 65.56 50 ALA B CA 1
ATOM 3154 C C . ALA B 1 50 ? -13.273 10.508 20.562 1 65.56 50 ALA B C 1
ATOM 3156 O O . ALA B 1 50 ? -12.516 10.773 19.625 1 65.56 50 ALA B O 1
ATOM 3157 N N . THR B 1 51 ? -13.141 11.008 21.734 1 64.31 51 THR B N 1
ATOM 3158 C CA . THR B 1 51 ? -12.047 11.945 21.969 1 64.31 51 THR B CA 1
ATOM 3159 C C . THR B 1 51 ? -11 11.344 22.891 1 64.31 51 THR B C 1
ATOM 3161 O O . THR B 1 51 ? -11.336 10.75 23.922 1 64.31 51 THR B O 1
ATOM 3164 N N . SER B 1 52 ? -9.797 11.078 22.281 1 68.5 52 SER B N 1
ATOM 3165 C CA . SER B 1 52 ? -8.758 10.57 23.156 1 68.5 52 SER B CA 1
ATOM 3166 C C . SER B 1 52 ? -7.484 11.398 23.062 1 68.5 52 SER B C 1
ATOM 3168 O O . SER B 1 52 ? -7.199 11.984 22.016 1 68.5 52 SER B O 1
ATOM 3170 N N . THR B 1 53 ? -6.961 11.703 24.172 1 76.31 53 THR B N 1
ATOM 3171 C CA . THR B 1 53 ? -5.637 12.305 24.25 1 76.31 53 THR B CA 1
ATOM 3172 C C . THR B 1 53 ? -4.574 11.344 23.719 1 76.31 53 THR B C 1
ATOM 3174 O O . THR B 1 53 ? -4.844 10.156 23.531 1 76.31 53 THR B O 1
ATOM 3177 N N . LEU B 1 54 ? -3.441 11.891 23.438 1 79.69 54 LEU B N 1
ATOM 3178 C CA . LEU B 1 54 ? -2.318 11.07 22.984 1 79.69 54 LEU B CA 1
ATOM 3179 C C . LEU B 1 54 ? -1.98 10.008 24.031 1 79.69 54 LEU B C 1
ATOM 3181 O O . LEU B 1 54 ? -1.667 8.867 23.688 1 79.69 54 LEU B O 1
ATOM 3185 N N . GLN B 1 55 ? -2.051 10.469 25.25 1 81.69 55 GLN B N 1
ATOM 3186 C CA . GLN B 1 55 ? -1.745 9.539 26.328 1 81.69 55 GLN B CA 1
ATOM 3187 C C . GLN B 1 55 ? -2.764 8.406 26.391 1 81.69 55 GLN B C 1
ATOM 3189 O O . GLN B 1 55 ? -2.396 7.242 26.578 1 81.69 55 GLN B O 1
ATOM 3194 N N . GLU B 1 56 ? -3.973 8.758 26.234 1 81.81 56 GLU B N 1
ATOM 3195 C CA . GLU B 1 56 ? -5.031 7.754 26.234 1 81.81 56 GLU B CA 1
ATOM 3196 C C . GLU B 1 56 ? -4.891 6.809 25.047 1 81.81 56 GLU B C 1
ATOM 3198 O O . GLU B 1 56 ? -5.133 5.605 25.172 1 81.81 56 GLU B O 1
ATOM 3203 N N . THR B 1 57 ? -4.461 7.383 24 1 83.06 57 THR B N 1
ATOM 3204 C CA . THR B 1 57 ? -4.258 6.586 22.797 1 83.06 57 THR B CA 1
ATOM 3205 C C . THR B 1 57 ? -3.133 5.574 23 1 83.06 57 THR B C 1
ATOM 3207 O O . THR B 1 57 ? -3.244 4.422 22.594 1 83.06 57 THR B O 1
ATOM 3210 N N . ASP B 1 58 ? -2.078 6.008 23.609 1 86.31 58 ASP B N 1
ATOM 3211 C CA . ASP B 1 58 ? -0.954 5.121 23.891 1 86.31 58 ASP B CA 1
ATOM 3212 C C . ASP B 1 58 ? -1.377 3.975 24.812 1 86.31 58 ASP B C 1
ATOM 3214 O O . ASP B 1 58 ? -1 2.822 24.578 1 86.31 58 ASP B O 1
ATOM 3218 N N . THR B 1 59 ? -2.102 4.348 25.844 1 89.62 59 THR B N 1
ATOM 3219 C CA . THR B 1 59 ? -2.594 3.34 26.781 1 89.62 59 THR B CA 1
ATOM 3220 C C . THR B 1 59 ? -3.514 2.352 26.062 1 89.62 59 THR B C 1
ATOM 3222 O O . THR B 1 59 ? -3.447 1.145 26.312 1 89.62 59 THR B O 1
ATOM 3225 N N . CYS B 1 60 ? -4.336 2.887 25.234 1 89.31 60 CYS B N 1
ATOM 3226 C CA . CYS B 1 60 ? -5.258 2.057 24.469 1 89.31 60 CYS B CA 1
ATOM 3227 C C . CYS B 1 60 ? -4.5 1.074 23.578 1 89.31 60 CYS B C 1
ATOM 3229 O O . CYS B 1 60 ? -4.828 -0.113 23.547 1 89.31 60 CYS B O 1
ATOM 3231 N N . MET B 1 61 ? -3.494 1.516 22.984 1 90.56 61 MET B N 1
ATOM 3232 C CA . MET B 1 61 ? -2.719 0.68 22.078 1 90.56 61 MET B CA 1
ATOM 3233 C C . MET B 1 61 ? -1.973 -0.411 22.828 1 90.56 61 MET B C 1
ATOM 3235 O O . MET B 1 61 ? -1.862 -1.541 22.359 1 90.56 61 MET B O 1
ATOM 3239 N N . ARG B 1 62 ? -1.47 -0.09 24 1 93.19 62 ARG B N 1
ATOM 3240 C CA . ARG B 1 62 ? -0.788 -1.083 24.812 1 93.19 62 ARG B CA 1
ATOM 3241 C C . ARG B 1 62 ? -1.753 -2.17 25.281 1 93.19 62 ARG B C 1
ATOM 3243 O O . ARG B 1 62 ? -1.438 -3.359 25.203 1 93.19 62 ARG B O 1
ATOM 3250 N N . SER B 1 63 ? -2.904 -1.712 25.719 1 95.06 63 SER B N 1
ATOM 3251 C CA . SER B 1 63 ? -3.918 -2.662 26.156 1 95.06 63 SER B CA 1
ATOM 3252 C C . SER B 1 63 ? -4.379 -3.553 25 1 95.06 63 SER B C 1
ATOM 3254 O O . SER B 1 63 ? -4.629 -4.746 25.203 1 95.06 63 SER B O 1
ATOM 3256 N N . LEU B 1 64 ? -4.488 -2.971 23.875 1 96.31 64 LEU B N 1
ATOM 3257 C CA . LEU B 1 64 ? -4.914 -3.711 22.703 1 96.31 64 LEU B CA 1
ATOM 3258 C C . LEU B 1 64 ? -3.881 -4.77 22.328 1 96.31 64 LEU B C 1
ATOM 3260 O O . LEU B 1 64 ? -4.242 -5.91 22.016 1 96.31 64 LEU B O 1
ATOM 3264 N N . ARG B 1 65 ? -2.641 -4.414 22.344 1 95.88 65 ARG B N 1
ATOM 3265 C CA . ARG B 1 65 ? -1.575 -5.371 22.062 1 95.88 65 ARG B CA 1
ATOM 3266 C C . ARG B 1 65 ? -1.615 -6.543 23.047 1 95.88 65 ARG B C 1
ATOM 3268 O O . ARG B 1 65 ? -1.461 -7.699 22.641 1 95.88 65 ARG B O 1
ATOM 3275 N N . ASN B 1 66 ? -1.814 -6.188 24.266 1 96.31 66 ASN B N 1
ATOM 3276 C CA . ASN B 1 66 ? -1.897 -7.223 25.281 1 96.31 66 ASN B CA 1
ATOM 3277 C C . ASN B 1 66 ? -3.068 -8.172 25.031 1 96.31 66 ASN B C 1
ATOM 3279 O O . ASN B 1 66 ? -2.924 -9.383 25.156 1 96.31 66 ASN B O 1
ATOM 3283 N N . LEU B 1 67 ? -4.148 -7.609 24.719 1 97.44 67 LEU B N 1
ATOM 3284 C CA . LEU B 1 67 ? -5.324 -8.422 24.422 1 97.44 67 LEU B CA 1
ATOM 3285 C C . LEU B 1 67 ? -5.066 -9.352 23.25 1 97.44 67 LEU B C 1
ATOM 3287 O O . LEU B 1 67 ? -5.398 -10.539 23.297 1 97.44 67 LEU B O 1
ATOM 3291 N N . MET B 1 68 ? -4.441 -8.859 22.219 1 97.75 68 MET B N 1
ATOM 3292 C CA . MET B 1 68 ? -4.277 -9.562 20.953 1 97.75 68 MET B CA 1
ATOM 3293 C C . MET B 1 68 ? -3.24 -10.68 21.078 1 97.75 68 MET B C 1
ATOM 3295 O O . MET B 1 68 ? -3.375 -11.727 20.453 1 97.75 68 MET B O 1
ATOM 3299 N N . THR B 1 69 ? -2.225 -10.453 21.922 1 97 69 THR B N 1
ATOM 3300 C CA . THR B 1 69 ? -1.089 -11.367 21.891 1 97 69 THR B CA 1
ATOM 3301 C C . THR B 1 69 ? -1.014 -12.188 23.172 1 97 69 THR B C 1
ATOM 3303 O O . THR B 1 69 ? -0.109 -13.008 23.344 1 97 69 THR B O 1
ATOM 3306 N N . SER B 1 70 ? -1.952 -11.977 23.984 1 94.25 70 SER B N 1
ATOM 3307 C CA . SER B 1 70 ? -1.903 -12.656 25.281 1 94.25 70 SER B CA 1
ATOM 3308 C C . SER B 1 70 ? -1.819 -14.164 25.109 1 94.25 70 SER B C 1
ATOM 3310 O O . SER B 1 70 ? -2.578 -14.75 24.328 1 94.25 70 SER B O 1
ATOM 3312 N N . GLU B 1 71 ? -0.891 -14.727 25.859 1 89.31 71 GLU B N 1
ATOM 3313 C CA . GLU B 1 71 ? -0.72 -16.172 25.875 1 89.31 71 GLU B CA 1
ATOM 3314 C C . GLU B 1 71 ? -1.313 -16.797 27.141 1 89.31 71 GLU B C 1
ATOM 3316 O O . GLU B 1 71 ? -1.277 -18.016 27.312 1 89.31 71 GLU B O 1
ATOM 3321 N N . GLU B 1 72 ? -1.775 -15.93 27.953 1 83.81 72 GLU B N 1
ATOM 3322 C CA . GLU B 1 72 ? -2.299 -16.406 29.234 1 83.81 72 GLU B CA 1
ATOM 3323 C C . GLU B 1 72 ? -3.535 -17.266 29.047 1 83.81 72 GLU B C 1
ATOM 3325 O O . GLU B 1 72 ? -4.242 -17.141 28.047 1 83.81 72 GLU B O 1
ATOM 3330 N N . ASP B 1 73 ? -3.701 -18 30.141 1 80.5 73 ASP B N 1
ATOM 3331 C CA . ASP B 1 73 ? -4.91 -18.812 30.172 1 80.5 73 ASP B CA 1
ATOM 3332 C C . ASP B 1 73 ? -6.164 -17.953 30.156 1 80.5 73 ASP B C 1
ATOM 3334 O O . ASP B 1 73 ? -6.266 -16.984 30.938 1 80.5 73 ASP B O 1
ATOM 3338 N N . GLY B 1 74 ? -6.945 -17.984 29.219 1 86.75 74 GLY B N 1
ATOM 3339 C CA . GLY B 1 74 ? -8.172 -17.219 29.125 1 86.75 74 GLY B CA 1
ATOM 3340 C C . GLY B 1 74 ? -8.086 -16.094 28.094 1 86.75 74 GLY B C 1
ATOM 3341 O O . GLY B 1 74 ? -9.07 -15.398 27.844 1 86.75 74 GLY B O 1
ATOM 3342 N N . GLY B 1 75 ? -6.844 -15.891 27.656 1 91.06 75 GLY B N 1
ATOM 3343 C CA . GLY B 1 75 ? -6.668 -14.828 26.688 1 91.06 75 GLY B CA 1
ATOM 3344 C C . GLY B 1 75 ? -7.664 -14.898 25.547 1 91.06 75 GLY B C 1
ATOM 3345 O O . GLY B 1 75 ? -8.234 -13.883 25.141 1 91.06 75 GLY B O 1
ATOM 3346 N N . ALA B 1 76 ? -7.871 -16.047 25.141 1 92.38 76 ALA B N 1
ATOM 3347 C CA . ALA B 1 76 ? -8.82 -16.25 24.047 1 92.38 76 ALA B CA 1
ATOM 3348 C C . ALA B 1 76 ? -10.242 -15.883 24.484 1 92.38 76 ALA B C 1
ATOM 3350 O O . ALA B 1 76 ? -10.992 -15.273 23.719 1 92.38 76 ALA B O 1
ATOM 3351 N N . ALA B 1 77 ? -10.539 -16.281 25.688 1 93.31 77 ALA B N 1
ATOM 3352 C CA . ALA B 1 77 ? -11.875 -15.984 26.219 1 93.31 77 ALA B CA 1
ATOM 3353 C C . ALA B 1 77 ? -12.062 -14.484 26.406 1 93.31 77 ALA B C 1
ATOM 3355 O O . ALA B 1 77 ? -13.133 -13.945 26.109 1 93.31 77 ALA B O 1
ATOM 3356 N N . GLN B 1 78 ? -11.086 -13.875 26.938 1 95.12 78 GLN B N 1
ATOM 3357 C CA . GLN B 1 78 ? -11.141 -12.43 27.094 1 95.12 78 GLN B CA 1
ATOM 3358 C C . GLN B 1 78 ? -11.344 -11.734 25.75 1 95.12 78 GLN B C 1
ATOM 3360 O O . GLN B 1 78 ? -12.148 -10.812 25.641 1 95.12 78 GLN B O 1
ATOM 3365 N N . PHE B 1 79 ? -10.617 -12.18 24.75 1 97.31 79 PHE B N 1
ATOM 3366 C CA . PHE B 1 79 ? -10.742 -11.609 23.406 1 97.31 79 PHE B CA 1
ATOM 3367 C C . PHE B 1 79 ? -12.164 -11.766 22.891 1 97.31 79 PHE B C 1
ATOM 3369 O O . PHE B 1 79 ? -12.758 -10.797 22.406 1 97.31 79 PHE B O 1
ATOM 3376 N N . ARG B 1 80 ? -12.703 -12.922 23.047 1 95.75 80 ARG B N 1
ATOM 3377 C CA . ARG B 1 80 ? -14.055 -13.188 22.562 1 95.75 80 ARG B CA 1
ATOM 3378 C C . ARG B 1 80 ? -15.07 -12.289 23.266 1 95.75 80 ARG B C 1
ATOM 3380 O O . ARG B 1 80 ? -15.984 -11.758 22.641 1 95.75 80 ARG B O 1
ATOM 3387 N N . GLU B 1 81 ? -14.875 -12.172 24.531 1 95.62 81 GLU B N 1
ATOM 3388 C CA . GLU B 1 81 ? -15.797 -11.344 25.312 1 95.62 81 GLU B CA 1
ATOM 3389 C C . GLU B 1 81 ? -15.695 -9.875 24.906 1 95.62 81 GLU B C 1
ATOM 3391 O O . GLU B 1 81 ? -16.719 -9.188 24.781 1 95.62 81 GLU B O 1
ATOM 3396 N N . VAL B 1 82 ? -14.508 -9.414 24.719 1 96.94 82 VAL B N 1
ATOM 3397 C CA . VAL B 1 82 ? -14.312 -8.031 24.281 1 96.94 82 VAL B CA 1
ATOM 3398 C C . VAL B 1 82 ? -15.016 -7.809 22.938 1 96.94 82 VAL B C 1
ATOM 3400 O O . VAL B 1 82 ? -15.789 -6.859 22.797 1 96.94 82 VAL B O 1
ATOM 3403 N N . ILE B 1 83 ? -14.797 -8.68 21.969 1 97.12 83 ILE B N 1
ATOM 3404 C CA . ILE B 1 83 ? -15.344 -8.547 20.625 1 97.12 83 ILE B CA 1
ATOM 3405 C C . ILE B 1 83 ? -16.875 -8.602 20.672 1 97.12 83 ILE B C 1
ATOM 3407 O O . ILE B 1 83 ? -17.547 -7.875 19.953 1 97.12 83 ILE B O 1
ATOM 3411 N N . SER B 1 84 ? -17.391 -9.375 21.562 1 95.5 84 SER B N 1
ATOM 3412 C CA . SER B 1 84 ? -18.844 -9.531 21.656 1 95.5 84 SER B CA 1
ATOM 3413 C C . SER B 1 84 ? -19.5 -8.25 22.172 1 95.5 84 SER B C 1
ATOM 3415 O O . SER B 1 84 ? -20.672 -8 21.891 1 95.5 84 SER B O 1
ATOM 3417 N N . GLU B 1 85 ? -18.781 -7.477 22.844 1 95.12 85 GLU B N 1
ATOM 3418 C CA . GLU B 1 85 ? -19.328 -6.254 23.422 1 95.12 85 GLU B CA 1
ATOM 3419 C C . GLU B 1 85 ? -19.203 -5.082 22.453 1 95.12 85 GLU B C 1
ATOM 3421 O O . GLU B 1 85 ? -19.828 -4.031 22.656 1 95.12 85 GLU B O 1
ATOM 3426 N N . LEU B 1 86 ? -18.422 -5.184 21.453 1 95.75 86 LEU B N 1
ATOM 3427 C CA . LEU B 1 86 ? -18.125 -4.066 20.562 1 95.75 86 LEU B CA 1
ATOM 3428 C C . LEU B 1 86 ? -19.172 -3.963 19.453 1 95.75 86 LEU B C 1
ATOM 3430 O O . LEU B 1 86 ? -19.625 -4.98 18.938 1 95.75 86 LEU B O 1
ATOM 3434 N N . GLU B 1 87 ? -19.5 -2.793 19.234 1 95 87 GLU B N 1
ATOM 3435 C CA . GLU B 1 87 ? -20.344 -2.492 18.078 1 95 87 GLU B CA 1
ATOM 3436 C C . GLU B 1 87 ? -19.516 -2.197 16.844 1 95 87 GLU B C 1
ATOM 3438 O O . GLU B 1 87 ? -18.281 -2.172 16.906 1 95 87 GLU B O 1
ATOM 3443 N N . ALA B 1 88 ? -20.203 -1.942 15.781 1 94.06 88 ALA B N 1
ATOM 3444 C CA . ALA B 1 88 ? -19.516 -1.784 14.5 1 94.06 88 ALA B CA 1
ATOM 3445 C C . ALA B 1 88 ? -18.531 -0.626 14.539 1 94.06 88 ALA B C 1
ATOM 3447 O O . ALA B 1 88 ? -17.406 -0.746 14.055 1 94.06 88 ALA B O 1
ATOM 3448 N N . ALA B 1 89 ? -18.969 0.418 15.156 1 92.19 89 ALA B N 1
ATOM 3449 C CA . ALA B 1 89 ? -18.109 1.597 15.242 1 92.19 89 ALA B CA 1
ATOM 3450 C C . ALA B 1 89 ? -16.891 1.327 16.109 1 92.19 89 ALA B C 1
ATOM 3452 O O . ALA B 1 89 ? -15.781 1.79 15.812 1 92.19 89 ALA B O 1
ATOM 3453 N N . ASP B 1 90 ? -17.125 0.555 17.141 1 94.06 90 ASP B N 1
ATOM 3454 C CA . ASP B 1 90 ? -16.031 0.194 18.031 1 94.06 90 ASP B CA 1
ATOM 3455 C C . ASP B 1 90 ? -15.008 -0.705 17.328 1 94.06 90 ASP B C 1
ATOM 3457 O O . ASP B 1 90 ? -13.805 -0.513 17.469 1 94.06 90 ASP B O 1
ATOM 3461 N N . LEU B 1 91 ? -15.562 -1.627 16.594 1 96.19 91 LEU B N 1
ATOM 3462 C CA . LEU B 1 91 ? -14.703 -2.557 15.867 1 96.19 91 LEU B CA 1
ATOM 3463 C C . LEU B 1 91 ? -13.867 -1.825 14.828 1 96.19 91 LEU B C 1
ATOM 3465 O O . LEU B 1 91 ? -12.688 -2.145 14.633 1 96.19 91 LEU B O 1
ATOM 3469 N N . ARG B 1 92 ? -14.477 -0.899 14.164 1 94.56 92 ARG B N 1
ATOM 3470 C CA . ARG B 1 92 ? -13.75 -0.07 13.203 1 94.56 92 ARG B CA 1
ATOM 3471 C C . ARG B 1 92 ? -12.602 0.668 13.875 1 94.56 92 ARG B C 1
ATOM 3473 O O . ARG B 1 92 ? -11.484 0.694 13.352 1 94.56 92 ARG B O 1
ATOM 3480 N N . ARG B 1 93 ? -12.898 1.207 15.016 1 92.81 93 ARG B N 1
ATOM 3481 C CA . ARG B 1 93 ? -11.867 1.934 15.75 1 92.81 93 ARG B CA 1
ATOM 3482 C C . ARG B 1 93 ? -10.742 1 16.188 1 92.81 93 ARG B C 1
ATOM 3484 O O . ARG B 1 93 ? -9.562 1.35 16.094 1 92.81 93 ARG B O 1
ATOM 3491 N N . MET B 1 94 ? -11.094 -0.094 16.672 1 95.25 94 MET B N 1
ATOM 3492 C CA . MET B 1 94 ? -10.109 -1.101 17.047 1 95.25 94 MET B CA 1
ATOM 3493 C C . MET B 1 94 ? -9.211 -1.454 15.875 1 95.25 94 MET B C 1
ATOM 3495 O O . MET B 1 94 ? -7.988 -1.483 16 1 95.25 94 MET B O 1
ATOM 3499 N N . ALA B 1 95 ? -9.852 -1.714 14.742 1 96.12 95 ALA B N 1
ATOM 3500 C CA . ALA B 1 95 ? -9.102 -2.053 13.539 1 96.12 95 ALA B CA 1
ATOM 3501 C C . ALA B 1 95 ? -8.188 -0.904 13.117 1 96.12 95 ALA B C 1
ATOM 3503 O O . ALA B 1 95 ? -7.062 -1.132 12.664 1 96.12 95 ALA B O 1
ATOM 3504 N N . TRP B 1 96 ? -8.664 0.248 13.234 1 93.38 96 TRP B N 1
ATOM 3505 C CA . TRP B 1 96 ? -7.84 1.404 12.898 1 93.38 96 TRP B CA 1
ATOM 3506 C C . TRP B 1 96 ? -6.605 1.467 13.789 1 93.38 96 TRP B C 1
ATOM 3508 O O . TRP B 1 96 ? -5.488 1.662 13.305 1 93.38 96 TRP B O 1
ATOM 3518 N N . PHE B 1 97 ? -6.758 1.286 15.07 1 92.12 97 PHE B N 1
ATOM 3519 C CA . PHE B 1 97 ? -5.617 1.287 15.977 1 92.12 97 PHE B CA 1
ATOM 3520 C C . PHE B 1 97 ? -4.625 0.197 15.602 1 92.12 97 PHE B C 1
ATOM 3522 O O . PHE B 1 97 ? -3.41 0.413 15.648 1 92.12 97 PHE B O 1
ATOM 3529 N N . LEU B 1 98 ? -5.145 -0.874 15.219 1 95.25 98 LEU B N 1
ATOM 3530 C CA . LEU B 1 98 ? -4.297 -2.012 14.875 1 95.25 98 LEU B CA 1
ATOM 3531 C C . LEU B 1 98 ? -3.469 -1.716 13.625 1 95.25 98 LEU B C 1
ATOM 3533 O O . LEU B 1 98 ? -2.404 -2.305 13.43 1 95.25 98 LEU B O 1
ATOM 3537 N N . THR B 1 99 ? -3.982 -0.798 12.758 1 94.31 99 THR B N 1
ATOM 3538 C CA . THR B 1 99 ? -3.352 -0.577 11.461 1 94.31 99 THR B CA 1
ATOM 3539 C C . THR B 1 99 ? -2.732 0.816 11.391 1 94.31 99 THR B C 1
ATOM 3541 O O . THR B 1 99 ? -2.164 1.198 10.367 1 94.31 99 THR B O 1
ATOM 3544 N N . SER B 1 100 ? -2.771 1.614 12.398 1 86.38 100 SER B N 1
ATOM 3545 C CA . SER B 1 100 ? -2.467 3.041 12.367 1 86.38 100 SER B CA 1
ATOM 3546 C C . SER B 1 100 ? -0.964 3.287 12.438 1 86.38 100 SER B C 1
ATOM 3548 O O . SER B 1 100 ? -0.481 4.336 12 1 86.38 100 SER B O 1
ATOM 3550 N N . HIS B 1 101 ? -0.257 2.385 13.008 1 83.94 101 HIS B N 1
ATOM 3551 C CA . HIS B 1 101 ? 1.18 2.588 13.156 1 83.94 101 HIS B CA 1
ATOM 3552 C C . HIS B 1 101 ? 1.966 1.533 12.383 1 83.94 101 HIS B C 1
ATOM 3554 O O . HIS B 1 101 ? 1.577 0.364 12.352 1 83.94 101 HIS B O 1
ATOM 3560 N N . SER B 1 102 ? 3.035 2.115 11.867 1 78.69 102 SER B N 1
ATOM 3561 C CA . SER B 1 102 ? 3.889 1.225 11.086 1 78.69 102 SER B CA 1
ATOM 3562 C C . SER B 1 102 ? 4.422 0.08 11.938 1 78.69 102 SER B C 1
ATOM 3564 O O . SER B 1 102 ? 4.883 0.299 13.062 1 78.69 102 SER B O 1
ATOM 3566 N N . GLY B 1 103 ? 4.273 -1.021 11.461 1 88.06 103 GLY B N 1
ATOM 3567 C CA . GLY B 1 103 ? 4.859 -2.188 12.109 1 88.06 103 GLY B CA 1
ATOM 3568 C C . GLY B 1 103 ? 3.959 -2.795 13.172 1 88.06 103 GLY B C 1
ATOM 3569 O O . GLY B 1 103 ? 4.156 -3.941 13.57 1 88.06 103 GLY B O 1
ATOM 3570 N N . TYR B 1 104 ? 3.031 -2.033 13.68 1 92.19 104 TYR B N 1
ATOM 3571 C CA . TYR B 1 104 ? 2.172 -2.525 14.75 1 92.19 104 TYR B CA 1
ATOM 3572 C C . TYR B 1 104 ? 1.356 -3.727 14.289 1 92.19 104 TYR B C 1
ATOM 3574 O O . TYR B 1 104 ? 1.36 -4.777 14.938 1 92.19 104 TYR B O 1
ATOM 3582 N N . PHE B 1 105 ? 0.737 -3.621 13.188 1 96.5 105 PHE B N 1
ATOM 3583 C CA . PHE B 1 105 ? -0.069 -4.695 12.617 1 96.5 105 PHE B CA 1
ATOM 3584 C C . PHE B 1 105 ? 0.78 -5.934 12.359 1 96.5 105 PHE B C 1
ATOM 3586 O O . PHE B 1 105 ? 0.397 -7.043 12.742 1 96.5 105 PHE B O 1
ATOM 3593 N N . LEU B 1 106 ? 1.929 -5.742 11.797 1 96.88 106 LEU B N 1
ATOM 3594 C CA . LEU B 1 106 ? 2.82 -6.844 11.453 1 96.88 106 LEU B CA 1
ATOM 3595 C C . LEU B 1 106 ? 3.309 -7.559 12.703 1 96.88 106 LEU B C 1
ATOM 3597 O O . LEU B 1 106 ? 3.381 -8.789 12.734 1 96.88 106 LEU B O 1
ATOM 3601 N N . THR B 1 107 ? 3.621 -6.766 13.703 1 97.19 107 THR B N 1
ATOM 3602 C CA . THR B 1 107 ? 4.094 -7.34 14.953 1 97.19 107 THR B CA 1
ATOM 3603 C C . THR B 1 107 ? 3.039 -8.266 15.555 1 97.19 107 THR B C 1
ATOM 3605 O O . THR B 1 107 ? 3.359 -9.367 16.016 1 97.19 107 THR B O 1
ATOM 3608 N N . ILE B 1 108 ? 1.809 -7.824 15.5 1 97.94 108 ILE B N 1
ATOM 3609 C CA . ILE B 1 108 ? 0.72 -8.633 16.031 1 97.94 108 ILE B CA 1
ATOM 3610 C C . ILE B 1 108 ? 0.495 -9.852 15.141 1 97.94 108 ILE B C 1
ATOM 3612 O O . ILE B 1 108 ? 0.314 -10.969 15.633 1 97.94 108 ILE B O 1
ATOM 3616 N N . ALA B 1 109 ? 0.562 -9.695 13.836 1 98.19 109 ALA B N 1
ATOM 3617 C CA . ALA B 1 109 ? 0.31 -10.758 12.867 1 98.19 109 ALA B CA 1
ATOM 3618 C C . ALA B 1 109 ? 1.365 -11.859 12.977 1 98.19 109 ALA B C 1
ATOM 3620 O O . ALA B 1 109 ? 1.092 -13.023 12.672 1 98.19 109 ALA B O 1
ATOM 3621 N N . ARG B 1 110 ? 2.572 -11.5 13.398 1 97.94 110 ARG B N 1
ATOM 3622 C CA . ARG B 1 110 ? 3.674 -12.453 13.508 1 97.94 110 ARG B CA 1
ATOM 3623 C C . ARG B 1 110 ? 3.549 -13.289 14.781 1 97.94 110 ARG B C 1
ATOM 3625 O O . ARG B 1 110 ? 4.219 -14.312 14.922 1 97.94 110 ARG B O 1
ATOM 3632 N N . ASN B 1 111 ? 2.768 -12.766 15.68 1 97.88 111 ASN B N 1
ATOM 3633 C CA . ASN B 1 111 ? 2.486 -13.508 16.906 1 97.88 111 ASN B CA 1
ATOM 3634 C C . ASN B 1 111 ? 1.417 -14.57 16.688 1 97.88 111 ASN B C 1
ATOM 3636 O O . ASN B 1 111 ? 0.381 -14.305 16.078 1 97.88 111 ASN B O 1
ATOM 3640 N N . LYS B 1 112 ? 1.652 -15.758 17.203 1 97.62 112 LYS B N 1
ATOM 3641 C CA . LYS B 1 112 ? 0.741 -16.875 16.984 1 97.62 112 LYS B CA 1
ATOM 3642 C C . LYS B 1 112 ? -0.682 -16.516 17.391 1 97.62 112 LYS B C 1
ATOM 3644 O O . LYS B 1 112 ? -1.624 -16.688 16.625 1 97.62 112 LYS B O 1
ATOM 3649 N N . ASN B 1 113 ? -0.877 -16.031 18.594 1 97.62 113 ASN B N 1
ATOM 3650 C CA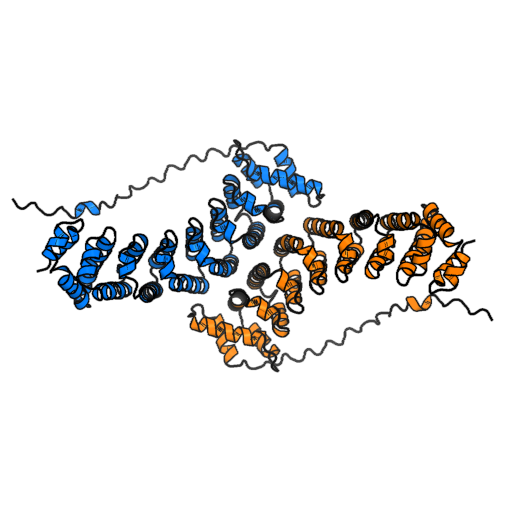 . ASN B 1 113 ? -2.201 -15.656 19.078 1 97.62 113 ASN B CA 1
ATOM 3651 C C . ASN B 1 113 ? -2.729 -14.422 18.359 1 97.62 113 ASN B C 1
ATOM 3653 O O . ASN B 1 113 ? -3.914 -14.344 18.031 1 97.62 113 ASN B O 1
ATOM 3657 N N . GLY B 1 114 ? -1.832 -13.539 18.172 1 98.31 114 GLY B N 1
ATOM 3658 C CA . GLY B 1 114 ? -2.207 -12.344 17.438 1 98.31 114 GLY B CA 1
ATOM 3659 C C . GLY B 1 114 ? -2.721 -12.648 16.031 1 98.31 114 GLY B C 1
ATOM 3660 O O . GLY B 1 114 ? -3.721 -12.07 15.602 1 98.31 114 GLY B O 1
ATOM 3661 N N . SER B 1 115 ? -2.004 -13.508 15.352 1 98.31 115 SER B N 1
ATOM 3662 C CA . SER B 1 115 ? -2.416 -13.922 14.016 1 98.31 115 SER B CA 1
ATOM 3663 C C . SER B 1 115 ? -3.818 -14.523 14.031 1 98.31 115 SER B C 1
ATOM 3665 O O . SER B 1 115 ? -4.668 -14.156 13.219 1 98.31 115 SER B O 1
ATOM 3667 N N . TYR B 1 116 ? -4.082 -15.398 14.977 1 97.88 116 TYR B N 1
ATOM 3668 C CA . TYR B 1 116 ? -5.383 -16.047 15.094 1 97.88 116 TYR B CA 1
ATOM 3669 C C . TYR B 1 116 ? -6.477 -15.016 15.359 1 97.88 116 TYR B C 1
ATOM 3671 O O . TYR B 1 116 ? -7.543 -15.062 14.742 1 97.88 116 TYR B O 1
ATOM 3679 N N . ARG B 1 117 ? -6.219 -14.18 16.234 1 98.25 117 ARG B N 1
ATOM 3680 C CA . ARG B 1 117 ? -7.223 -13.203 16.625 1 98.25 117 ARG B CA 1
ATOM 3681 C C . ARG B 1 117 ? -7.469 -12.18 15.523 1 98.25 117 ARG B C 1
ATOM 3683 O O . ARG B 1 117 ? -8.594 -11.719 15.336 1 98.25 117 ARG B O 1
ATOM 3690 N N . LEU B 1 118 ? -6.438 -11.781 14.766 1 98.5 118 LEU B N 1
ATOM 3691 C CA . LEU B 1 118 ? -6.629 -10.945 13.594 1 98.5 118 LEU B CA 1
ATOM 3692 C C . LEU B 1 118 ? -7.523 -11.633 12.57 1 98.5 118 LEU B C 1
ATOM 3694 O O . LEU B 1 118 ? -8.391 -11 11.961 1 98.5 118 LEU B O 1
ATOM 3698 N N . GLN B 1 119 ? -7.332 -12.922 12.383 1 98.38 119 GLN B N 1
ATOM 3699 C CA . GLN B 1 119 ? -8.172 -13.695 11.469 1 98.38 119 GLN B CA 1
ATOM 3700 C C . GLN B 1 119 ? -9.633 -13.641 11.891 1 98.38 119 GLN B C 1
ATOM 3702 O O . GLN B 1 119 ? -10.531 -13.531 11.039 1 98.38 119 GLN B O 1
ATOM 3707 N N . LYS B 1 120 ? -9.859 -13.625 13.156 1 97.69 120 LYS B N 1
ATOM 3708 C CA . LYS B 1 120 ? -11.227 -13.617 13.672 1 97.69 120 LYS B CA 1
ATOM 3709 C C . LYS B 1 120 ? -11.883 -12.258 13.461 1 97.69 120 LYS B C 1
ATOM 3711 O O . LYS B 1 120 ? -13.109 -12.148 13.445 1 97.69 120 LYS B O 1
ATOM 3716 N N . LEU B 1 121 ? -11.062 -11.242 13.375 1 98.06 121 LEU B N 1
ATOM 3717 C CA . LEU B 1 121 ? -11.594 -9.906 13.164 1 98.06 121 LEU B CA 1
ATOM 3718 C C . LEU B 1 121 ? -11.969 -9.695 11.695 1 98.06 121 LEU B C 1
ATOM 3720 O O . LEU B 1 121 ? -12.883 -8.922 11.391 1 98.06 121 LEU B O 1
ATOM 3724 N N . LEU B 1 122 ? -11.297 -10.375 10.789 1 98 122 LEU B N 1
ATOM 3725 C CA . LEU B 1 122 ? -11.594 -10.281 9.367 1 98 122 LEU B CA 1
ATOM 3726 C C . LEU B 1 122 ? -12.984 -10.82 9.062 1 98 122 LEU B C 1
ATOM 3728 O O . LEU B 1 122 ? -13.383 -11.859 9.594 1 98 122 LEU B O 1
ATOM 3732 N N . GLY B 1 123 ? -13.742 -10.102 8.289 1 96.38 123 GLY B N 1
ATOM 3733 C CA . GLY B 1 123 ? -15.086 -10.516 7.914 1 96.38 123 GLY B CA 1
ATOM 3734 C C . GLY B 1 123 ? -16.156 -9.969 8.836 1 96.38 123 GLY B C 1
ATOM 3735 O O . GLY B 1 123 ? -17.359 -10.148 8.586 1 96.38 123 GLY B O 1
ATOM 3736 N N . LYS B 1 124 ? -15.758 -9.289 9.914 1 95.94 124 LYS B N 1
ATOM 3737 C CA . LYS B 1 124 ? -16.734 -8.781 10.867 1 95.94 124 LYS B CA 1
ATOM 3738 C C . LYS B 1 124 ? -17.5 -7.582 10.297 1 95.94 124 LYS B C 1
ATOM 3740 O O . LYS B 1 124 ? -18.672 -7.387 10.602 1 95.94 124 LYS B O 1
ATOM 3745 N N . SER B 1 125 ? -16.828 -6.777 9.57 1 95.94 125 SER B N 1
ATOM 3746 C CA . SER B 1 125 ? -17.453 -5.648 8.898 1 95.94 125 SER B CA 1
ATOM 3747 C C . SER B 1 125 ? -16.641 -5.191 7.699 1 95.94 125 SER B C 1
ATOM 3749 O O . SER B 1 125 ? -15.43 -5.441 7.633 1 95.94 125 SER B O 1
ATOM 3751 N N . ASN B 1 126 ? -17.266 -4.496 6.84 1 95.88 126 ASN B N 1
ATOM 3752 C CA . ASN B 1 126 ? -16.578 -3.961 5.668 1 95.88 126 ASN B CA 1
ATOM 3753 C C . ASN B 1 126 ? -15.492 -2.961 6.062 1 95.88 126 ASN B C 1
ATOM 3755 O O . ASN B 1 126 ? -14.445 -2.889 5.422 1 95.88 126 ASN B O 1
ATOM 3759 N N . ASP B 1 127 ? -15.766 -2.232 7.094 1 96.5 127 ASP B N 1
ATOM 3760 C CA . ASP B 1 127 ? -14.797 -1.241 7.551 1 96.5 127 ASP B CA 1
ATOM 3761 C C . ASP B 1 127 ? -13.523 -1.911 8.062 1 96.5 127 ASP B C 1
ATOM 3763 O O . ASP B 1 127 ? -12.414 -1.487 7.723 1 96.5 127 ASP B O 1
ATOM 3767 N N . VAL B 1 128 ? -13.711 -2.91 8.828 1 97.38 128 VAL B N 1
ATOM 3768 C CA . VAL B 1 128 ? -12.57 -3.656 9.352 1 97.38 128 VAL B CA 1
ATOM 3769 C C . VAL B 1 128 ? -11.766 -4.246 8.195 1 97.38 128 VAL B C 1
ATOM 3771 O O . VAL B 1 128 ? -10.539 -4.125 8.156 1 97.38 128 VAL B O 1
ATOM 3774 N N . ASP B 1 129 ? -12.477 -4.785 7.215 1 97.69 129 ASP B N 1
ATOM 3775 C CA . ASP B 1 129 ? -11.82 -5.398 6.066 1 97.69 129 ASP B CA 1
ATOM 3776 C C . ASP B 1 129 ? -11.047 -4.359 5.258 1 97.69 129 ASP B C 1
ATOM 3778 O O . ASP B 1 129 ? -9.938 -4.629 4.789 1 97.69 129 ASP B O 1
ATOM 3782 N N . THR B 1 130 ? -11.609 -3.189 5.105 1 96.94 130 THR B N 1
ATOM 3783 C CA . THR B 1 130 ? -10.953 -2.123 4.352 1 96.94 130 THR B CA 1
ATOM 3784 C C . THR B 1 130 ? -9.672 -1.68 5.043 1 96.94 130 THR B C 1
ATOM 3786 O O . THR B 1 130 ? -8.648 -1.475 4.387 1 96.94 130 THR B O 1
ATOM 3789 N N . LEU B 1 131 ? -9.727 -1.541 6.332 1 96.75 131 LEU B N 1
ATOM 3790 C CA . LEU B 1 131 ? -8.555 -1.132 7.09 1 96.75 131 LEU B CA 1
ATOM 3791 C C . LEU B 1 131 ? -7.469 -2.203 7.031 1 96.75 131 LEU B C 1
ATOM 3793 O O . LEU B 1 131 ? -6.293 -1.894 6.832 1 96.75 131 LEU B O 1
ATOM 3797 N N . PHE B 1 132 ? -7.848 -3.438 7.172 1 97.19 132 PHE B N 1
ATOM 3798 C CA . PHE B 1 132 ? -6.887 -4.531 7.09 1 97.19 132 PHE B CA 1
ATOM 3799 C C . PHE B 1 132 ? -6.324 -4.652 5.68 1 97.19 132 PHE B C 1
ATOM 3801 O O . PHE B 1 132 ? -5.129 -4.883 5.5 1 97.19 132 PHE B O 1
ATOM 3808 N N . PHE B 1 133 ? -7.191 -4.465 4.688 1 96.69 133 PHE B N 1
ATOM 3809 C CA . PHE B 1 133 ? -6.785 -4.434 3.287 1 96.69 133 PHE B CA 1
ATOM 3810 C C . PHE B 1 133 ? -5.668 -3.422 3.07 1 96.69 133 PHE B C 1
ATOM 3812 O O . PHE B 1 133 ? -4.645 -3.74 2.463 1 96.69 133 PHE B O 1
ATOM 3819 N N . ALA B 1 134 ? -5.82 -2.301 3.613 1 95.25 134 ALA B N 1
ATOM 3820 C CA . ALA B 1 134 ? -4.82 -1.245 3.482 1 95.25 134 ALA B CA 1
ATOM 3821 C C . ALA B 1 134 ? -3.527 -1.62 4.199 1 95.25 134 ALA B C 1
ATOM 3823 O O . ALA B 1 134 ? -2.432 -1.303 3.73 1 95.25 134 ALA B O 1
ATOM 3824 N N . ALA B 1 135 ? -3.637 -2.258 5.332 1 94 135 ALA B N 1
ATOM 3825 C CA . ALA B 1 135 ? -2.473 -2.639 6.129 1 94 135 ALA B CA 1
ATOM 3826 C C . ALA B 1 135 ? -1.595 -3.635 5.375 1 94 135 ALA B C 1
ATOM 3828 O O . ALA B 1 135 ? -0.376 -3.66 5.562 1 94 135 ALA B O 1
ATOM 3829 N N . PHE B 1 136 ? -2.172 -4.406 4.473 1 93.38 136 PHE B N 1
ATOM 3830 C CA . PHE B 1 136 ? -1.426 -5.406 3.719 1 93.38 136 PHE B CA 1
ATOM 3831 C C . PHE B 1 136 ? -0.411 -4.746 2.795 1 93.38 136 PHE B C 1
ATOM 3833 O O . PHE B 1 136 ? 0.692 -5.262 2.604 1 93.38 136 PHE B O 1
ATOM 3840 N N . PHE B 1 137 ? -0.72 -3.588 2.299 1 89.94 137 PHE B N 1
ATOM 3841 C CA . PHE B 1 137 ? 0.133 -2.916 1.325 1 89.94 137 PHE B CA 1
ATOM 3842 C C . PHE B 1 137 ? 1.392 -2.373 1.992 1 89.94 137 PHE B C 1
ATOM 3844 O O . PHE B 1 137 ? 2.402 -2.141 1.325 1 89.94 137 PHE B O 1
ATOM 3851 N N . ARG B 1 138 ? 1.354 -2.238 3.303 1 86.06 138 ARG B N 1
ATOM 3852 C CA . ARG B 1 138 ? 2.498 -1.675 4.012 1 86.06 138 ARG B CA 1
ATOM 3853 C C . ARG B 1 138 ? 3.58 -2.727 4.23 1 86.06 138 ARG B C 1
ATOM 3855 O O . ARG B 1 138 ? 4.766 -2.398 4.301 1 86.06 138 ARG B O 1
ATOM 3862 N N . SER B 1 139 ? 3.17 -3.941 4.363 1 89.25 139 SER B N 1
ATOM 3863 C CA . SER B 1 139 ? 4.105 -5.02 4.66 1 89.25 139 SER B CA 1
ATOM 3864 C C . SER B 1 139 ? 3.742 -6.293 3.9 1 89.25 139 SER B C 1
ATOM 3866 O O . SER B 1 139 ? 3.68 -7.375 4.488 1 89.25 139 SER B O 1
ATOM 3868 N N . PHE B 1 140 ? 3.65 -6.094 2.648 1 90.06 140 PHE B N 1
ATOM 3869 C CA . PHE B 1 140 ? 3.051 -7.125 1.809 1 90.06 140 PHE B CA 1
ATOM 3870 C C . PHE B 1 140 ? 3.887 -8.398 1.833 1 90.06 140 PHE B C 1
ATOM 3872 O O . PHE B 1 140 ? 3.414 -9.453 2.266 1 90.06 140 PHE B O 1
ATOM 3879 N N . LEU B 1 141 ? 5.16 -8.344 1.49 1 93.62 141 LEU B N 1
ATOM 3880 C CA . LEU B 1 141 ? 6.035 -9.5 1.401 1 93.62 141 LEU B CA 1
ATOM 3881 C C . LEU B 1 141 ? 6.277 -10.109 2.779 1 93.62 141 LEU B C 1
ATOM 3883 O O . LEU B 1 141 ? 6.25 -11.328 2.939 1 93.62 141 LEU B O 1
ATOM 3887 N N . ASP B 1 142 ? 6.398 -9.234 3.777 1 96.06 142 ASP B N 1
ATOM 3888 C CA . ASP B 1 142 ? 6.652 -9.688 5.141 1 96.06 142 ASP B CA 1
ATOM 3889 C C . ASP B 1 142 ? 5.477 -10.5 5.684 1 96.06 142 ASP B C 1
ATOM 3891 O O . ASP B 1 142 ? 5.668 -11.508 6.359 1 96.06 142 ASP B O 1
ATOM 3895 N N . ILE B 1 143 ? 4.34 -10.062 5.328 1 97.06 143 ILE B N 1
ATOM 3896 C CA . ILE B 1 143 ? 3.145 -10.742 5.816 1 97.06 143 ILE B CA 1
ATOM 3897 C C . ILE B 1 143 ? 3 -12.094 5.129 1 97.06 143 ILE B C 1
ATOM 3899 O O . ILE B 1 143 ? 2.809 -13.117 5.793 1 97.06 143 ILE B O 1
ATOM 3903 N N . MET B 1 144 ? 3.191 -12.188 3.875 1 96.94 144 MET B N 1
ATOM 3904 C CA . MET B 1 144 ? 2.891 -13.383 3.092 1 96.94 144 MET B CA 1
ATOM 3905 C C . MET B 1 144 ? 3.949 -14.461 3.311 1 96.94 144 MET B C 1
ATOM 3907 O O . MET B 1 144 ? 3.697 -15.641 3.078 1 96.94 144 MET B O 1
ATOM 3911 N N . THR B 1 145 ? 5.176 -14.047 3.779 1 97.81 145 THR B N 1
ATOM 3912 C CA . THR B 1 145 ? 6.258 -15.008 3.916 1 97.81 145 THR B CA 1
ATOM 3913 C C . THR B 1 145 ? 6.473 -15.383 5.383 1 97.81 145 THR B C 1
ATOM 3915 O O . THR B 1 145 ? 7.395 -16.125 5.711 1 97.81 145 THR B O 1
ATOM 3918 N N . ASP B 1 146 ? 5.68 -14.844 6.238 1 98.19 146 ASP B N 1
ATOM 3919 C CA . ASP B 1 146 ? 5.82 -15.148 7.656 1 98.19 146 ASP B CA 1
ATOM 3920 C C . ASP B 1 146 ? 4.98 -16.359 8.047 1 98.19 146 ASP B C 1
ATOM 3922 O O . ASP B 1 146 ? 3.854 -16.531 7.57 1 98.19 146 ASP B O 1
ATOM 3926 N N . LYS B 1 147 ? 5.492 -17.125 8.914 1 97.94 147 LYS B N 1
ATOM 3927 C CA . LYS B 1 147 ? 4.863 -18.375 9.336 1 97.94 147 LYS B CA 1
ATOM 3928 C C . LYS B 1 147 ? 3.469 -18.125 9.906 1 97.94 147 LYS B C 1
ATOM 3930 O O . LYS B 1 147 ? 2.537 -18.891 9.641 1 97.94 147 LYS B O 1
ATOM 3935 N N . GLU B 1 148 ? 3.293 -17.109 10.672 1 98.25 148 GLU B N 1
ATOM 3936 C CA . GLU B 1 148 ? 2.016 -16.844 11.32 1 98.25 148 GLU B CA 1
ATOM 3937 C C . GLU B 1 148 ? 1.214 -15.797 10.547 1 98.25 148 GLU B C 1
ATOM 3939 O O . GLU B 1 148 ? 0.025 -15.992 10.289 1 98.25 148 GLU B O 1
ATOM 3944 N N . ALA B 1 149 ? 1.859 -14.781 10.078 1 98.38 149 ALA B N 1
ATOM 3945 C CA . ALA B 1 149 ? 1.18 -13.656 9.445 1 98.38 149 ALA B CA 1
ATOM 3946 C C . ALA B 1 149 ? 0.544 -14.07 8.117 1 98.38 149 ALA B C 1
ATOM 3948 O O . ALA B 1 149 ? -0.464 -13.492 7.703 1 98.38 149 ALA B O 1
ATOM 3949 N N . SER B 1 150 ? 1.131 -15.078 7.465 1 97.94 150 SER B N 1
ATOM 3950 C CA . SER B 1 150 ? 0.604 -15.508 6.172 1 97.94 150 SER B CA 1
ATOM 3951 C C . SER B 1 150 ? -0.829 -16.016 6.301 1 97.94 150 SER B C 1
ATOM 3953 O O . SER B 1 150 ? -1.618 -15.906 5.363 1 97.94 150 SER B O 1
ATOM 3955 N N . PHE B 1 151 ? -1.211 -16.484 7.496 1 97.75 151 PHE B N 1
ATOM 3956 C CA . PHE B 1 151 ? -2.57 -16.969 7.719 1 97.75 151 PHE B CA 1
ATOM 3957 C C . PHE B 1 151 ? -3.559 -15.805 7.734 1 97.75 151 PHE B C 1
ATOM 3959 O O . PHE B 1 151 ? -4.715 -15.961 7.34 1 97.75 151 PHE B O 1
ATOM 3966 N N . VAL B 1 152 ? -3.115 -14.695 8.219 1 98.31 152 VAL B N 1
ATOM 3967 C CA . VAL B 1 152 ? -3.969 -13.508 8.203 1 98.31 152 VAL B CA 1
ATOM 3968 C C . VAL B 1 152 ? -4.273 -13.109 6.762 1 98.31 152 VAL B C 1
ATOM 3970 O O . VAL B 1 152 ? -5.418 -12.812 6.422 1 98.31 152 VAL B O 1
ATOM 3973 N N . PHE B 1 153 ? -3.246 -13.141 5.926 1 97.12 153 PHE B N 1
ATOM 3974 C CA . PHE B 1 153 ? -3.408 -12.82 4.516 1 97.12 153 PHE B CA 1
ATOM 3975 C C . PHE B 1 153 ? -4.379 -13.781 3.844 1 97.12 153 PHE B C 1
ATOM 3977 O O . PHE B 1 153 ? -5.285 -13.359 3.127 1 97.12 153 PHE B O 1
ATOM 3984 N N . ILE B 1 154 ? -4.207 -15.055 4.078 1 96.56 154 ILE B N 1
ATOM 3985 C CA . ILE B 1 154 ? -5.055 -16.078 3.477 1 96.56 154 ILE B CA 1
ATOM 3986 C C . ILE B 1 154 ? -6.5 -15.883 3.924 1 96.56 154 ILE B C 1
ATOM 3988 O O . ILE B 1 154 ? -7.426 -15.977 3.113 1 96.56 154 ILE B O 1
ATOM 3992 N N . GLN B 1 155 ? -6.688 -15.586 5.207 1 97.06 155 GLN B N 1
ATOM 3993 C CA . GLN B 1 155 ? -8.039 -15.297 5.684 1 97.06 155 GLN B CA 1
ATOM 3994 C C . GLN B 1 155 ? -8.609 -14.055 5.02 1 97.06 155 GLN B C 1
ATOM 3996 O O . GLN B 1 155 ? -9.797 -14 4.703 1 97.06 155 GLN B O 1
ATOM 4001 N N . GLY B 1 156 ? -7.773 -13.055 4.832 1 96.69 156 GLY B N 1
ATOM 4002 C CA . GLY B 1 156 ? -8.195 -11.875 4.094 1 96.69 156 GLY B CA 1
ATOM 4003 C C . GLY B 1 156 ? -8.695 -12.195 2.697 1 96.69 156 GLY B C 1
ATOM 4004 O O . GLY B 1 156 ? -9.75 -11.711 2.287 1 96.69 156 GLY B O 1
ATOM 4005 N N . LEU B 1 157 ? -8 -13.039 1.988 1 93.94 157 LEU B N 1
ATOM 4006 C CA . LEU B 1 157 ? -8.375 -13.438 0.637 1 93.94 157 LEU B CA 1
ATOM 4007 C C . LEU B 1 157 ? -9.742 -14.125 0.633 1 93.94 157 LEU B C 1
ATOM 4009 O O . LEU B 1 157 ? -10.5 -14 -0.334 1 93.94 157 LEU B O 1
ATOM 4013 N N . ARG B 1 158 ? -10.047 -14.742 1.718 1 94.38 158 ARG B N 1
ATOM 4014 C CA . ARG B 1 158 ? -11.305 -15.469 1.799 1 94.38 158 ARG B CA 1
ATOM 4015 C C . ARG B 1 158 ? -12.477 -14.508 1.999 1 94.38 158 ARG B C 1
ATOM 4017 O O . ARG B 1 158 ? -13.562 -14.719 1.457 1 94.38 158 ARG B O 1
ATOM 4024 N N . VAL B 1 159 ? -12.242 -13.438 2.703 1 96.12 159 VAL B N 1
ATOM 4025 C CA . VAL B 1 159 ? -13.383 -12.641 3.127 1 96.12 159 VAL B CA 1
ATOM 4026 C C . VAL B 1 159 ? -13.43 -11.344 2.324 1 96.12 159 VAL B C 1
ATOM 4028 O O . VAL B 1 159 ? -14.461 -10.656 2.301 1 96.12 159 VAL B O 1
ATOM 4031 N N . PHE B 1 160 ? -12.367 -10.883 1.689 1 95.94 160 PHE B N 1
ATOM 4032 C CA . PHE B 1 160 ? -12.328 -9.641 0.929 1 95.94 160 PHE B CA 1
ATOM 4033 C C . PHE B 1 160 ? -13.297 -9.703 -0.249 1 95.94 160 PHE B C 1
ATOM 4035 O O . PHE B 1 160 ? -13.602 -10.781 -0.758 1 95.94 160 PHE B O 1
ATOM 4042 N N . SER B 1 161 ? -13.781 -8.547 -0.586 1 94.25 161 SER B N 1
ATOM 4043 C CA . SER B 1 161 ? -14.578 -8.445 -1.807 1 94.25 161 SER B CA 1
ATOM 4044 C C . SER B 1 161 ? -13.742 -8.781 -3.037 1 94.25 161 SER B C 1
ATOM 4046 O O . SER B 1 161 ? -12.508 -8.734 -2.99 1 94.25 161 SER B O 1
ATOM 4048 N N . ASN B 1 162 ? -14.383 -9.125 -4.113 1 91.44 162 ASN B N 1
ATOM 4049 C CA . ASN B 1 162 ? -13.688 -9.469 -5.344 1 91.44 162 ASN B CA 1
ATOM 4050 C C . ASN B 1 162 ? -12.805 -8.328 -5.832 1 91.44 162 ASN B C 1
ATOM 4052 O O . ASN B 1 162 ? -11.68 -8.555 -6.289 1 91.44 162 ASN B O 1
ATOM 4056 N N . VAL B 1 163 ? -13.266 -7.125 -5.707 1 94.06 163 VAL B N 1
ATOM 4057 C CA . VAL B 1 163 ? -12.5 -5.98 -6.191 1 94.06 163 VAL B CA 1
ATOM 4058 C C . VAL B 1 163 ? -11.258 -5.785 -5.328 1 94.06 163 VAL B C 1
ATOM 4060 O O . VAL B 1 163 ? -10.195 -5.41 -5.832 1 94.06 163 VAL B O 1
ATOM 4063 N N . MET B 1 164 ? -11.383 -6.02 -4.043 1 94.81 164 MET B N 1
ATOM 4064 C CA . MET B 1 164 ? -10.219 -5.938 -3.168 1 94.81 164 MET B CA 1
ATOM 4065 C C . MET B 1 164 ? -9.18 -6.984 -3.545 1 94.81 164 MET B C 1
ATOM 4067 O O . MET B 1 164 ? -7.98 -6.691 -3.588 1 94.81 164 MET B O 1
ATOM 4071 N N . LYS B 1 165 ? -9.672 -8.133 -3.818 1 93.31 165 LYS B N 1
ATOM 4072 C CA . LYS B 1 165 ? -8.766 -9.195 -4.246 1 93.31 165 LYS B CA 1
ATOM 4073 C C . LYS B 1 165 ? -8.07 -8.836 -5.555 1 93.31 165 LYS B C 1
ATOM 4075 O O . LYS B 1 165 ? -6.863 -9.023 -5.691 1 93.31 165 LYS B O 1
ATOM 4080 N N . GLU B 1 166 ? -8.805 -8.336 -6.461 1 91.88 166 GLU B N 1
ATOM 4081 C CA . GLU B 1 166 ? -8.258 -7.902 -7.742 1 91.88 166 GLU B CA 1
ATOM 4082 C C . GLU B 1 166 ? -7.203 -6.816 -7.559 1 91.88 166 GLU B C 1
ATOM 4084 O O . GLU B 1 166 ? -6.207 -6.777 -8.289 1 91.88 166 GLU B O 1
ATOM 4089 N N . ALA B 1 167 ? -7.469 -5.984 -6.602 1 93.38 167 ALA B N 1
ATOM 4090 C CA . ALA B 1 167 ? -6.566 -4.863 -6.344 1 93.38 167 ALA B CA 1
ATOM 4091 C C . ALA B 1 167 ? -5.258 -5.344 -5.73 1 93.38 167 ALA B C 1
ATOM 4093 O O . ALA B 1 167 ? -4.211 -4.719 -5.914 1 93.38 167 ALA B O 1
ATOM 4094 N N . LEU B 1 168 ? -5.281 -6.426 -5.039 1 92.69 168 LEU B N 1
ATOM 4095 C CA . LEU B 1 168 ? -4.094 -6.988 -4.406 1 92.69 168 LEU B CA 1
ATOM 4096 C C . LEU B 1 168 ? -3.213 -7.695 -5.434 1 92.69 168 LEU B C 1
ATOM 4098 O O . LEU B 1 168 ? -1.993 -7.766 -5.27 1 92.69 168 LEU B O 1
ATOM 4102 N N . PHE B 1 169 ? -3.787 -8.148 -6.426 1 89.94 169 PHE B N 1
ATOM 4103 C CA . PHE B 1 169 ? -3.174 -9.133 -7.305 1 89.94 169 PHE B CA 1
ATOM 4104 C C . PHE B 1 169 ? -1.944 -8.555 -7.996 1 89.94 169 PHE B C 1
ATOM 4106 O O . PHE B 1 169 ? -0.893 -9.203 -8.039 1 89.94 169 PHE B O 1
ATOM 4113 N N . PRO B 1 170 ? -2.051 -7.355 -8.508 1 88.12 170 PRO B N 1
ATOM 4114 C CA . PRO B 1 170 ? -0.85 -6.812 -9.148 1 88.12 170 PRO B CA 1
ATOM 4115 C C . PRO B 1 170 ? 0.349 -6.766 -8.203 1 88.12 170 PRO B C 1
ATOM 4117 O O . PRO B 1 170 ? 1.483 -6.996 -8.625 1 88.12 170 PRO B O 1
ATOM 4120 N N . HIS B 1 171 ? 0.063 -6.504 -6.988 1 88.44 171 HIS B N 1
ATOM 4121 C CA . HIS B 1 171 ? 1.132 -6.477 -5.996 1 88.44 171 HIS B CA 1
ATOM 4122 C C . HIS B 1 171 ? 1.687 -7.875 -5.742 1 88.44 171 HIS B C 1
ATOM 4124 O O . HIS B 1 171 ? 2.896 -8.047 -5.57 1 88.44 171 HIS B O 1
ATOM 4130 N N . ILE B 1 172 ? 0.836 -8.789 -5.715 1 90.75 172 ILE B N 1
ATOM 4131 C CA . ILE B 1 172 ? 1.219 -10.18 -5.527 1 90.75 172 ILE B CA 1
ATOM 4132 C C . ILE B 1 172 ? 2.117 -10.633 -6.676 1 90.75 172 ILE B C 1
ATOM 4134 O O . ILE B 1 172 ? 3.172 -11.234 -6.449 1 90.75 172 ILE B O 1
ATOM 4138 N N . LEU B 1 173 ? 1.736 -10.273 -7.855 1 90 173 LEU B N 1
ATOM 4139 C CA . LEU B 1 173 ? 2.467 -10.68 -9.047 1 90 173 LEU B CA 1
ATOM 4140 C C . LEU B 1 173 ? 3.855 -10.047 -9.078 1 90 173 LEU B C 1
ATOM 4142 O O . LEU B 1 173 ? 4.816 -10.68 -9.531 1 90 173 LEU B O 1
ATOM 4146 N N . GLU B 1 174 ? 3.936 -8.867 -8.609 1 88.88 174 GLU B N 1
ATOM 4147 C CA . GLU B 1 174 ? 5.215 -8.156 -8.57 1 88.88 174 GLU B CA 1
ATOM 4148 C C . GLU B 1 174 ? 6.219 -8.898 -7.688 1 88.88 174 GLU B C 1
ATOM 4150 O O . GLU B 1 174 ? 7.43 -8.82 -7.922 1 88.88 174 GLU B O 1
ATOM 4155 N N . HIS B 1 175 ? 5.715 -9.633 -6.734 1 91.5 175 HIS B N 1
ATOM 4156 C CA . HIS B 1 175 ? 6.582 -10.359 -5.812 1 91.5 175 HIS B CA 1
ATOM 4157 C C . HIS B 1 175 ? 6.473 -11.867 -6.023 1 91.5 175 HIS B C 1
ATOM 4159 O O . HIS B 1 175 ? 6.777 -12.648 -5.117 1 91.5 175 HIS B O 1
ATOM 4165 N N . ALA B 1 176 ? 6.027 -12.258 -7.109 1 93.06 176 ALA B N 1
ATOM 4166 C CA . ALA B 1 176 ? 5.676 -13.656 -7.348 1 93.06 176 ALA B CA 1
ATOM 4167 C C . ALA B 1 176 ? 6.895 -14.562 -7.18 1 93.06 176 ALA B C 1
ATOM 4169 O O . ALA B 1 176 ? 6.797 -15.648 -6.594 1 93.06 176 ALA B O 1
ATOM 4170 N N . VAL B 1 177 ? 8.078 -14.156 -7.652 1 96.19 177 VAL B N 1
ATOM 4171 C CA . VAL B 1 177 ? 9.281 -14.984 -7.594 1 96.19 177 VAL B CA 1
ATOM 4172 C C . VAL B 1 177 ? 9.711 -15.164 -6.141 1 96.19 177 VAL B C 1
ATOM 4174 O O . VAL B 1 177 ? 9.953 -16.281 -5.688 1 96.19 177 VAL B O 1
ATOM 4177 N N . ASP B 1 178 ? 9.711 -14.047 -5.387 1 97.06 178 ASP B N 1
ATOM 4178 C CA . ASP B 1 178 ? 10.086 -14.109 -3.979 1 97.06 178 ASP B CA 1
ATOM 4179 C C . ASP B 1 178 ? 9.102 -14.961 -3.184 1 97.06 178 ASP B C 1
ATOM 4181 O O . ASP B 1 178 ? 9.5 -15.727 -2.307 1 97.06 178 ASP B O 1
ATOM 4185 N N . LEU B 1 179 ? 7.891 -14.789 -3.529 1 97.44 179 LEU B N 1
ATOM 4186 C CA . LEU B 1 179 ? 6.859 -15.539 -2.826 1 97.44 179 LEU B CA 1
ATOM 4187 C C . LEU B 1 179 ? 6.953 -17.031 -3.154 1 97.44 179 LEU B C 1
ATOM 4189 O O . LEU B 1 179 ? 6.902 -17.875 -2.254 1 97.44 179 LEU B O 1
ATOM 4193 N N . ALA B 1 180 ? 7.145 -17.344 -4.398 1 97.75 180 ALA B N 1
ATOM 4194 C CA . ALA B 1 180 ? 7.18 -18.734 -4.848 1 97.75 180 ALA B CA 1
ATOM 4195 C C . ALA B 1 180 ? 8.352 -19.484 -4.215 1 97.75 180 ALA B C 1
ATOM 4197 O O . ALA B 1 180 ? 8.25 -20.672 -3.939 1 97.75 180 ALA B O 1
ATOM 4198 N N . CYS B 1 181 ? 9.438 -18.828 -3.955 1 97.88 181 CYS B N 1
ATOM 4199 C CA . CYS B 1 181 ? 10.656 -19.469 -3.477 1 97.88 181 CYS B CA 1
ATOM 4200 C C . CYS B 1 181 ? 10.758 -19.391 -1.957 1 97.88 181 CYS B C 1
ATOM 4202 O O . CYS B 1 181 ? 11.828 -19.578 -1.389 1 97.88 181 CYS B O 1
ATOM 4204 N N . ASP B 1 182 ? 9.672 -19.062 -1.332 1 98.12 182 ASP B N 1
ATOM 4205 C CA . ASP B 1 182 ? 9.578 -19.016 0.124 1 98.12 182 ASP B CA 1
ATOM 4206 C C . ASP B 1 182 ? 8.602 -20.078 0.642 1 98.12 182 ASP B C 1
ATOM 4208 O O . ASP B 1 182 ? 7.543 -20.297 0.049 1 98.12 182 ASP B O 1
ATOM 4212 N N . GLN B 1 183 ? 8.953 -20.656 1.743 1 97.81 183 GLN B N 1
ATOM 4213 C CA . GLN B 1 183 ? 8.195 -21.766 2.318 1 97.81 183 GLN B CA 1
ATOM 4214 C C . GLN B 1 183 ? 6.742 -21.375 2.557 1 97.81 183 GLN B C 1
ATOM 4216 O O . GLN B 1 183 ? 5.828 -22.141 2.232 1 97.81 183 GLN B O 1
ATOM 4221 N N . HIS B 1 184 ? 6.469 -20.297 3.113 1 97.69 184 HIS B N 1
ATOM 4222 C CA . HIS B 1 184 ? 5.113 -19.844 3.414 1 97.69 184 HIS B CA 1
ATOM 4223 C C . HIS B 1 184 ? 4.543 -19.016 2.271 1 97.69 184 HIS B C 1
ATOM 4225 O O . HIS B 1 184 ? 3.342 -19.062 2 1 97.69 184 HIS B O 1
ATOM 4231 N N . GLY B 1 185 ? 5.418 -18.328 1.563 1 97.69 185 GLY B N 1
ATOM 4232 C CA . GLY B 1 185 ? 5.016 -17.531 0.42 1 97.69 185 GLY B CA 1
ATOM 4233 C C . GLY B 1 185 ? 4.418 -18.344 -0.706 1 97.69 185 GLY B C 1
ATOM 4234 O O . GLY B 1 185 ? 3.457 -17.922 -1.351 1 97.69 185 GLY B O 1
ATOM 4235 N N . CYS B 1 186 ? 4.965 -19.5 -0.977 1 97.56 186 CYS B N 1
ATOM 4236 C CA . CYS B 1 186 ? 4.469 -20.328 -2.074 1 97.56 186 CYS B CA 1
ATOM 4237 C C . CYS B 1 186 ? 3.051 -20.812 -1.8 1 97.56 186 CYS B C 1
ATOM 4239 O O . CYS B 1 186 ? 2.232 -20.906 -2.717 1 97.56 186 CYS B O 1
ATOM 4241 N N . VAL B 1 187 ? 2.736 -21.094 -0.495 1 96.56 187 VAL B N 1
ATOM 4242 C CA . VAL B 1 187 ? 1.394 -21.516 -0.106 1 96.56 187 VAL B CA 1
ATOM 4243 C C . VAL B 1 187 ? 0.414 -20.359 -0.292 1 96.56 187 VAL B C 1
ATOM 4245 O O . VAL B 1 187 ? -0.659 -20.531 -0.875 1 96.56 187 VAL B O 1
ATOM 4248 N N . ALA B 1 188 ? 0.841 -19.234 0.213 1 94.62 188 ALA B N 1
ATOM 4249 C CA . ALA B 1 188 ? 0.009 -18.031 0.07 1 94.62 188 ALA B CA 1
ATOM 4250 C C . ALA B 1 188 ? -0.23 -17.703 -1.4 1 94.62 188 ALA B C 1
ATOM 4252 O O . ALA B 1 188 ? -1.349 -17.359 -1.792 1 94.62 188 ALA B O 1
ATOM 4253 N N . LEU B 1 189 ? 0.768 -17.812 -2.201 1 94.81 189 LEU B N 1
ATOM 4254 C CA . LEU B 1 189 ? 0.683 -17.547 -3.633 1 94.81 189 LEU B CA 1
ATOM 4255 C C . LEU B 1 189 ? -0.294 -18.5 -4.309 1 94.81 189 LEU B C 1
ATOM 4257 O O . LEU B 1 189 ? -1.157 -18.078 -5.078 1 94.81 189 LEU B O 1
ATOM 4261 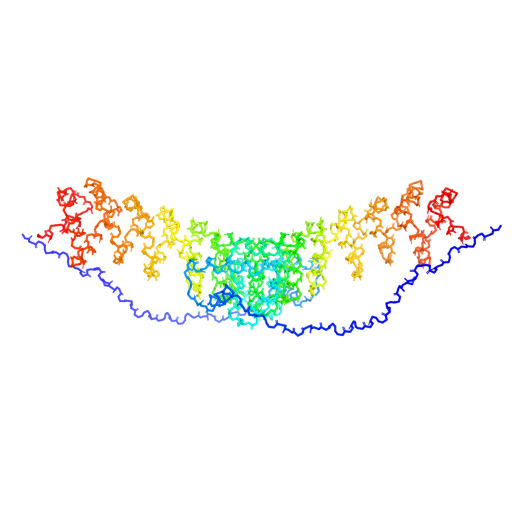N N . ASN B 1 190 ? -0.226 -19.781 -3.977 1 94.62 190 ASN B N 1
ATOM 4262 C CA . ASN B 1 190 ? -1.131 -20.781 -4.531 1 94.62 190 ASN B CA 1
ATOM 4263 C C . ASN B 1 190 ? -2.578 -20.516 -4.129 1 94.62 190 ASN B C 1
ATOM 4265 O O . ASN B 1 190 ? -3.494 -20.688 -4.934 1 94.62 190 ASN B O 1
ATOM 4269 N N . ARG B 1 191 ? -2.727 -20.031 -2.949 1 92.56 191 ARG B N 1
ATOM 4270 C CA . ARG B 1 191 ? -4.074 -19.719 -2.477 1 92.56 191 ARG B CA 1
ATOM 4271 C C . ARG B 1 191 ? -4.664 -18.531 -3.236 1 92.56 191 ARG B C 1
ATOM 4273 O O . ARG B 1 191 ? -5.871 -18.484 -3.463 1 92.56 191 ARG B O 1
ATOM 4280 N N . CYS B 1 192 ? -3.873 -17.594 -3.635 1 91.12 192 CYS B N 1
ATOM 4281 C CA . CYS B 1 192 ? -4.336 -16.438 -4.387 1 91.12 192 CYS B CA 1
ATOM 4282 C C . CYS B 1 192 ? -5 -16.859 -5.691 1 91.12 192 CYS B C 1
ATOM 4284 O O . CYS B 1 192 ? -6.074 -16.359 -6.039 1 91.12 192 CYS B O 1
ATOM 4286 N N . ILE B 1 193 ? -4.414 -17.828 -6.336 1 86.56 193 ILE B N 1
ATOM 4287 C CA . ILE B 1 193 ? -4.941 -18.219 -7.637 1 86.56 193 ILE B CA 1
ATOM 4288 C C . ILE B 1 193 ? -6.199 -19.078 -7.453 1 86.56 193 ILE B C 1
ATOM 4290 O O . ILE B 1 193 ? -7.117 -19.016 -8.281 1 86.56 193 ILE B O 1
ATOM 4294 N N . THR B 1 194 ? -6.27 -19.734 -6.348 1 87.38 194 THR B N 1
ATOM 4295 C CA . THR B 1 194 ? -7.438 -20.562 -6.082 1 87.38 194 THR B CA 1
ATOM 4296 C C . THR B 1 194 ? -8.625 -19.703 -5.664 1 87.38 194 THR B C 1
ATOM 4298 O O . THR B 1 194 ? -9.766 -19.984 -6.047 1 87.38 194 THR B O 1
ATOM 4301 N N . GLU B 1 195 ? -8.32 -18.656 -4.961 1 86 195 GLU B N 1
ATOM 4302 C CA . GLU B 1 195 ? -9.383 -17.812 -4.41 1 86 195 GLU B CA 1
ATOM 4303 C C . GLU B 1 195 ? -9.789 -16.734 -5.398 1 86 195 GLU B C 1
ATOM 4305 O O . GLU B 1 195 ? -10.898 -16.188 -5.312 1 86 195 GLU B O 1
ATOM 4310 N N . LEU B 1 196 ? -8.867 -16.344 -6.242 1 82.19 196 LEU B N 1
ATOM 4311 C CA . LEU B 1 196 ? -9.164 -15.266 -7.184 1 82.19 196 LEU B CA 1
ATOM 4312 C C . LEU B 1 196 ? -9.883 -15.812 -8.414 1 82.19 196 LEU B C 1
ATOM 4314 O O . LEU B 1 196 ? -9.352 -16.672 -9.125 1 82.19 196 LEU B O 1
ATOM 4318 N N . ASP B 1 197 ? -11.125 -15.406 -8.508 1 78.38 197 ASP B N 1
ATOM 4319 C CA . ASP B 1 197 ? -11.945 -15.836 -9.641 1 78.38 197 ASP B CA 1
ATOM 4320 C C . ASP B 1 197 ? -12.023 -14.734 -10.695 1 78.38 197 ASP B C 1
ATOM 4322 O O . ASP B 1 197 ? -13.109 -14.234 -11 1 78.38 197 ASP B O 1
ATOM 4326 N N . ASP B 1 198 ? -10.969 -14.258 -11.133 1 82.12 198 ASP B N 1
ATOM 4327 C CA . ASP B 1 198 ? -10.898 -13.266 -12.203 1 82.12 198 ASP B CA 1
ATOM 4328 C C . ASP B 1 198 ? -10.047 -13.773 -13.367 1 82.12 198 ASP B C 1
ATOM 4330 O O . ASP B 1 198 ? -8.891 -14.164 -13.172 1 82.12 198 ASP B O 1
ATOM 4334 N N . PRO B 1 199 ? -10.625 -13.734 -14.445 1 80.81 199 PRO B N 1
ATOM 4335 C CA . PRO B 1 199 ? -9.93 -14.344 -15.586 1 80.81 199 PRO B CA 1
ATOM 4336 C C . PRO B 1 199 ? -8.625 -13.625 -15.93 1 80.81 199 PRO B C 1
ATOM 4338 O O . PRO B 1 199 ? -7.648 -14.273 -16.312 1 80.81 199 PRO B O 1
ATOM 4341 N N . TYR B 1 200 ? -8.57 -12.359 -15.812 1 79.56 200 TYR B N 1
ATOM 4342 C CA . TYR B 1 200 ? -7.352 -11.617 -16.141 1 79.56 200 TYR B CA 1
ATOM 4343 C C . TYR B 1 200 ? -6.254 -11.906 -15.117 1 79.56 200 TYR B C 1
ATOM 4345 O O . TYR B 1 200 ? -5.102 -12.148 -15.492 1 79.56 200 TYR B O 1
ATOM 4353 N N . CYS B 1 201 ? -6.66 -11.906 -13.859 1 84.69 201 CYS B N 1
ATOM 4354 C CA . CYS B 1 201 ? -5.691 -12.227 -12.82 1 84.69 201 CYS B CA 1
ATOM 4355 C C . CYS B 1 201 ? -5.125 -13.625 -13.016 1 84.69 201 CYS B C 1
ATOM 4357 O O . CYS B 1 201 ? -3.922 -13.844 -12.852 1 84.69 201 CYS B O 1
ATOM 4359 N N . ARG B 1 202 ? -6.012 -14.484 -13.453 1 86 202 ARG B N 1
ATOM 4360 C CA . ARG B 1 202 ? -5.59 -15.867 -13.664 1 86 202 ARG B CA 1
ATOM 4361 C C . ARG B 1 202 ? -4.594 -15.961 -14.82 1 86 202 ARG B C 1
ATOM 4363 O O . ARG B 1 202 ? -3.568 -16.641 -14.703 1 86 202 ARG B O 1
ATOM 4370 N N . ILE B 1 203 ? -4.863 -15.281 -15.812 1 85.56 203 ILE B N 1
ATOM 4371 C CA . ILE B 1 203 ? -4.016 -15.328 -17 1 85.56 203 ILE B CA 1
ATOM 4372 C C . ILE B 1 203 ? -2.623 -14.789 -16.656 1 85.56 203 ILE B C 1
ATOM 4374 O O . ILE B 1 203 ? -1.614 -15.398 -17.031 1 85.56 203 ILE B O 1
ATOM 4378 N N . PHE B 1 204 ? -2.598 -13.703 -15.977 1 87.88 204 PHE B N 1
ATOM 4379 C CA . PHE B 1 204 ? -1.313 -13.102 -15.641 1 87.88 204 PHE B CA 1
ATOM 4380 C C . PHE B 1 204 ? -0.549 -13.969 -14.648 1 87.88 204 PHE B C 1
ATOM 4382 O O . PHE B 1 204 ? 0.679 -14.062 -14.711 1 87.88 204 PHE B O 1
ATOM 4389 N N . PHE B 1 205 ? -1.271 -14.625 -13.773 1 91.06 205 PHE B N 1
ATOM 4390 C CA . PHE B 1 205 ? -0.638 -15.539 -12.828 1 91.06 205 PHE B CA 1
ATOM 4391 C C . PHE B 1 205 ? -0.011 -16.719 -13.555 1 91.06 205 PHE B C 1
ATOM 4393 O O . PHE B 1 205 ? 1.155 -17.047 -13.328 1 91.06 205 PHE B O 1
ATOM 4400 N N . LEU B 1 206 ? -0.798 -17.281 -14.398 1 91.88 206 LEU B N 1
ATOM 4401 C CA . LEU B 1 206 ? -0.318 -18.438 -15.148 1 91.88 206 LEU B CA 1
ATOM 4402 C C . LEU B 1 206 ? 0.887 -18.062 -16 1 91.88 206 LEU B C 1
ATOM 4404 O O . LEU 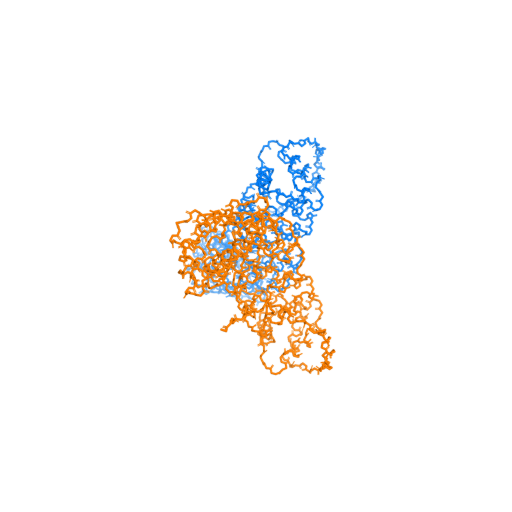B 1 206 ? 1.864 -18.812 -16.062 1 91.88 206 LEU B O 1
ATOM 4408 N N . TYR B 1 207 ? 0.811 -16.922 -16.562 1 91.94 207 TYR B N 1
ATOM 4409 C CA . TYR B 1 207 ? 1.93 -16.453 -17.375 1 91.94 207 TYR B CA 1
ATOM 4410 C C . TYR B 1 207 ? 3.186 -16.297 -16.531 1 91.94 207 TYR B C 1
ATOM 4412 O O . TYR B 1 207 ? 4.281 -16.672 -16.953 1 91.94 207 TYR B O 1
ATOM 4420 N N . ALA B 1 208 ? 2.992 -15.758 -15.367 1 92.81 208 ALA B N 1
ATOM 4421 C CA . ALA B 1 208 ? 4.125 -15.562 -14.469 1 92.81 208 ALA B CA 1
ATOM 4422 C C . ALA B 1 208 ? 4.766 -16.891 -14.102 1 92.81 208 ALA B C 1
ATOM 4424 O O . ALA B 1 208 ? 5.992 -17 -14.031 1 92.81 208 ALA B O 1
ATOM 4425 N N . VAL B 1 209 ? 4.016 -17.859 -13.914 1 95.19 209 VAL B N 1
ATOM 4426 C CA . VAL B 1 209 ? 4.523 -19.172 -13.555 1 95.19 209 VAL B CA 1
ATOM 4427 C C . VAL B 1 209 ? 5.227 -19.797 -14.758 1 95.19 209 VAL B C 1
ATOM 4429 O O . VAL B 1 209 ? 6.301 -20.391 -14.617 1 95.19 209 VAL B O 1
ATOM 4432 N N . VAL B 1 210 ? 4.66 -19.625 -15.93 1 96.31 210 VAL B N 1
ATOM 4433 C CA . VAL B 1 210 ? 5.238 -20.188 -17.141 1 96.31 210 VAL B CA 1
ATOM 4434 C C . VAL B 1 210 ? 6.621 -19.594 -17.391 1 96.31 210 VAL B C 1
ATOM 4436 O O . VAL B 1 210 ? 7.59 -20.328 -17.609 1 96.31 210 VAL B O 1
ATOM 4439 N N . VAL B 1 211 ? 6.75 -18.328 -17.25 1 96.19 211 VAL B N 1
ATOM 4440 C CA . VAL B 1 211 ? 7.996 -17.641 -17.562 1 96.19 211 VAL B CA 1
ATOM 4441 C C . VAL B 1 211 ? 9.07 -18 -16.547 1 96.19 211 VAL B C 1
ATOM 4443 O O . VAL B 1 211 ? 10.258 -18.031 -16.875 1 96.19 211 VAL B O 1
ATOM 4446 N N . ASN B 1 212 ? 8.625 -18.391 -15.383 1 97.38 212 ASN B N 1
ATOM 4447 C CA . ASN B 1 212 ? 9.578 -18.719 -14.328 1 97.38 212 ASN B CA 1
ATOM 4448 C C . ASN B 1 212 ? 9.594 -20.219 -14.039 1 97.38 212 ASN B C 1
ATOM 4450 O O . ASN B 1 212 ? 10.055 -20.656 -12.984 1 97.38 212 ASN B O 1
ATOM 4454 N N . ALA B 1 213 ? 9.109 -20.969 -14.922 1 98 213 ALA B N 1
ATOM 4455 C CA . ALA B 1 213 ? 8.93 -22.391 -14.688 1 98 213 ALA B CA 1
ATOM 4456 C C . ALA B 1 213 ? 10.273 -23.078 -14.445 1 98 213 ALA B C 1
ATOM 4458 O O . ALA B 1 213 ? 10.383 -23.938 -13.562 1 98 213 ALA B O 1
ATOM 4459 N N . LEU B 1 214 ? 11.281 -22.703 -15.156 1 98.06 214 LEU B N 1
ATOM 4460 C CA . LEU B 1 214 ? 12.57 -23.391 -15.055 1 98.06 214 LEU B CA 1
ATOM 4461 C C . LEU B 1 214 ? 13.195 -23.156 -13.688 1 98.06 214 LEU B C 1
ATOM 4463 O O . LEU B 1 214 ? 13.43 -24.109 -12.938 1 98.06 214 LEU B O 1
ATOM 4467 N N . PRO B 1 215 ? 13.422 -21.922 -13.305 1 97.88 215 PRO B N 1
ATOM 4468 C CA . PRO B 1 215 ? 14 -21.75 -11.969 1 97.88 215 PRO B CA 1
ATOM 4469 C C . PRO B 1 215 ? 13.094 -22.297 -10.867 1 97.88 215 PRO B C 1
ATOM 4471 O O . PRO B 1 215 ? 13.578 -22.828 -9.867 1 97.88 215 PRO B O 1
ATOM 4474 N N . PHE B 1 216 ? 11.805 -22.172 -11.016 1 98.38 216 PHE B N 1
ATOM 4475 C CA . PHE B 1 216 ? 10.875 -22.703 -10.031 1 98.38 216 PHE B CA 1
ATOM 4476 C C . PHE B 1 216 ? 11.008 -24.219 -9.93 1 98.38 216 PHE B C 1
ATOM 4478 O O . PHE B 1 216 ? 10.93 -24.781 -8.836 1 98.38 216 PHE B O 1
ATOM 4485 N N . SER B 1 217 ? 11.266 -24.922 -10.984 1 98.31 217 SER B N 1
ATOM 4486 C CA . SER B 1 217 ? 11.312 -26.375 -11.039 1 98.31 217 SER B CA 1
ATOM 4487 C C . SER B 1 217 ? 12.531 -26.922 -10.305 1 98.31 217 SER B C 1
ATOM 4489 O O . SER B 1 217 ? 12.539 -28.078 -9.883 1 98.31 217 SER B O 1
ATOM 4491 N N . TYR B 1 218 ? 13.562 -26.094 -10.164 1 97.56 218 TYR B N 1
ATOM 4492 C CA . TYR B 1 218 ? 14.766 -26.5 -9.445 1 97.56 218 TYR B CA 1
ATOM 4493 C C . TYR B 1 218 ? 14.664 -26.156 -7.969 1 97.56 218 TYR B C 1
ATOM 4495 O O . TYR B 1 218 ? 15.453 -26.641 -7.156 1 97.56 218 TYR B O 1
ATOM 4503 N N . HIS B 1 219 ? 13.734 -25.344 -7.629 1 97.88 219 HIS B N 1
ATOM 4504 C CA . HIS B 1 219 ? 13.688 -24.766 -6.293 1 97.88 219 HIS B CA 1
ATOM 4505 C C . HIS B 1 219 ? 12.812 -25.594 -5.359 1 97.88 219 HIS B C 1
ATOM 4507 O O . HIS B 1 219 ? 11.75 -26.078 -5.762 1 97.88 219 HIS B O 1
ATOM 4513 N N . ALA B 1 220 ? 13.203 -25.734 -4.133 1 98 220 ALA B N 1
ATOM 4514 C CA . ALA B 1 220 ? 12.547 -26.594 -3.15 1 98 220 ALA B CA 1
ATOM 4515 C C . ALA B 1 220 ? 11.102 -26.172 -2.92 1 98 220 ALA B C 1
ATOM 4517 O O . ALA B 1 220 ? 10.234 -27 -2.668 1 98 220 ALA B O 1
ATOM 4518 N N . TYR B 1 221 ? 10.82 -24.922 -3.053 1 98.25 221 TYR B N 1
ATOM 4519 C CA . TYR B 1 221 ? 9.469 -24.422 -2.826 1 98.25 221 TYR B CA 1
ATOM 4520 C C . TYR B 1 221 ? 8.812 -24 -4.137 1 98.25 221 TYR B C 1
ATOM 4522 O O . TYR B 1 221 ? 7.621 -24.234 -4.344 1 98.25 221 TYR B O 1
ATOM 4530 N N . GLY B 1 222 ? 9.586 -23.469 -5.035 1 98.31 222 GLY B N 1
ATOM 4531 C CA . GLY B 1 222 ? 9.078 -23.062 -6.332 1 98.31 222 GLY B CA 1
ATOM 4532 C C . GLY B 1 222 ? 8.414 -24.188 -7.105 1 98.31 222 GLY B C 1
ATOM 4533 O O . GLY B 1 222 ? 7.426 -23.969 -7.809 1 98.31 222 GLY B O 1
ATOM 4534 N N . ASN B 1 223 ? 8.914 -25.359 -6.922 1 98.31 223 ASN B N 1
ATOM 4535 C CA . ASN B 1 223 ? 8.359 -26.5 -7.664 1 98.31 223 ASN B CA 1
ATOM 4536 C C . ASN B 1 223 ? 6.902 -26.75 -7.289 1 98.31 223 ASN B C 1
ATOM 4538 O O . ASN B 1 223 ? 6.113 -27.203 -8.117 1 98.31 223 ASN B O 1
ATOM 4542 N N . PHE B 1 224 ? 6.516 -26.359 -6.07 1 97.88 224 PHE B N 1
ATOM 4543 C CA . PHE B 1 224 ? 5.141 -26.531 -5.629 1 97.88 224 PHE B CA 1
ATOM 4544 C C . PHE B 1 224 ? 4.203 -25.609 -6.395 1 97.88 224 PHE B C 1
ATOM 4546 O O . PHE B 1 224 ? 3.047 -25.953 -6.645 1 97.88 224 PHE B O 1
ATOM 4553 N N . VAL B 1 225 ? 4.652 -24.453 -6.684 1 98 225 VAL B N 1
ATOM 4554 C CA . VAL B 1 225 ? 3.846 -23.5 -7.438 1 98 225 VAL B CA 1
ATOM 4555 C C . VAL B 1 225 ? 3.596 -24.031 -8.844 1 98 225 VAL B C 1
ATOM 4557 O O . VAL B 1 225 ? 2.463 -24 -9.336 1 98 225 VAL B O 1
ATOM 4560 N N . VAL B 1 226 ? 4.645 -24.547 -9.469 1 98.12 226 VAL B N 1
ATOM 4561 C CA . VAL B 1 226 ? 4.516 -25.141 -10.797 1 98.12 226 VAL B CA 1
ATOM 4562 C C . VAL B 1 226 ? 3.564 -26.328 -10.75 1 98.12 226 VAL B C 1
ATOM 4564 O O . VAL B 1 226 ? 2.67 -26.453 -11.586 1 98.12 226 VAL B O 1
ATOM 4567 N N . GLN B 1 227 ? 3.756 -27.172 -9.773 1 97.38 227 GLN B N 1
ATOM 4568 C CA . GLN B 1 227 ? 2.887 -28.328 -9.625 1 97.38 227 GLN B CA 1
ATOM 4569 C C . GLN B 1 227 ? 1.432 -27.906 -9.438 1 97.38 227 GLN B C 1
ATOM 4571 O O . GLN B 1 227 ? 0.527 -28.5 -10.031 1 97.38 227 GLN B O 1
ATOM 4576 N N . HIS B 1 228 ? 1.254 -26.891 -8.633 1 96.5 228 HIS B N 1
ATOM 4577 C CA . HIS B 1 228 ? -0.097 -26.406 -8.391 1 96.5 228 HIS B CA 1
ATOM 4578 C C . HIS B 1 228 ? -0.757 -25.938 -9.68 1 96.5 228 HIS B C 1
ATOM 4580 O O . HIS B 1 228 ? -1.928 -26.234 -9.93 1 96.5 228 HIS B O 1
ATOM 4586 N N . VAL B 1 229 ? -0.072 -25.234 -10.445 1 95.62 229 VAL B N 1
ATOM 4587 C CA . VAL B 1 229 ? -0.585 -24.734 -11.711 1 95.62 229 VAL B CA 1
ATOM 4588 C C . VAL B 1 229 ? -0.899 -25.891 -12.648 1 95.62 229 VAL B C 1
ATOM 4590 O O . VAL B 1 229 ? -1.914 -25.875 -13.344 1 95.62 229 VAL B O 1
ATOM 4593 N N . LEU B 1 230 ? -0.072 -26.875 -12.641 1 96.38 230 LEU B N 1
ATOM 4594 C CA . LEU B 1 230 ? -0.316 -28.062 -13.453 1 96.38 230 LEU B CA 1
ATOM 4595 C C . LEU B 1 230 ? -1.574 -28.797 -12.984 1 96.38 230 LEU B C 1
ATOM 4597 O O . LEU B 1 230 ? -2.326 -29.328 -13.797 1 96.38 230 LEU B O 1
ATOM 4601 N N . ASP B 1 231 ? -1.864 -28.75 -11.703 1 94.75 231 ASP B N 1
ATOM 4602 C CA . ASP B 1 231 ? -3.021 -29.422 -11.125 1 94.75 231 ASP B CA 1
ATOM 4603 C C . ASP B 1 231 ? -4.312 -28.672 -11.445 1 94.75 231 ASP B C 1
ATOM 4605 O O . ASP B 1 231 ? -5.406 -29.203 -11.281 1 94.75 231 ASP B O 1
ATOM 4609 N N . LEU B 1 232 ? -4.188 -27.438 -11.844 1 90.88 232 LEU B N 1
ATOM 4610 C CA . LEU B 1 232 ? -5.367 -26.688 -12.25 1 90.88 232 LEU B CA 1
ATOM 4611 C C . LEU B 1 232 ? -5.922 -27.219 -13.57 1 90.88 232 LEU B C 1
ATOM 4613 O O . LEU B 1 232 ? -7.031 -26.859 -13.969 1 90.88 232 LEU B O 1
ATOM 4617 N N . ASN B 1 233 ? -5.195 -27.969 -14.281 1 89.75 233 ASN B N 1
ATOM 4618 C CA . ASN B 1 233 ? -5.578 -28.672 -15.5 1 89.75 233 ASN B CA 1
ATOM 4619 C C . ASN B 1 233 ? -5.938 -27.719 -16.625 1 89.75 233 ASN B C 1
ATOM 4621 O O . ASN B 1 233 ? -6.914 -27.922 -17.344 1 89.75 233 ASN B O 1
ATOM 4625 N N . ASP B 1 234 ? -5.32 -26.594 -16.625 1 90.62 234 ASP B N 1
ATOM 4626 C CA . ASP B 1 234 ? -5.359 -25.719 -17.781 1 90.62 234 ASP B CA 1
ATOM 4627 C C . ASP B 1 234 ? -4.422 -26.203 -18.891 1 90.62 234 ASP B C 1
ATOM 4629 O O . ASP B 1 234 ? -3.201 -26.078 -18.781 1 90.62 234 ASP B O 1
ATOM 4633 N N . LEU B 1 235 ? -4.949 -26.703 -19.938 1 92.75 235 LEU B N 1
ATOM 4634 C CA . LEU B 1 235 ? -4.191 -27.422 -20.953 1 92.75 235 LEU B CA 1
ATOM 4635 C C . LEU B 1 235 ? -3.189 -26.5 -21.641 1 92.75 235 LEU B C 1
ATOM 4637 O O . LEU B 1 235 ? -2.055 -26.891 -21.906 1 92.75 235 LEU B O 1
ATOM 4641 N N . GLN B 1 236 ? -3.635 -25.328 -21.875 1 91 236 GLN B N 1
ATOM 4642 C CA . GLN B 1 236 ? -2.738 -24.375 -22.531 1 91 236 GLN B CA 1
ATOM 4643 C C . GLN B 1 236 ? -1.562 -24.016 -21.641 1 91 236 GLN B C 1
ATOM 4645 O O . GLN B 1 236 ? -0.42 -23.953 -22.094 1 91 236 GLN B O 1
ATOM 4650 N N . CYS B 1 237 ? -1.857 -23.828 -20.438 1 93.06 237 CYS B N 1
ATOM 4651 C CA . CYS B 1 237 ? -0.805 -23.5 -19.484 1 93.06 237 CYS B CA 1
ATOM 4652 C C . CYS B 1 237 ? 0.161 -24.672 -19.312 1 93.06 237 CYS B C 1
ATOM 4654 O O . CYS B 1 237 ? 1.378 -24.469 -19.297 1 93.06 237 CYS B O 1
ATOM 4656 N N . THR B 1 238 ? -0.378 -25.812 -19.25 1 96.44 238 THR B N 1
ATOM 4657 C CA . THR B 1 238 ? 0.438 -27.016 -19.109 1 96.44 238 THR B CA 1
ATOM 4658 C C . THR B 1 238 ? 1.375 -27.172 -20.312 1 96.44 238 THR B C 1
ATOM 4660 O O . THR B 1 238 ? 2.568 -27.438 -20.141 1 96.44 238 THR B O 1
ATOM 4663 N N . ARG B 1 239 ? 0.844 -26.938 -21.422 1 95.56 239 ARG B N 1
ATOM 4664 C CA . ARG B 1 239 ? 1.656 -27 -22.625 1 95.56 239 ARG B CA 1
ATOM 4665 C C . ARG B 1 239 ? 2.744 -25.938 -22.625 1 95.56 239 ARG B C 1
ATOM 4667 O O . ARG B 1 239 ? 3.893 -26.203 -22.984 1 95.56 239 ARG B O 1
ATOM 4674 N N . ASN B 1 240 ? 2.346 -24.781 -22.234 1 96 240 ASN B N 1
ATOM 4675 C CA . ASN B 1 240 ? 3.303 -23.672 -22.188 1 96 240 ASN B CA 1
ATOM 4676 C C . ASN B 1 240 ? 4.441 -23.953 -21.219 1 96 240 ASN B C 1
ATOM 4678 O O . ASN B 1 240 ? 5.594 -23.594 -21.484 1 96 240 ASN B O 1
ATOM 4682 N N . ILE B 1 241 ? 4.125 -24.562 -20.125 1 97.94 241 ILE B N 1
ATOM 4683 C CA . ILE B 1 241 ? 5.156 -24.922 -19.172 1 97.94 241 ILE B CA 1
ATOM 4684 C C . ILE B 1 241 ? 6.098 -25.953 -19.781 1 97.94 241 ILE B C 1
ATOM 4686 O O . ILE B 1 241 ? 7.32 -25.797 -19.719 1 97.94 241 ILE B O 1
ATOM 4690 N N . ALA B 1 242 ? 5.551 -26.938 -20.422 1 97.88 242 ALA B N 1
ATOM 4691 C CA . ALA B 1 242 ? 6.355 -27.984 -21.062 1 97.88 242 ALA B CA 1
ATOM 4692 C C . ALA B 1 242 ? 7.285 -27.391 -22.109 1 97.88 242 ALA B C 1
ATOM 4694 O O . ALA B 1 242 ? 8.469 -27.734 -22.156 1 97.88 242 ALA B O 1
ATOM 4695 N N . VAL B 1 243 ? 6.73 -26.547 -22.875 1 97.19 243 VAL B N 1
ATOM 4696 C CA . VAL B 1 243 ? 7.5 -25.922 -23.953 1 97.19 243 VAL B CA 1
ATOM 4697 C C . VAL B 1 243 ? 8.617 -25.062 -23.359 1 97.19 243 VAL B C 1
ATOM 4699 O O . VAL B 1 243 ? 9.734 -25.047 -23.891 1 97.19 243 VAL B O 1
ATOM 4702 N N . ASN B 1 244 ? 8.352 -24.406 -22.297 1 97.38 244 ASN B N 1
ATOM 4703 C CA . ASN B 1 244 ? 9.336 -23.547 -21.656 1 97.38 244 ASN B CA 1
ATOM 4704 C C . ASN B 1 244 ? 10.445 -24.344 -21 1 97.38 244 ASN B C 1
ATOM 4706 O O . ASN B 1 244 ? 11.547 -23.828 -20.766 1 97.38 244 ASN B O 1
ATOM 4710 N N . LEU B 1 245 ? 10.195 -25.531 -20.719 1 98 245 LEU B N 1
ATOM 4711 C CA . LEU B 1 245 ? 11.188 -26.375 -20.062 1 98 245 LEU B CA 1
ATOM 4712 C C . LEU B 1 245 ? 11.961 -27.203 -21.078 1 98 245 LEU B C 1
ATOM 4714 O O . LEU B 1 245 ? 12.867 -27.953 -20.703 1 98 245 LEU B O 1
ATOM 4718 N N . ARG B 1 246 ? 11.617 -27.016 -22.344 1 96.81 246 ARG B N 1
ATOM 4719 C CA . ARG B 1 246 ? 12.359 -27.703 -23.406 1 96.81 246 ARG B CA 1
ATOM 4720 C C . ARG B 1 246 ? 13.852 -27.438 -23.281 1 96.81 246 ARG B C 1
ATOM 4722 O O . ARG B 1 246 ? 14.266 -26.297 -23.047 1 96.81 246 ARG B O 1
ATOM 4729 N N . GLY B 1 247 ? 14.625 -28.422 -23.516 1 96.62 247 GLY B N 1
ATOM 4730 C CA . GLY B 1 247 ? 16.078 -28.328 -23.391 1 96.62 247 GLY B CA 1
ATOM 4731 C C . GLY B 1 247 ? 16.578 -28.625 -22 1 96.62 247 GLY B C 1
ATOM 4732 O O . GLY B 1 247 ? 17.781 -28.828 -21.797 1 96.62 247 GLY B O 1
ATOM 4733 N N . HIS B 1 248 ? 15.633 -28.734 -21.062 1 97.88 248 HIS B N 1
ATOM 4734 C CA . HIS B 1 248 ? 16.047 -28.938 -19.688 1 97.88 248 HIS B CA 1
ATOM 4735 C C . HIS B 1 248 ? 15.352 -30.156 -19.078 1 97.88 248 HIS B C 1
ATOM 4737 O O . HIS B 1 248 ? 15.57 -30.484 -17.906 1 97.88 248 HIS B O 1
ATOM 4743 N N . CYS B 1 249 ? 14.547 -30.844 -19.828 1 97.62 249 CYS B N 1
ATOM 4744 C CA . CYS B 1 249 ? 13.711 -31.922 -19.328 1 97.62 249 CYS B CA 1
ATOM 4745 C C . CYS B 1 249 ? 14.57 -33.062 -18.75 1 97.62 249 CYS B C 1
ATOM 4747 O O . CYS B 1 249 ? 14.258 -33.594 -17.688 1 97.62 249 CYS B O 1
ATOM 4749 N N . VAL B 1 250 ? 15.648 -33.312 -19.453 1 97.69 250 VAL B N 1
ATOM 4750 C CA . VAL B 1 250 ? 16.516 -34.406 -19 1 97.69 250 VAL B CA 1
ATOM 4751 C C . VAL B 1 250 ? 17.203 -34.031 -17.703 1 97.69 250 VAL B C 1
ATOM 4753 O O . VAL B 1 250 ? 17.203 -34.781 -16.734 1 97.69 250 VAL B O 1
ATOM 4756 N N . GLU B 1 251 ? 17.781 -32.844 -17.703 1 97.38 251 GLU B N 1
ATOM 4757 C CA . GLU B 1 251 ? 18.469 -32.375 -16.5 1 97.38 251 GLU B CA 1
ATOM 4758 C C . GLU B 1 251 ? 17.516 -32.281 -15.312 1 97.38 251 GLU B C 1
ATOM 4760 O O . GLU B 1 251 ? 17.875 -32.688 -14.203 1 97.38 251 GLU B O 1
ATOM 4765 N N . LEU B 1 252 ? 16.344 -31.812 -15.562 1 98.38 252 LEU B N 1
ATOM 4766 C CA . LEU B 1 252 ? 15.328 -31.719 -14.508 1 98.38 252 LEU B CA 1
ATOM 4767 C C . LEU B 1 252 ? 14.961 -33.094 -13.984 1 98.38 252 LEU B C 1
ATOM 4769 O O . LEU B 1 252 ? 14.719 -33.25 -12.781 1 98.38 252 LEU B O 1
ATOM 4773 N N . SER B 1 253 ? 14.961 -34.125 -14.781 1 97.69 253 SER B N 1
ATOM 4774 C CA . SER B 1 253 ? 14.594 -35.469 -14.391 1 97.69 253 SER B CA 1
ATOM 4775 C C . SER B 1 253 ? 15.641 -36.094 -13.461 1 97.69 253 SER B C 1
ATOM 4777 O O . SER B 1 253 ? 15.344 -37.031 -12.719 1 97.69 253 SER B O 1
ATOM 4779 N N . PHE B 1 254 ? 16.859 -35.531 -13.547 1 97.25 254 PHE B N 1
ATOM 4780 C CA . PHE B 1 254 ? 17.922 -36 -12.672 1 97.25 254 PHE B CA 1
ATOM 4781 C C . PHE B 1 254 ? 17.781 -35.438 -11.273 1 97.25 254 PHE B C 1
ATOM 4783 O O . PHE B 1 254 ? 18.391 -35.906 -10.32 1 97.25 254 PHE B O 1
ATOM 4790 N N . GLU B 1 255 ? 16.969 -34.375 -11.18 1 97.12 255 GLU B N 1
ATOM 4791 C CA . GLU B 1 255 ? 16.875 -33.594 -9.938 1 97.12 255 GLU B CA 1
ATOM 4792 C C . GLU B 1 255 ? 15.594 -33.938 -9.18 1 97.12 255 GLU B C 1
ATOM 4794 O O . GLU B 1 255 ? 14.547 -34.156 -9.789 1 97.12 255 GLU B O 1
ATOM 4799 N N . ARG B 1 256 ? 15.648 -33.938 -7.883 1 97.69 256 ARG B N 1
ATOM 4800 C CA . ARG B 1 256 ? 14.523 -34.312 -7.031 1 97.69 256 ARG B CA 1
ATOM 4801 C C . ARG B 1 256 ? 13.266 -33.531 -7.41 1 97.69 256 ARG B C 1
ATOM 4803 O O . ARG B 1 256 ? 12.258 -34.125 -7.789 1 97.69 256 ARG B O 1
ATOM 4810 N N . TYR B 1 257 ? 13.359 -32.25 -7.324 1 98.06 257 TYR B N 1
ATOM 4811 C CA . TYR B 1 257 ? 12.172 -31.422 -7.512 1 98.06 257 TYR B CA 1
ATOM 4812 C C . TYR B 1 257 ? 11.773 -31.359 -8.984 1 98.06 257 TYR B C 1
ATOM 4814 O O . TYR B 1 257 ? 10.594 -31.375 -9.32 1 98.06 257 TYR B O 1
ATOM 4822 N N . GLY B 1 258 ? 12.766 -31.328 -9.812 1 98.31 258 GLY B N 1
ATOM 4823 C CA . GLY B 1 258 ? 12.516 -31.328 -11.242 1 98.31 258 GLY B CA 1
ATOM 4824 C C . GLY B 1 258 ? 11.805 -32.594 -11.727 1 98.31 258 GLY B C 1
ATOM 4825 O O . GLY B 1 258 ? 10.93 -32.5 -12.594 1 98.31 258 GLY B O 1
ATOM 4826 N N . SER B 1 259 ? 12.188 -33.719 -11.141 1 98.12 259 SER B N 1
ATOM 4827 C CA . SER B 1 259 ? 11.586 -34.969 -11.562 1 98.12 259 SER B CA 1
ATOM 4828 C C . SER B 1 259 ? 10.094 -35 -11.266 1 98.12 259 SER B C 1
ATOM 4830 O O . SER B 1 259 ? 9.312 -35.594 -12.008 1 98.12 259 SER B O 1
ATOM 4832 N N . TYR B 1 260 ? 9.641 -34.312 -10.18 1 97.94 260 TYR B N 1
ATOM 4833 C CA . TYR B 1 260 ? 8.219 -34.219 -9.859 1 97.94 260 TYR B CA 1
ATOM 4834 C C . TYR B 1 260 ? 7.461 -33.469 -10.961 1 97.94 260 TYR B C 1
ATOM 4836 O O . TYR B 1 260 ? 6.363 -33.906 -11.344 1 97.94 260 TYR B O 1
ATOM 4844 N N . ILE B 1 261 ? 8.086 -32.438 -11.438 1 98.5 261 ILE B N 1
ATOM 4845 C CA . ILE B 1 261 ? 7.477 -31.609 -12.492 1 98.5 261 ILE B CA 1
ATOM 4846 C C . ILE B 1 261 ? 7.395 -32.438 -13.781 1 98.5 261 ILE B C 1
ATOM 4848 O O . ILE B 1 261 ? 6.363 -32.438 -14.461 1 98.5 261 ILE B O 1
ATOM 4852 N N . MET B 1 262 ? 8.445 -33.125 -14.055 1 98.25 262 MET B N 1
ATOM 4853 C CA . MET B 1 262 ? 8.484 -33.969 -15.258 1 98.25 262 MET B CA 1
ATOM 4854 C C . MET B 1 262 ? 7.402 -35.031 -15.219 1 98.25 262 MET B C 1
ATOM 4856 O O . MET B 1 262 ? 6.711 -35.25 -16.219 1 98.25 262 MET B O 1
ATOM 4860 N N . GLU B 1 263 ? 7.301 -35.656 -14.102 1 97.94 263 GLU B N 1
ATOM 4861 C CA . GLU B 1 263 ? 6.277 -36.688 -13.945 1 97.94 263 GLU B CA 1
ATOM 4862 C C . GLU B 1 263 ? 4.879 -36.125 -14.156 1 97.94 263 GLU B C 1
ATOM 4864 O O . GLU B 1 263 ? 4.043 -36.719 -14.82 1 97.94 263 GLU B O 1
ATOM 4869 N N . LYS B 1 264 ? 4.637 -34.969 -13.641 1 97.75 264 LYS B N 1
ATOM 4870 C CA . LYS B 1 264 ? 3.32 -34.344 -13.766 1 97.75 264 LYS B CA 1
ATOM 4871 C C . LYS B 1 264 ? 3.031 -33.938 -15.211 1 97.75 264 LYS B C 1
ATOM 4873 O O . LYS B 1 264 ? 1.889 -34.031 -15.664 1 97.75 264 LYS B O 1
ATOM 4878 N N . LEU B 1 265 ? 4.039 -33.469 -15.883 1 98.12 265 LEU B N 1
ATOM 4879 C CA . LEU B 1 265 ? 3.873 -33.062 -17.266 1 98.12 265 LEU B CA 1
ATOM 4880 C C . LEU B 1 265 ? 3.516 -34.25 -18.141 1 98.12 265 LEU B C 1
ATOM 4882 O O . LEU B 1 265 ? 2.963 -34.094 -19.234 1 98.12 265 LEU B O 1
ATOM 4886 N N . LEU B 1 266 ? 3.822 -35.469 -17.688 1 97.69 266 LEU B N 1
ATOM 4887 C CA . LEU B 1 266 ? 3.547 -36.656 -18.453 1 97.69 266 LEU B CA 1
ATOM 4888 C C . LEU B 1 266 ? 2.086 -37.094 -18.297 1 97.69 266 LEU B C 1
ATOM 4890 O O . LEU B 1 266 ? 1.617 -37.969 -19 1 97.69 266 LEU B O 1
ATOM 4894 N N . ASP B 1 267 ? 1.307 -36.344 -17.453 1 95.75 267 ASP B N 1
ATOM 4895 C CA . ASP B 1 267 ? -0.082 -36.719 -17.172 1 95.75 267 ASP B CA 1
ATOM 4896 C C . ASP B 1 267 ? -0.999 -36.281 -18.312 1 95.75 267 ASP B C 1
ATOM 4898 O O . ASP B 1 267 ? -2.098 -36.812 -18.469 1 95.75 267 ASP B O 1
ATOM 4902 N N . THR B 1 268 ? -0.583 -35.344 -19.062 1 93.62 268 THR B N 1
ATOM 4903 C CA . THR B 1 268 ? -1.412 -34.812 -20.141 1 93.62 268 THR B CA 1
ATOM 4904 C C . THR B 1 268 ? -0.771 -35.094 -21.5 1 93.62 268 THR B C 1
ATOM 4906 O O . THR B 1 268 ? 0.445 -34.938 -21.656 1 93.62 268 THR B O 1
ATOM 4909 N N . LYS B 1 269 ? -1.584 -35.406 -22.484 1 91.25 269 LYS B N 1
ATOM 4910 C CA . LYS B 1 269 ? -1.094 -35.812 -23.797 1 91.25 269 LYS B CA 1
ATOM 4911 C C . LYS B 1 269 ? -0.206 -34.75 -24.422 1 91.25 269 LYS B C 1
ATOM 4913 O O . LYS B 1 269 ? 0.883 -35.062 -24.906 1 91.25 269 LYS B O 1
ATOM 4918 N N . GLU B 1 270 ? -0.631 -33.5 -24.406 1 88.88 270 GLU B N 1
ATOM 4919 C CA . GLU B 1 270 ? 0.085 -32.438 -25.062 1 88.88 270 GLU B CA 1
ATOM 4920 C C . GLU B 1 270 ? 1.445 -32.188 -24.422 1 88.88 270 GLU B C 1
ATOM 4922 O O . GLU B 1 270 ? 2.436 -31.953 -25.109 1 88.88 270 GLU B O 1
ATOM 4927 N N . SER B 1 271 ? 1.506 -32.281 -23.125 1 95.88 271 SER B N 1
ATOM 4928 C CA . SER B 1 271 ? 2.771 -32.031 -22.453 1 95.88 271 SER B CA 1
ATOM 4929 C C . SER B 1 271 ? 3.662 -33.281 -22.453 1 95.88 271 SER B C 1
ATOM 4931 O O . SER B 1 271 ? 4.891 -33.156 -22.469 1 95.88 271 SER B O 1
ATOM 4933 N N . MET B 1 272 ? 3.066 -34.438 -22.438 1 95.88 272 MET B N 1
ATOM 4934 C CA . MET B 1 272 ? 3.854 -35.656 -22.422 1 95.88 272 MET B CA 1
ATOM 4935 C C . MET B 1 272 ? 4.691 -35.812 -23.688 1 95.88 272 MET B C 1
ATOM 4937 O O . MET B 1 272 ? 5.832 -36.25 -23.625 1 95.88 272 MET B O 1
ATOM 4941 N N . VAL B 1 273 ? 4.129 -35.375 -24.797 1 96.44 273 VAL B N 1
ATOM 4942 C CA . VAL B 1 273 ? 4.844 -35.438 -26.078 1 96.44 273 VAL B CA 1
ATOM 4943 C C . VAL B 1 273 ? 6.137 -34.656 -25.984 1 96.44 273 VAL B C 1
ATOM 4945 O O . VAL B 1 273 ? 7.191 -35.094 -26.438 1 96.44 273 VAL B O 1
ATOM 4948 N N . VAL B 1 274 ? 6.031 -33.531 -25.391 1 96.75 274 VAL B N 1
ATOM 4949 C CA . VAL B 1 274 ? 7.184 -32.656 -25.266 1 96.75 274 VAL B CA 1
ATOM 4950 C C . VAL B 1 274 ? 8.258 -33.312 -24.406 1 96.75 274 VAL B C 1
ATOM 4952 O O . VAL B 1 274 ? 9.43 -33.344 -24.781 1 96.75 274 VAL B O 1
ATOM 4955 N N . VAL B 1 275 ? 7.895 -33.875 -23.297 1 97.88 275 VAL B N 1
ATOM 4956 C CA . VAL B 1 275 ? 8.82 -34.469 -22.359 1 97.88 275 VAL B CA 1
ATOM 4957 C C . VAL B 1 275 ? 9.469 -35.719 -22.984 1 97.88 275 VAL B C 1
ATOM 4959 O O . VAL B 1 275 ? 10.695 -35.844 -22.938 1 97.88 275 VAL B O 1
ATOM 4962 N N . VAL B 1 276 ? 8.688 -36.562 -23.609 1 98 276 VAL B N 1
ATOM 4963 C CA . VAL B 1 276 ? 9.188 -37.812 -24.188 1 98 276 VAL B CA 1
ATOM 4964 C C . VAL B 1 276 ? 10.117 -37.5 -25.359 1 98 276 VAL B C 1
ATOM 4966 O O . VAL B 1 276 ? 11.164 -38.125 -25.516 1 98 276 VAL B O 1
ATOM 4969 N N . GLU B 1 277 ? 9.758 -36.5 -26.125 1 97.31 277 GLU B N 1
ATOM 4970 C CA . GLU B 1 277 ? 10.641 -36.094 -27.203 1 97.31 277 GLU B CA 1
ATOM 4971 C C . GLU B 1 277 ? 12 -35.625 -26.688 1 97.31 277 GLU B C 1
ATOM 4973 O O . GLU B 1 277 ? 13.031 -35.938 -27.281 1 97.31 277 GLU B O 1
ATOM 4978 N N . GLU B 1 278 ? 11.984 -34.969 -25.609 1 97.12 278 GLU B N 1
ATOM 4979 C CA . GLU B 1 278 ? 13.227 -34.5 -24.984 1 97.12 278 GLU B CA 1
ATOM 4980 C C . GLU B 1 278 ? 14.055 -35.656 -24.469 1 97.12 278 GLU B C 1
ATOM 4982 O O . GLU B 1 278 ? 15.281 -35.656 -24.578 1 97.12 278 GLU B O 1
ATOM 4987 N N . LEU B 1 279 ? 13.43 -36.656 -23.891 1 97.19 279 LEU B N 1
ATOM 4988 C CA . LEU B 1 279 ? 14.117 -37.844 -23.422 1 97.19 279 LEU B CA 1
ATOM 4989 C C . LEU B 1 279 ? 14.75 -38.594 -24.578 1 97.19 279 LEU B C 1
ATOM 4991 O O . LEU B 1 279 ? 15.852 -39.156 -24.438 1 97.19 279 LEU B O 1
ATOM 4995 N N . LEU B 1 280 ? 14.078 -38.594 -25.688 1 97 280 LEU B N 1
ATOM 4996 C CA . LEU B 1 280 ? 14.531 -39.344 -26.844 1 97 280 LEU B CA 1
ATOM 4997 C C . LEU B 1 280 ? 15.727 -38.656 -27.5 1 97 280 LEU B C 1
ATOM 4999 O O . LEU B 1 280 ? 16.5 -39.281 -28.219 1 97 280 LEU B O 1
ATOM 5003 N N . LYS B 1 281 ? 15.875 -37.375 -27.25 1 94.88 281 LYS B N 1
ATOM 5004 C CA . LYS B 1 281 ? 17.016 -36.656 -27.797 1 94.88 281 LYS B CA 1
ATOM 5005 C C . LYS B 1 281 ? 18.297 -37 -27.031 1 94.88 281 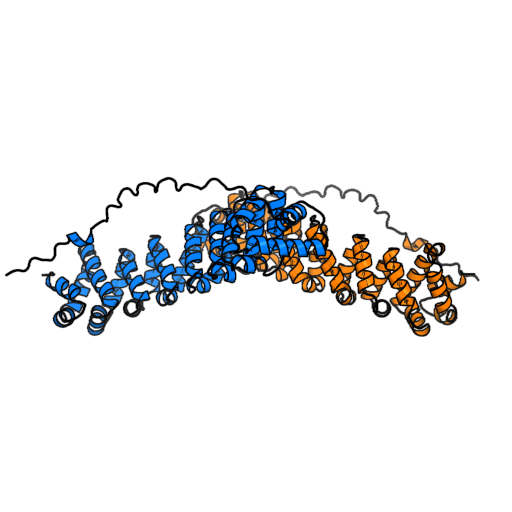LYS B C 1
ATOM 5007 O O . LYS B 1 281 ? 19.406 -36.781 -27.531 1 94.88 281 LYS B O 1
ATOM 5012 N N . CYS B 1 282 ? 18.109 -37.5 -25.891 1 90.88 282 CYS B N 1
ATOM 5013 C CA . CYS B 1 282 ? 19.266 -37.875 -25.062 1 90.88 282 CYS B CA 1
ATOM 5014 C C . CYS B 1 282 ? 19.969 -39.094 -25.609 1 90.88 282 CYS B C 1
ATOM 5016 O O . CYS B 1 282 ? 19.328 -39.969 -26.188 1 90.88 282 CYS B O 1
ATOM 5018 N N . GLU B 1 283 ? 21.328 -39.094 -25.344 1 89 283 GLU B N 1
ATOM 5019 C CA . GLU B 1 283 ? 22.078 -40.312 -25.688 1 89 283 GLU B CA 1
ATOM 5020 C C . GLU B 1 283 ? 21.609 -41.5 -24.844 1 89 283 GLU B C 1
ATOM 5022 O O . GLU B 1 283 ? 21.203 -41.312 -23.703 1 89 283 GLU B O 1
ATOM 5027 N N . GLY B 1 284 ? 21.766 -42.688 -25.5 1 86.12 284 GLY B N 1
ATOM 5028 C CA . GLY B 1 284 ? 21.328 -43.906 -24.812 1 86.12 284 GLY B CA 1
ATOM 5029 C C . GLY B 1 284 ? 21.953 -44.094 -23.438 1 86.12 284 GLY B C 1
ATOM 5030 O O . GLY B 1 284 ? 21.25 -44.375 -22.469 1 86.12 284 GLY B O 1
ATOM 5031 N N . GLY B 1 285 ? 23.234 -43.812 -23.359 1 89.62 285 GLY B N 1
ATOM 5032 C CA . GLY B 1 285 ? 23.922 -43.938 -22.078 1 89.62 285 GLY B CA 1
ATOM 5033 C C . GLY B 1 285 ? 23.375 -43.031 -21.016 1 89.62 285 GLY B C 1
ATOM 5034 O O . GLY B 1 285 ? 23.25 -43.406 -19.844 1 89.62 285 GLY B O 1
ATOM 5035 N N . ARG B 1 286 ? 23.078 -41.906 -21.391 1 93.69 286 ARG B N 1
ATOM 5036 C CA . ARG B 1 286 ? 22.547 -40.938 -20.453 1 93.69 286 ARG B CA 1
ATOM 5037 C C . ARG B 1 286 ? 21.125 -41.281 -20.016 1 93.69 286 ARG B C 1
ATOM 5039 O O . ARG B 1 286 ? 20.781 -41.125 -18.844 1 93.69 286 ARG B O 1
ATOM 5046 N N . LEU B 1 287 ? 20.312 -41.75 -20.969 1 95.62 287 LEU B N 1
ATOM 5047 C CA . LEU B 1 287 ? 18.953 -42.156 -20.656 1 95.62 287 LEU B CA 1
ATOM 5048 C C . LEU B 1 287 ? 18.953 -43.344 -19.688 1 95.62 287 LEU B C 1
ATOM 5050 O O . LEU B 1 287 ? 18.125 -43.406 -18.781 1 95.62 287 LEU B O 1
ATOM 5054 N N . VAL B 1 288 ? 19.906 -44.188 -19.844 1 93.38 288 VAL B N 1
ATOM 5055 C CA . VAL B 1 288 ? 20.031 -45.344 -18.953 1 93.38 288 VAL B CA 1
ATOM 5056 C C . VAL B 1 288 ? 20.438 -44.844 -17.562 1 93.38 288 VAL B C 1
ATOM 5058 O O . VAL B 1 288 ? 19.953 -45.375 -16.547 1 93.38 288 VAL B O 1
ATOM 5061 N N . ARG B 1 289 ? 21.344 -43.969 -17.531 1 94.19 289 ARG B N 1
ATOM 5062 C CA . ARG B 1 289 ? 21.719 -43.406 -16.25 1 94.19 289 ARG B CA 1
ATOM 5063 C C . ARG B 1 289 ? 20.516 -42.781 -15.555 1 94.19 289 ARG B C 1
ATOM 5065 O O . ARG B 1 289 ? 20.391 -42.875 -14.328 1 94.19 289 ARG B O 1
ATOM 5072 N N . LEU B 1 290 ? 19.781 -42.094 -16.344 1 95.75 290 LEU B N 1
ATOM 5073 C CA . LEU B 1 290 ? 18.562 -41.531 -15.82 1 95.75 290 LEU B CA 1
ATOM 5074 C C . LEU B 1 290 ? 17.625 -42.594 -15.297 1 95.75 290 LEU B C 1
ATOM 5076 O O . LEU B 1 290 ? 17.078 -42.5 -14.195 1 95.75 290 LEU B O 1
ATOM 5080 N N . ALA B 1 291 ? 17.422 -43.656 -16.016 1 94.94 291 ALA B N 1
ATOM 5081 C CA . ALA B 1 291 ? 16.516 -44.75 -15.68 1 94.94 291 ALA B CA 1
ATOM 5082 C C . ALA B 1 291 ? 16.984 -45.469 -14.43 1 94.94 291 ALA B C 1
ATOM 5084 O O . ALA B 1 291 ? 16.188 -46.094 -13.719 1 94.94 291 ALA B O 1
ATOM 5085 N N . ARG B 1 292 ? 18.219 -45.375 -14.133 1 93.81 292 ARG B N 1
ATOM 5086 C CA . ARG B 1 292 ? 18.797 -46.062 -12.984 1 93.81 292 ARG B CA 1
ATOM 5087 C C . ARG B 1 292 ? 18.875 -45.125 -11.773 1 93.81 292 ARG B C 1
ATOM 5089 O O . ARG B 1 292 ? 19.25 -45.562 -10.68 1 93.81 292 ARG B O 1
ATOM 5096 N N . GLY B 1 293 ? 18.641 -43.938 -12.055 1 92.75 293 GLY B N 1
ATOM 5097 C CA . GLY B 1 293 ? 18.812 -42.938 -11.016 1 92.75 293 GLY B CA 1
ATOM 5098 C C . GLY B 1 293 ? 17.688 -42.938 -10 1 92.75 293 GLY B C 1
ATOM 5099 O O . GLY B 1 293 ? 16.641 -43.531 -10.227 1 92.75 293 GLY B O 1
ATOM 5100 N N . THR B 1 294 ? 17.906 -42.219 -8.844 1 92.94 294 THR B N 1
ATOM 5101 C CA . THR B 1 294 ? 17 -42.188 -7.707 1 92.94 294 THR B CA 1
ATOM 5102 C C . THR B 1 294 ? 15.68 -41.531 -8.094 1 92.94 294 THR B C 1
ATOM 5104 O O . THR B 1 294 ? 14.609 -41.938 -7.637 1 92.94 294 THR B O 1
ATOM 5107 N N . TYR B 1 295 ? 15.766 -40.531 -8.898 1 95.38 295 TYR B N 1
ATOM 5108 C CA . TYR B 1 295 ? 14.578 -39.75 -9.227 1 95.38 295 TYR B CA 1
ATOM 5109 C C . TYR B 1 295 ? 14.148 -40 -10.672 1 95.38 295 TYR B C 1
ATOM 5111 O O . TYR B 1 295 ? 12.961 -40.188 -10.945 1 95.38 295 TYR B O 1
ATOM 5119 N N . GLY B 1 296 ? 15.078 -40.125 -11.539 1 95.81 296 GLY B N 1
ATOM 5120 C CA . GLY B 1 296 ? 14.836 -40.219 -12.969 1 95.81 296 GLY B CA 1
ATOM 5121 C C . GLY B 1 296 ? 14.117 -41.5 -13.344 1 95.81 296 GLY B C 1
ATOM 5122 O O . GLY B 1 296 ? 13.383 -41.562 -14.336 1 95.81 296 GLY B O 1
ATOM 5123 N N . ASN B 1 297 ? 14.312 -42.562 -12.547 1 95.19 297 ASN B N 1
ATOM 5124 C CA . ASN B 1 297 ? 13.68 -43.844 -12.859 1 95.19 297 ASN B CA 1
ATOM 5125 C C . ASN B 1 297 ? 12.156 -43.719 -12.906 1 95.19 297 ASN B C 1
ATOM 5127 O O . ASN B 1 297 ? 11.5 -44.344 -13.734 1 95.19 297 ASN B O 1
ATOM 5131 N N . PHE B 1 298 ? 11.648 -42.875 -12.094 1 95.75 298 PHE B N 1
ATOM 5132 C CA . PHE B 1 298 ? 10.203 -42.656 -12.062 1 95.75 298 PHE B CA 1
ATOM 5133 C C . PHE B 1 298 ? 9.727 -41.969 -13.328 1 95.75 298 PHE B C 1
ATOM 5135 O O . PHE B 1 298 ? 8.664 -42.281 -13.859 1 95.75 298 PHE B O 1
ATOM 5142 N N . VAL B 1 299 ? 10.492 -41.031 -13.758 1 97.75 299 VAL B N 1
ATOM 5143 C CA . VAL B 1 299 ? 10.148 -40.25 -14.945 1 97.75 299 VAL B CA 1
ATOM 5144 C C . VAL B 1 299 ? 10.164 -41.188 -16.172 1 97.75 299 VAL B C 1
ATOM 5146 O O . VAL B 1 299 ? 9.219 -41.188 -16.969 1 97.75 299 VAL B O 1
ATOM 5149 N N . VAL B 1 300 ? 11.211 -41.969 -16.266 1 97 300 VAL B N 1
ATOM 5150 C CA . VAL B 1 300 ? 11.383 -42.844 -17.422 1 97 300 VAL B CA 1
ATOM 5151 C C . VAL B 1 300 ? 10.289 -43.906 -17.422 1 97 300 VAL B C 1
ATOM 5153 O O . VAL B 1 300 ? 9.688 -44.188 -18.469 1 97 300 VAL B O 1
ATOM 5156 N N . TYR B 1 301 ? 10.07 -44.5 -16.281 1 96.62 301 TYR B N 1
ATOM 5157 C CA . TYR B 1 301 ? 9.023 -45.5 -16.172 1 96.62 301 TYR B CA 1
ATOM 5158 C C . TYR B 1 301 ? 7.672 -44.938 -16.578 1 96.62 301 TYR B C 1
ATOM 5160 O O . TYR B 1 301 ? 6.957 -45.562 -17.375 1 96.62 301 TYR B O 1
ATOM 5168 N N . LYS B 1 302 ? 7.34 -43.812 -16.094 1 97.69 302 LYS B N 1
ATOM 5169 C CA . LYS B 1 302 ? 6.059 -43.188 -16.422 1 97.69 302 LYS B CA 1
ATOM 5170 C C . LYS B 1 302 ? 5.996 -42.812 -17.906 1 97.69 302 LYS B C 1
ATOM 5172 O O . LYS B 1 302 ? 4.949 -42.938 -18.531 1 97.69 302 LYS B O 1
ATOM 5177 N N . ALA B 1 303 ? 7.09 -42.281 -18.391 1 97.94 303 ALA B N 1
ATOM 5178 C CA . ALA B 1 303 ? 7.156 -41.969 -19.812 1 97.94 303 ALA B CA 1
ATOM 5179 C C . ALA B 1 303 ? 6.84 -43.188 -20.672 1 97.94 303 ALA B C 1
ATOM 5181 O O . ALA B 1 303 ? 6.086 -43.062 -21.641 1 97.94 303 ALA B O 1
ATOM 5182 N N . LEU B 1 304 ? 7.402 -44.312 -20.312 1 96.75 304 LEU B N 1
ATOM 5183 C CA . LEU B 1 304 ? 7.156 -45.562 -21.031 1 96.75 304 LEU B CA 1
ATOM 5184 C C . LEU B 1 304 ? 5.68 -45.938 -20.969 1 96.75 304 LEU B C 1
ATOM 5186 O O . LEU B 1 304 ? 5.078 -46.281 -22 1 96.75 304 LEU B O 1
ATOM 5190 N N . LYS B 1 305 ? 5.141 -45.844 -19.859 1 96.69 305 LYS B N 1
ATOM 5191 C CA . LYS B 1 305 ? 3.75 -46.219 -19.641 1 96.69 305 LYS B CA 1
ATOM 5192 C C . LYS B 1 305 ? 2.797 -45.344 -20.422 1 96.69 305 LYS B C 1
ATOM 5194 O O . LYS B 1 305 ? 1.885 -45.812 -21.094 1 96.69 305 LYS B O 1
ATOM 5199 N N . VAL B 1 306 ? 3.004 -44.062 -20.312 1 97.19 306 VAL B N 1
ATOM 5200 C CA . VAL B 1 306 ? 2.09 -43.125 -20.953 1 97.19 306 VAL B CA 1
ATOM 5201 C C . VAL B 1 306 ? 2.27 -43.188 -22.469 1 97.19 306 VAL B C 1
ATOM 5203 O O . VAL B 1 306 ? 1.305 -43.031 -23.219 1 97.19 306 VAL B O 1
ATOM 5206 N N . ALA B 1 307 ? 3.471 -43.281 -22.938 1 96.69 307 ALA B N 1
ATOM 5207 C CA . ALA B 1 307 ? 3.719 -43.469 -24.375 1 96.69 307 ALA B CA 1
ATOM 5208 C C . ALA B 1 307 ? 3.037 -44.719 -24.906 1 96.69 307 ALA B C 1
ATOM 5210 O O . ALA B 1 307 ? 2.516 -44.719 -26.016 1 96.69 307 ALA B O 1
ATOM 5211 N N . GLN B 1 308 ? 3.066 -45.781 -24.109 1 96.12 308 GLN B N 1
ATOM 5212 C CA . GLN B 1 308 ? 2.383 -47 -24.484 1 96.12 308 GLN B CA 1
ATOM 5213 C C . GLN B 1 308 ? 0.885 -46.781 -24.656 1 96.12 308 GLN B C 1
ATOM 5215 O O . GLN B 1 308 ? 0.28 -47.25 -25.609 1 96.12 308 GLN B O 1
ATOM 5220 N N . ALA B 1 309 ? 0.343 -46.094 -23.766 1 95.75 309 ALA B N 1
ATOM 5221 C CA . ALA B 1 309 ? -1.087 -45.781 -23.812 1 95.75 309 ALA B CA 1
ATOM 5222 C C . ALA B 1 309 ? -1.448 -45 -25.062 1 95.75 309 ALA B C 1
ATOM 5224 O O . ALA B 1 309 ? -2.561 -45.125 -25.578 1 95.75 309 ALA B O 1
ATOM 5225 N N . GLU B 1 310 ? -0.524 -44.25 -25.578 1 95 310 GLU B N 1
ATOM 5226 C CA . GLU B 1 310 ? -0.777 -43.406 -26.734 1 95 310 GLU B CA 1
ATOM 5227 C C . GLU B 1 310 ? -0.184 -44 -28 1 95 310 GLU B C 1
ATOM 5229 O O . GLU B 1 310 ? 0.027 -43.312 -29 1 95 310 GLU B O 1
ATOM 5234 N N . ILE B 1 311 ? 0.062 -45.312 -27.969 1 93.88 311 ILE B N 1
ATOM 5235 C CA . ILE B 1 311 ? 0.808 -46 -29.016 1 93.88 311 ILE B CA 1
ATOM 5236 C C . ILE B 1 311 ? 0.039 -45.906 -30.344 1 93.88 311 ILE B C 1
ATOM 5238 O O . ILE B 1 311 ? 0.641 -45.875 -31.406 1 93.88 311 ILE B O 1
ATOM 5242 N N . ALA B 1 312 ? -1.299 -45.812 -30.281 1 94.06 312 ALA B N 1
ATOM 5243 C CA . ALA B 1 312 ? -2.145 -45.75 -31.469 1 94.06 312 ALA B CA 1
ATOM 5244 C C . ALA B 1 312 ? -1.887 -44.5 -32.281 1 94.06 312 ALA B C 1
ATOM 5246 O O . ALA B 1 312 ? -1.976 -44.5 -33.5 1 94.06 312 ALA B O 1
ATOM 5247 N N . THR B 1 313 ? -1.599 -43.438 -31.641 1 93.19 313 THR B N 1
ATOM 5248 C CA . THR B 1 313 ? -1.449 -42.156 -32.312 1 93.19 313 THR B CA 1
ATOM 5249 C C . THR B 1 313 ? 0.023 -41.781 -32.438 1 93.19 313 THR B C 1
ATOM 5251 O O . THR B 1 313 ? 0.414 -41.031 -33.344 1 93.19 313 THR B O 1
ATOM 5254 N N . ARG B 1 314 ? 0.809 -42.219 -31.469 1 91.31 314 ARG B N 1
ATOM 5255 C CA . ARG B 1 314 ? 2.221 -41.844 -31.406 1 91.31 314 ARG B CA 1
ATOM 5256 C C . ARG B 1 314 ? 3.084 -43.062 -31.078 1 91.31 314 ARG B C 1
ATOM 5258 O O . ARG B 1 314 ? 3.758 -43.094 -30.047 1 91.31 314 ARG B O 1
ATOM 5265 N N . ASP B 1 315 ? 3.141 -43.938 -31.953 1 94.5 315 ASP B N 1
ATOM 5266 C CA . ASP B 1 315 ? 3.914 -45.156 -31.734 1 94.5 315 ASP B CA 1
ATOM 5267 C C . ASP B 1 315 ? 5.414 -44.844 -31.75 1 94.5 315 ASP B C 1
ATOM 5269 O O . ASP B 1 315 ? 6.195 -45.594 -31.125 1 94.5 315 ASP B O 1
ATOM 5273 N N . ASP B 1 316 ? 5.828 -43.812 -32.406 1 96.62 316 ASP B N 1
ATOM 5274 C CA . ASP B 1 316 ? 7.227 -43.406 -32.5 1 96.62 316 ASP B CA 1
ATOM 5275 C C . ASP B 1 316 ? 7.809 -43.094 -31.109 1 96.62 316 ASP B C 1
ATOM 5277 O O . ASP B 1 316 ? 8.969 -43.406 -30.844 1 96.62 316 ASP B O 1
ATOM 5281 N N . LEU B 1 317 ? 7.02 -42.594 -30.266 1 96.88 317 LEU B N 1
ATOM 5282 C CA . LEU B 1 317 ? 7.488 -42.25 -28.938 1 96.88 317 LEU B CA 1
ATOM 5283 C C . LEU B 1 317 ? 7.734 -43.5 -28.094 1 96.88 317 LEU B C 1
ATOM 5285 O O . LEU B 1 317 ? 8.781 -43.625 -27.469 1 96.88 317 LEU B O 1
ATOM 5289 N N . PHE B 1 318 ? 6.789 -44.375 -28.141 1 97.06 318 PHE B N 1
ATOM 5290 C CA . PHE B 1 318 ? 6.879 -45.594 -27.344 1 97.06 318 PHE B CA 1
ATOM 5291 C C . PHE B 1 318 ? 8.039 -46.469 -27.828 1 97.06 318 PHE B C 1
ATOM 5293 O O . PHE B 1 318 ? 8.914 -46.812 -27.031 1 97.06 318 PHE B O 1
ATOM 5300 N N . TRP B 1 319 ? 8.086 -46.688 -29.078 1 96.81 319 TRP B N 1
ATOM 5301 C CA . TRP B 1 319 ? 9.125 -47.562 -29.625 1 96.81 319 TRP B CA 1
ATOM 5302 C C . TRP B 1 319 ? 10.492 -46.906 -29.547 1 96.81 319 TRP B C 1
ATOM 5304 O O . TRP B 1 319 ? 11.516 -47.562 -29.391 1 96.81 319 TRP B O 1
ATOM 5314 N N . GLY B 1 320 ? 10.477 -45.562 -29.688 1 96.19 320 GLY B N 1
ATOM 5315 C CA . GLY B 1 320 ? 11.719 -44.844 -29.484 1 96.19 320 GLY B CA 1
ATOM 5316 C C . GLY B 1 320 ? 12.336 -45.062 -28.109 1 96.19 320 GLY B C 1
ATOM 5317 O O . GLY B 1 320 ? 13.531 -45.344 -28 1 96.19 320 GLY B O 1
ATOM 5318 N N . LEU B 1 321 ? 11.531 -45.031 -27.109 1 96.56 321 LEU B N 1
ATOM 5319 C CA . LEU B 1 321 ? 12 -45.25 -25.75 1 96.56 321 LEU B CA 1
ATOM 5320 C C . LEU B 1 321 ? 12.438 -46.719 -25.547 1 96.56 321 LEU B C 1
ATOM 5322 O O . LEU B 1 321 ? 13.508 -46.969 -25 1 96.56 321 LEU B O 1
ATOM 5326 N N . VAL B 1 322 ? 11.617 -47.594 -26.031 1 95.56 322 VAL B N 1
ATOM 5327 C CA . VAL B 1 322 ? 11.891 -49.031 -25.891 1 95.56 322 VAL B CA 1
ATOM 5328 C C . VAL B 1 322 ? 13.211 -49.375 -26.578 1 95.56 322 VAL B C 1
ATOM 5330 O O . VAL B 1 322 ? 14.062 -50.031 -26 1 95.56 322 VAL B O 1
ATOM 5333 N N . ASN B 1 323 ? 13.398 -48.875 -27.781 1 95.12 323 ASN B N 1
ATOM 5334 C CA . ASN B 1 323 ? 14.594 -49.188 -28.562 1 95.12 323 ASN B CA 1
ATOM 5335 C C . ASN B 1 323 ? 15.852 -48.625 -27.906 1 95.12 323 ASN B C 1
ATOM 5337 O O . ASN B 1 323 ? 16.922 -49.219 -28 1 95.12 323 ASN B O 1
ATOM 5341 N N . LYS B 1 324 ? 15.734 -47.594 -27.219 1 94.62 324 LYS B N 1
ATOM 5342 C CA . LYS B 1 324 ? 16.875 -46.938 -26.578 1 94.62 324 LYS B CA 1
ATOM 5343 C C . LYS B 1 324 ? 17.234 -47.656 -25.266 1 94.62 324 LYS B C 1
ATOM 5345 O O . LYS B 1 324 ? 18.391 -47.625 -24.844 1 94.62 324 LYS B O 1
ATOM 5350 N N . LEU B 1 325 ? 16.281 -48.219 -24.625 1 94.25 325 LEU B N 1
ATOM 5351 C CA . LEU B 1 325 ? 16.484 -48.75 -23.281 1 94.25 325 LEU B CA 1
ATOM 5352 C C . LEU B 1 325 ? 16.766 -50.25 -23.344 1 94.25 325 LEU B C 1
ATOM 5354 O O . LEU B 1 325 ? 17.469 -50.812 -22.5 1 94.25 325 LEU B O 1
ATOM 5358 N N . LYS B 1 326 ? 16.234 -50.938 -24.344 1 93 326 LYS B N 1
ATOM 5359 C CA . LYS B 1 326 ? 16.266 -52.375 -24.438 1 93 326 LYS B CA 1
ATOM 5360 C C . LYS B 1 326 ? 17.703 -52.906 -24.453 1 93 326 LYS B C 1
ATOM 5362 O O . LYS B 1 326 ? 18.031 -53.906 -23.828 1 93 326 LYS B O 1
ATOM 5367 N N . PRO B 1 327 ? 18.672 -52.25 -25.219 1 92.62 327 PRO B N 1
ATOM 5368 C CA . PRO B 1 327 ? 20.062 -52.719 -25.203 1 92.62 327 PRO B CA 1
ATOM 5369 C C . PRO B 1 327 ? 20.672 -52.719 -23.812 1 92.62 327 PRO B C 1
ATOM 5371 O O . PRO B 1 327 ? 21.656 -53.438 -23.578 1 92.62 327 PRO B O 1
ATOM 5374 N N . PHE B 1 328 ? 20.062 -52.062 -22.922 1 91.5 328 PHE B N 1
ATOM 5375 C CA . PHE B 1 328 ? 20.641 -51.938 -21.594 1 91.5 328 PHE B CA 1
ATOM 5376 C C . PHE B 1 328 ? 19.781 -52.656 -20.562 1 91.5 328 PHE B C 1
ATOM 5378 O O . PHE B 1 328 ? 19.812 -52.344 -19.375 1 91.5 328 PHE B O 1
ATOM 5385 N N . ARG B 1 329 ? 18.969 -53.5 -20.938 1 90.38 329 ARG B N 1
ATOM 5386 C CA . ARG B 1 329 ? 18.016 -54.219 -20.094 1 90.38 329 ARG B CA 1
ATOM 5387 C C . ARG B 1 329 ? 18.719 -54.875 -18.906 1 90.38 329 ARG B C 1
ATOM 5389 O O . ARG B 1 329 ? 18.203 -54.844 -17.781 1 90.38 329 ARG B O 1
ATOM 5396 N N . ASP B 1 330 ? 19.812 -55.469 -19.094 1 88.19 330 ASP B N 1
ATOM 5397 C CA . ASP B 1 330 ? 20.531 -56.156 -18.031 1 88.19 330 ASP B CA 1
ATOM 5398 C C . ASP B 1 330 ? 21 -55.188 -16.953 1 88.19 330 ASP B C 1
ATOM 5400 O O . ASP B 1 330 ? 20.922 -55.5 -15.758 1 88.19 330 ASP B O 1
ATOM 5404 N N . LEU B 1 331 ? 21.453 -54.125 -17.391 1 88.38 331 LEU B N 1
ATOM 5405 C CA . LEU B 1 331 ? 21.891 -53.094 -16.453 1 88.38 331 LEU B CA 1
ATOM 5406 C C . LEU B 1 331 ? 20.719 -52.562 -15.633 1 88.38 331 LEU B C 1
ATOM 5408 O O . LEU B 1 331 ? 20.875 -52.281 -14.445 1 88.38 331 LEU B O 1
ATOM 5412 N N . LEU B 1 332 ? 19.609 -52.406 -16.203 1 89.81 332 LEU B N 1
ATOM 5413 C CA . LEU B 1 332 ? 18.391 -51.906 -15.562 1 89.81 332 LEU B CA 1
ATOM 5414 C C . LEU B 1 332 ? 17.828 -52.938 -14.586 1 89.81 332 LEU B C 1
ATOM 5416 O O . LEU B 1 332 ? 17.266 -52.562 -13.555 1 89.81 332 LEU B O 1
ATOM 5420 N N . GLY B 1 333 ? 17.938 -54.156 -14.898 1 81.81 333 GLY B N 1
ATOM 5421 C CA . GLY B 1 333 ? 17.469 -55.25 -14.055 1 81.81 333 GLY B CA 1
ATOM 5422 C C . GLY B 1 333 ? 18.297 -55.406 -12.789 1 81.81 333 GLY B C 1
ATOM 5423 O O . GLY B 1 333 ? 17.812 -55.938 -11.789 1 81.81 333 GLY B O 1
ATOM 5424 N N . ALA B 1 334 ? 19.406 -54.969 -12.812 1 77.38 334 ALA B N 1
ATOM 5425 C CA . ALA B 1 334 ? 20.328 -55.156 -11.695 1 77.38 334 ALA B CA 1
ATOM 5426 C C . ALA B 1 334 ? 20.203 -54 -10.695 1 77.38 334 ALA B C 1
ATOM 5428 O O . ALA B 1 334 ? 20.828 -54.031 -9.633 1 77.38 334 ALA B O 1
ATOM 5429 N N . SER B 1 335 ? 19.438 -53.062 -10.945 1 70.06 335 SER B N 1
ATOM 5430 C CA . SER B 1 335 ? 19.375 -51.875 -10.086 1 70.06 335 SER B CA 1
ATOM 5431 C C . SER B 1 335 ? 17.953 -51.625 -9.609 1 70.06 335 SER B C 1
ATOM 5433 O O . SER B 1 335 ? 17.094 -52.5 -9.688 1 70.06 335 SER B O 1
ATOM 5435 N N . CYS B 1 336 ? 17.719 -50.5 -8.969 1 68.25 336 CYS B N 1
ATOM 5436 C CA . CYS B 1 336 ? 16.438 -50.031 -8.453 1 68.25 336 CYS B CA 1
ATOM 5437 C C . CYS B 1 336 ? 15.422 -49.875 -9.578 1 68.25 336 CYS B C 1
ATOM 5439 O O . CYS B 1 336 ? 14.234 -49.656 -9.328 1 68.25 336 CYS B O 1
ATOM 5441 N N . SER B 1 337 ? 15.82 -50.281 -10.672 1 73.31 337 SER B N 1
ATOM 5442 C CA . SER B 1 337 ? 14.969 -50.094 -11.844 1 73.31 337 SER B CA 1
ATOM 5443 C C . SER B 1 337 ? 14.406 -51.438 -12.344 1 73.31 337 SER B C 1
ATOM 5445 O O . SER B 1 337 ? 14.25 -51.625 -13.555 1 73.31 337 SER B O 1
ATOM 5447 N N . TYR B 1 338 ? 14.234 -52.25 -11.5 1 77.44 338 TYR B N 1
ATOM 5448 C CA . TYR B 1 338 ? 13.695 -53.562 -11.828 1 77.44 338 TYR B CA 1
ATOM 5449 C C . TYR B 1 338 ? 12.336 -53.438 -12.508 1 77.44 338 TYR B C 1
ATOM 5451 O O . TYR B 1 338 ? 12.008 -54.219 -13.406 1 77.44 338 TYR B O 1
ATOM 5459 N N . THR B 1 339 ? 11.703 -52.438 -12.148 1 86.88 339 THR B N 1
ATOM 5460 C CA . THR B 1 339 ? 10.375 -52.219 -12.703 1 86.88 339 THR B CA 1
ATOM 5461 C C . THR B 1 339 ? 10.453 -51.906 -14.195 1 86.88 339 THR B C 1
ATOM 5463 O O . THR B 1 339 ? 9.633 -52.375 -14.984 1 86.88 339 THR B O 1
ATOM 5466 N N . ILE B 1 340 ? 11.438 -51.156 -14.555 1 92.31 340 ILE B N 1
ATOM 5467 C CA . ILE B 1 340 ? 11.602 -50.781 -15.953 1 92.31 340 ILE B CA 1
ATOM 5468 C C . ILE B 1 340 ? 12.047 -52 -16.766 1 92.31 340 ILE B C 1
ATOM 5470 O O . ILE B 1 340 ? 11.547 -52.25 -17.859 1 92.31 340 ILE B O 1
ATOM 5474 N N . ALA B 1 341 ? 12.992 -52.719 -16.141 1 91.19 341 ALA B N 1
ATOM 5475 C CA . ALA B 1 341 ? 13.469 -53.938 -16.797 1 91.19 341 ALA B CA 1
ATOM 5476 C C . ALA B 1 341 ? 12.328 -54.906 -17.031 1 91.19 341 ALA B C 1
ATOM 5478 O O . ALA B 1 341 ? 12.195 -55.469 -18.109 1 91.19 341 ALA B O 1
ATOM 5479 N N . THR B 1 342 ? 11.547 -55.094 -16.031 1 91.06 342 THR B N 1
ATOM 5480 C CA . THR B 1 342 ? 10.406 -56 -16.125 1 91.06 342 THR B CA 1
ATOM 5481 C C . THR B 1 342 ? 9.422 -55.531 -17.203 1 91.06 342 THR B C 1
ATOM 5483 O O . THR B 1 342 ? 8.867 -56.344 -17.938 1 91.06 342 THR B O 1
ATOM 5486 N N . PHE B 1 343 ? 9.25 -54.281 -17.219 1 93.25 343 PHE B N 1
ATOM 5487 C CA . PHE B 1 343 ? 8.352 -53.688 -18.203 1 93.25 343 PHE B CA 1
ATOM 5488 C C . PHE B 1 343 ? 8.867 -53.938 -19.625 1 93.25 343 PHE B C 1
ATOM 5490 O O . PHE B 1 343 ? 8.109 -54.312 -20.5 1 93.25 343 PHE B O 1
ATOM 5497 N N . LEU B 1 344 ? 10.102 -53.781 -19.828 1 92.25 344 LEU B N 1
ATOM 5498 C CA . LEU B 1 344 ? 10.719 -54 -21.141 1 92.25 344 LEU B CA 1
ATOM 5499 C C . LEU B 1 344 ? 10.609 -55.469 -21.562 1 92.25 344 LEU B C 1
ATOM 5501 O O . LEU B 1 344 ? 10.43 -55.75 -22.734 1 92.25 344 LEU B O 1
ATOM 5505 N N . ASP B 1 345 ? 10.633 -56.312 -20.609 1 90.69 345 ASP B N 1
ATOM 5506 C CA . ASP B 1 345 ? 10.539 -57.75 -20.859 1 90.69 345 ASP B CA 1
ATOM 5507 C C . ASP B 1 345 ? 9.125 -58.125 -21.297 1 90.69 345 ASP B C 1
ATOM 5509 O O . ASP B 1 345 ? 8.938 -59.156 -21.969 1 90.69 345 ASP B O 1
ATOM 5513 N N . SER B 1 346 ? 8.227 -57.375 -20.906 1 90.38 346 SER B N 1
ATOM 5514 C CA . SER B 1 346 ? 6.836 -57.688 -21.219 1 90.38 346 SER B CA 1
ATOM 5515 C C . SER B 1 346 ? 6.488 -57.25 -22.641 1 90.38 346 SER B C 1
ATOM 5517 O O . SER B 1 346 ? 5.438 -57.625 -23.172 1 90.38 346 SER B O 1
ATOM 5519 N N . ILE B 1 347 ? 7.359 -56.438 -23.141 1 86 347 ILE B N 1
ATOM 5520 C CA . ILE B 1 347 ? 7.105 -55.938 -24.484 1 86 347 ILE B CA 1
ATOM 5521 C C . ILE B 1 347 ? 7.719 -56.875 -25.531 1 86 347 ILE B C 1
ATOM 5523 O O . ILE B 1 347 ? 8.914 -57.156 -25.469 1 86 347 ILE B O 1
ATOM 5527 N N . ASP B 1 348 ? 6.898 -57.719 -26.297 1 67.44 348 ASP B N 1
ATOM 5528 C CA . ASP B 1 348 ? 7.309 -58.594 -27.375 1 67.44 348 ASP B CA 1
ATOM 5529 C C . ASP B 1 348 ? 7.77 -57.812 -28.594 1 67.44 348 ASP B C 1
ATOM 5531 O O . ASP B 1 348 ? 7.191 -56.781 -28.922 1 67.44 348 ASP B O 1
#

Solvent-accessible surface area (backbone atoms only — not comparable to full-atom values): 37210 Å² total; per-residue (Å²): 135,80,75,70,76,80,72,79,62,69,75,56,66,62,70,68,72,59,76,70,62,68,68,66,78,67,78,69,68,72,82,74,86,65,81,74,52,71,66,56,52,52,42,54,51,55,43,65,44,75,79,68,54,72,67,53,46,52,51,42,50,52,50,48,50,48,52,42,49,38,81,52,92,54,26,66,54,51,45,52,50,53,58,70,70,48,50,72,69,28,46,35,44,50,40,42,64,44,47,47,42,89,60,51,41,57,57,38,22,59,31,67,48,12,13,53,51,53,38,67,49,51,67,73,40,72,58,32,38,51,32,53,56,49,44,42,69,77,41,47,68,63,31,33,50,25,88,33,17,23,52,33,52,53,46,42,61,70,56,49,53,71,61,56,49,60,46,46,42,40,60,49,60,75,40,39,68,65,25,24,63,25,83,40,10,22,54,46,52,52,47,48,62,72,65,48,89,40,62,62,63,46,51,54,49,52,48,54,47,34,77,41,36,59,67,22,26,71,28,92,34,12,27,54,46,54,49,50,55,51,70,66,66,45,64,67,57,41,34,48,34,40,60,61,32,60,96,39,51,58,65,28,22,65,31,72,49,18,17,55,50,52,44,55,38,47,74,39,74,73,20,24,54,52,50,50,53,46,50,64,70,44,54,52,70,56,47,49,51,30,34,56,33,96,38,12,24,58,39,46,46,48,48,49,53,50,25,50,74,39,32,89,84,38,41,67,57,27,51,51,52,48,66,52,46,55,87,43,34,70,66,31,48,74,43,93,18,37,65,50,29,52,51,56,68,67,58,129,137,80,79,71,77,83,70,81,60,76,70,61,66,57,72,68,73,57,78,69,62,69,69,66,78,66,77,69,66,71,82,72,86,65,82,74,50,70,65,57,51,50,40,54,52,55,43,66,44,73,78,69,53,70,67,51,47,52,53,41,52,53,48,48,51,47,51,40,51,38,82,52,93,53,27,66,54,50,42,51,51,53,58,70,68,46,48,73,67,28,45,35,44,50,39,42,63,45,48,45,42,88,62,50,41,57,56,37,22,56,30,67,49,13,14,53,50,53,39,66,49,51,68,73,39,71,58,34,38,52,31,53,57,50,45,42,68,77,41,46,69,63,31,34,50,26,88,35,17,22,54,33,52,52,45,42,63,71,56,49,52,69,61,57,50,60,47,46,42,39,60,48,59,75,42,39,68,65,26,24,62,24,84,40,9,21,55,48,52,52,47,48,61,72,64,48,88,39,64,63,62,46,51,55,49,52,48,54,47,35,77,40,35,59,69,22,26,71,28,92,33,14,25,53,45,54,48,51,56,52,70,65,66,45,64,67,58,40,34,47,34,41,62,62,34,59,96,37,53,59,64,28,21,65,30,72,49,17,18,54,51,51,44,56,38,46,75,38,74,75,20,22,52,52,51,50,53,46,50,64,70,45,55,52,70,56,47,49,51,32,34,56,33,94,39,13,25,57,37,48,46,47,47,50,52,49,26,51,75,38,33,90,84,39,42,65,57,27,51,50,52,48,65,52,46,55,87,44,35,69,64,30,48,73,45,92,17,37,66,51,27,53,52,56,67,69,56,126

Foldseek 3Di:
DCPDDDDPPPPPCVVPPPPPPPPPPPPPPPLPQDDADPLLVLLLVLLPDPDDDPVSLVSNLVSLLCLQQPPDDCSVSNLVNSVVPDDPSSLLSSLCSCQVDPPSVLVLQLHQSNVVSLLVSAQPDPSSLVSVLVSCVRQVLSQQQHPRSVSSVLSSLQRPDLVSLVVCLVVLLVCVVVLQLGPRSVVSLLSSLVSHPDPVSNVSSLVSCLQCVVVLQQHPRSLVNLLSSLVVVPPVSLLSNLVSCQPCLLVLQLGQSSLVNLLSLCVDPNSLVSNLVSLLPDALVSNQVLCQHPRSVNNLVSSLVSCVVVCVPCVVSNVSSLVSCVVCLVVLCVGPNVVVSVVSVVPD/DCPDDDDPPPPPVVVPPPVPPPPPPPPPPPLPQDDADPLLVLLLVLLPDPDDDPVSLVSNLVSLLCLLQPPDDCSVSNLVNSVVPDDPSSLLSSLCSCQVDPPSVLVLQLHQSNVVSLLVSAQPDPSSLVSVLVSCVRQVLSQQQHPRSVSSVLSSLQRPDLVSLVVCLVVCLVCVVVLQLGPRSVVSLLSSLVSHPDPVSNVSSLVSCLQCVVVLQQHPRSLVNLVSSLVVVPPVSLLSNLVSCQPCLLVLQLGQSSLVNLLSLCVDPNSLVSNLVSLLVDALVSNQVLCQHPRSVSNLLSSLVSCVVVCVPCVVSNVSSLVSCVVVLVVLCVGPNVVVSVVSVVPD

InterPro domains:
  IPR001313 Pumilio RNA-binding repeat [PF00806] (105-129)
  IPR001313 Pumilio RNA-binding repeat [PF00806] (175-203)
  IPR001313 Pumilio RNA-binding repeat [PF00806] (215-232)
  IPR001313 Pumilio RNA-binding repeat [PF00806] (248-267)
  IPR001313 Pumilio RNA-binding repeat [PS50302] (244-281)
  IPR001313 Pumilio RNA-binding repeat [SM00025] (100-135)
  IPR001313 Pumilio RNA-binding repeat [SM00025] (171-206)
  IPR001313 Pumilio RNA-binding repeat [SM00025] (208-243)
  IPR001313 Pumilio RNA-binding repeat [SM00025] (244-281)
  IPR001313 Pumilio RNA-binding repeat [SM00025] (282-319)
  IPR011989 Armadillo-like helical [G3DSA:1.25.10.10] (57-339)
  IPR016024 Armadillo-type fold [SSF48371] (86-332)
  IPR033133 Pumilio homology domain [PS50303] (1-347)